Protein AF-A0A3L5TVB3-F1 (afdb_monomer)

Organism: Mytilus galloprovincialis (NCBI:txid29158)

Radius of gyration: 30.48 Å; Cα contacts (8 Å, |Δi|>4): 656; chains: 1; bounding box: 70×77×78 Å

Mean predicted aligned error: 19.61 Å

Secondary structure (DSSP, 8-state):
--EEE-S-SEEEEETT--EEEEEEEE-SSPPSEEEEEETTEEPPGGGEEEEE-TT-SEEEEEEEE-S--GGG-EEEEEEEEETTEEEEPPPEEEEEEPP-------------HHHHHHHHHHHHHHHHHHHHHHHHHTT------------------S----SSS--PPPHHHHHHHHHHT-HHHHHHHTT---B-HHHHHHGGG-HHHHHHHHHHHHHHHHHHHHHHHHS-S--SSSSSSS--SS--TT-----EE----TT--EEEEEPPPGGGHHHHHHHHHHTT--EEEE---TT-PPP--S-SSS-PEEETTEEEEEEEEEEEETTEEEEEEEEEESSSS---EEEEEEEEE-S--TT-SS--HHHHHHHHHHHHS-TTS-EEEEESSHHHHHHHHHHHHHHHHHHHHHH-S-B-HHHHHHHHHHH-TT----HHHHHHHHHHHHHHHHHTT--

Sequence (459 aa):
IPCVSLPHETKEVIKGSDTVLDCSYDSYPKPTKVYWKKDDDIIKQSNIFKRTHNGSSVEKSVLVLHDTNQSDAGNYVCVVENSIGTGYSNILQITIKDTPSSERKENAYEKPLIISLSVIGIILVFVGLIVCYKRRQRNNSHYESPDFKQGDVHRYSTARNADEYDLPITTDDVNTLRTSGSLDKINELKGNRAFTVNEFLQLFNDTDKFKRHIQLEFQNLTESYNTNQSGGEYYNETASFMTHKNPPEHRTYLNTALTMNENCTLFISSVPQSNSIGQFWKFVSKNGVEQIILLNKENQQVAEFYPVSDKAIEMKYLRLELDSSEKKNKNLFLFHLQLKHQVQDRKSSIPVKIYKTTNWKEKDKHLPLEVLSQLLDVTRSSKSKSALLMTKDDLDICMAGILKICADVFRAIDESTSFSVFQIAKEARNQHPTISLEITDYELCYLLIQHHLESNHLL

Nearest PDB structures (foldseek):
  4rhg-assembly1_A  TM=8.264E-01  e=1.631E-10  Homo sapiens
  4qun-assembly2_B  TM=7.999E-01  e=1.094E-10  Homo sapiens
  4ri4-assembly2_B  TM=6.884E-01  e=3.503E-11  Homo sapiens
  2bv5-assembly1_A  TM=6.777E-01  e=9.766E-11  Homo sapiens
  8f60-assembly1_C  TM=7.630E-01  e=1.605E-07  Homo sapiens

InterPro domains:
  IPR000242 Tyrosine-specific protein phosphatase, PTPase domain [PF00102] (246-449)
  IPR000242 Tyrosine-specific protein phosphatase, PTPase domain [PS50055] (192-452)
  IPR000242 Tyrosine-specific protein phosphatase, PTPase domain [SM00194] (199-454)
  IPR003598 Immunoglobulin subtype 2 [SM00408] (14-85)
  IPR003599 Immunoglobulin domain subtype [SM00409] (8-97)
  IPR007110 Immunoglobulin-like domain [PS50835] (2-95)
  IPR013783 Immunoglobulin-like fold [G3DSA:2.60.40.10] (1-98)
  IPR029021 Protein-tyrosine phosphatase-like [G3DSA:3.90.190.10] (183-458)
  IPR029021 Protein-tyrosine phosphatase-like [SSF52799] (196-454)
  IPR036179 Immunoglobulin-like domain superfamily [SSF48726] (2-101)
  IPR051427 Nectin and Nectin-like [PTHR23277] (9-262)

Foldseek 3Di:
DKAKEWPDQEDEAEAQDKDKTKMKIADPPDWPDKFKDFPNHTDDCPQWDKDDDVPDNIIMIMGMDGRDDQVNFGWMKIWTADPVGIYIYHIYGYDYDYDPPPPDDDDPPDDPPPVVVVVVVVVVVVVVVVVVVVVVVVVPPDDDDDDDDDDDDDDDDDDDDPPDDDDDDDPVNLVVVVVVPPPQVNCLQLLNDWDFLVRLLVCVVDPVSVLVSLVSLVVNLVVVLVVVVVDDPPDDDQPPDDDPPDDDPPDQDFQWLDPPDPPAQETETAQGDPVNLQVVVVVCVVQLAAEEEEEDAAPDDGPPSADPDQDWDDDPFKIKGWPDKDDPDQFWIKTWIWIDTPDDPPPDTRIHMYIYTYPHHPPHLDDPLVVLLVVLVRSVVCPDGHHYYYDHDLSSLLVSLLSQLLNVQVVCNVVDSIGRSSVSSSVSCVSPVSNDDDSVSSVSSSVSNSVVCVVVVVD

Solvent-accessible surface area (backbone atoms only — not comparable to full-atom values): 27116 Å² total; per-residue (Å²): 83,28,51,38,42,49,93,53,56,64,47,83,40,53,47,65,39,71,45,79,45,66,33,43,34,38,45,78,59,70,64,78,45,76,52,42,26,47,74,86,41,76,55,70,65,93,42,53,46,79,47,75,51,92,93,54,80,53,36,35,43,34,40,55,44,70,62,30,45,75,84,68,40,44,40,35,33,47,40,33,30,30,93,74,31,74,15,57,27,59,60,26,38,36,43,62,40,78,63,82,71,86,71,75,90,73,83,86,86,80,84,75,72,69,67,59,56,56,54,53,53,53,54,53,51,53,53,50,50,54,52,50,49,56,58,53,63,73,72,68,87,79,86,83,87,85,85,89,86,89,84,89,82,85,78,84,77,82,91,86,81,90,82,89,74,88,75,82,84,49,78,63,56,59,53,55,42,63,75,65,69,48,63,65,62,53,25,51,71,63,29,65,45,64,30,37,69,68,60,50,59,56,40,71,77,37,67,68,60,34,53,51,52,53,51,43,31,50,49,48,53,51,51,59,50,57,52,53,74,74,58,66,103,77,81,83,84,86,80,84,78,87,76,73,94,69,74,65,97,84,66,75,73,76,64,50,53,71,63,87,49,102,78,50,43,64,39,42,28,49,63,63,52,87,90,25,36,60,59,50,54,49,49,36,61,77,61,51,41,38,39,34,39,37,60,42,42,67,88,59,86,71,72,82,73,63,48,92,48,89,61,58,47,82,42,102,55,38,35,36,34,49,74,50,74,48,74,78,52,88,46,34,34,39,36,38,32,38,42,31,51,70,69,69,95,59,84,61,62,46,64,31,37,40,42,31,40,34,77,35,49,90,87,50,88,67,75,59,68,73,57,51,52,54,53,46,48,60,53,58,72,43,88,85,38,22,22,36,40,30,20,78,51,73,70,39,36,30,53,49,40,41,54,48,39,45,50,52,48,54,49,36,55,76,76,41,82,53,39,37,69,50,58,48,43,49,50,50,32,72,70,34,73,80,43,66,74,51,71,71,49,54,51,48,35,52,54,53,51,51,54,51,47,66,73,66,64,78,120

pLDDT: mean 71.69, std 20.66, range [23.36, 94.69]

Structure (mmCIF, N/CA/C/O backbone):
data_AF-A0A3L5TVB3-F1
#
_entry.id   AF-A0A3L5TVB3-F1
#
loop_
_atom_site.group_PDB
_atom_site.id
_atom_site.type_symbol
_atom_site.label_atom_id
_atom_site.label_alt_id
_atom_site.label_comp_id
_atom_site.label_asym_id
_atom_site.label_entity_id
_atom_site.label_seq_id
_atom_site.pdbx_PDB_ins_code
_atom_site.Cartn_x
_atom_site.Cartn_y
_atom_site.Cartn_z
_atom_site.occupancy
_atom_site.B_iso_or_equiv
_atom_site.auth_seq_id
_atom_site.auth_comp_id
_atom_site.auth_asym_id
_atom_site.auth_atom_id
_atom_site.pdbx_PDB_model_num
ATOM 1 N N . ILE A 1 1 ? -23.471 -13.189 -1.692 1.00 75.00 1 ILE A N 1
ATOM 2 C CA . ILE A 1 1 ? -24.134 -12.578 -2.865 1.00 75.00 1 ILE A CA 1
ATOM 3 C C . ILE A 1 1 ? -23.028 -12.183 -3.832 1.00 75.00 1 ILE A C 1
ATOM 5 O O . ILE A 1 1 ? -22.073 -11.575 -3.349 1.00 75.00 1 ILE A O 1
ATOM 9 N N . PRO A 1 2 ? -23.101 -12.580 -5.112 1.00 80.81 2 PRO A N 1
ATOM 10 C CA . PRO A 1 2 ? -22.088 -12.263 -6.118 1.00 80.81 2 PRO A CA 1
ATOM 11 C C . PRO A 1 2 ? -21.839 -10.755 -6.239 1.00 80.81 2 PRO A C 1
ATOM 13 O O . PRO A 1 2 ? -22.770 -9.957 -6.136 1.00 80.81 2 PRO A O 1
ATOM 16 N N . CYS A 1 3 ? -20.585 -10.364 -6.444 1.00 83.19 3 CYS A N 1
ATOM 17 C CA . CYS A 1 3 ? -20.191 -8.991 -6.743 1.00 83.19 3 CYS A CA 1
ATOM 18 C C . CYS A 1 3 ? -20.051 -8.867 -8.260 1.00 83.19 3 CYS A C 1
ATOM 20 O O . CYS A 1 3 ? -19.248 -9.592 -8.833 1.00 83.19 3 CYS A O 1
ATOM 22 N N . VAL A 1 4 ? -20.833 -8.003 -8.908 1.00 86.94 4 VAL A N 1
ATOM 23 C CA . VAL A 1 4 ? -20.932 -7.912 -10.375 1.00 86.94 4 VAL A CA 1
ATOM 24 C C . VAL A 1 4 ? -20.695 -6.463 -10.801 1.00 86.94 4 VAL A C 1
ATOM 26 O O . VAL A 1 4 ? -21.256 -5.558 -10.186 1.00 86.94 4 VAL A O 1
ATOM 29 N N . SER A 1 5 ? -19.880 -6.219 -11.827 1.00 81.75 5 SER A N 1
ATOM 30 C 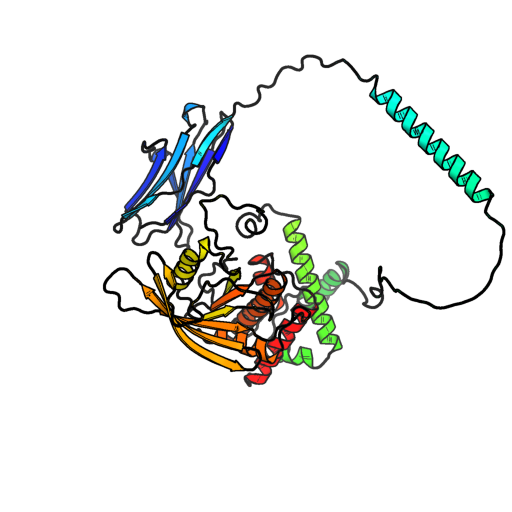CA . SER A 1 5 ? -19.557 -4.865 -12.298 1.00 81.75 5 SER A CA 1
ATOM 31 C C . SER A 1 5 ? -19.422 -4.769 -13.821 1.00 81.75 5 SER A C 1
ATOM 33 O O . SER A 1 5 ? -18.914 -5.678 -14.481 1.00 81.75 5 SER A O 1
ATOM 35 N N . LEU A 1 6 ? -19.869 -3.632 -14.370 1.00 82.00 6 LEU A N 1
ATOM 36 C CA . LEU A 1 6 ? -19.594 -3.193 -15.739 1.00 82.00 6 LEU A CA 1
ATOM 37 C C . LEU A 1 6 ? -18.657 -1.974 -15.707 1.00 82.00 6 LEU A C 1
ATOM 39 O O . LEU A 1 6 ? -18.829 -1.101 -14.855 1.00 82.00 6 LEU A O 1
ATOM 43 N N . PRO A 1 7 ? -17.692 -1.867 -16.636 1.00 74.81 7 PRO A N 1
ATOM 44 C CA . PRO A 1 7 ? -16.693 -0.794 -16.616 1.00 74.81 7 PRO A CA 1
ATOM 45 C C . PRO A 1 7 ? -17.264 0.603 -16.932 1.00 74.81 7 PRO A C 1
ATOM 47 O O . PRO A 1 7 ? -16.697 1.606 -16.508 1.00 74.81 7 PRO A O 1
ATOM 50 N N . HIS A 1 8 ? -18.403 0.689 -17.628 1.00 76.81 8 HIS A N 1
ATOM 51 C CA . HIS A 1 8 ? -18.988 1.947 -18.112 1.00 76.81 8 HIS A CA 1
ATOM 52 C C . HIS A 1 8 ? -20.455 2.107 -17.667 1.00 76.81 8 HIS A C 1
ATOM 54 O O . HIS A 1 8 ? -21.141 1.111 -17.440 1.00 76.81 8 HIS A O 1
ATOM 60 N N . GLU A 1 9 ? -20.935 3.354 -17.554 1.00 76.75 9 GLU A N 1
ATOM 61 C CA . GLU A 1 9 ? -22.365 3.686 -17.338 1.00 76.75 9 GLU A CA 1
ATOM 62 C C . GLU A 1 9 ? -23.083 4.013 -18.645 1.00 76.75 9 GLU A C 1
ATOM 64 O O . GLU A 1 9 ? -24.275 3.761 -18.778 1.00 76.75 9 GLU A O 1
ATOM 69 N N . THR A 1 10 ? -22.351 4.542 -19.625 1.00 85.56 10 THR A N 1
ATOM 70 C CA . THR A 1 10 ? -22.852 4.877 -20.956 1.00 85.56 10 THR A CA 1
ATOM 71 C C . THR A 1 10 ? -21.841 4.423 -22.008 1.00 85.56 10 THR A C 1
ATOM 73 O O . THR A 1 10 ? -20.629 4.467 -21.778 1.00 85.56 10 THR A O 1
ATOM 76 N N . LYS A 1 11 ? -22.317 3.951 -23.163 1.00 88.88 11 LYS A N 1
ATOM 77 C CA . LYS A 1 11 ? -21.464 3.614 -24.310 1.00 88.88 11 LYS A CA 1
ATOM 78 C C . LYS A 1 11 ? -22.186 3.935 -25.614 1.00 88.88 11 LYS A C 1
ATOM 80 O O . LYS A 1 11 ? -23.287 3.450 -25.866 1.00 88.88 11 LYS A O 1
ATOM 85 N N . GLU A 1 12 ? -21.537 4.752 -26.436 1.00 91.12 12 GLU A N 1
ATOM 86 C CA . GLU A 1 12 ? -22.001 5.074 -27.783 1.00 91.12 12 GLU A CA 1
ATOM 87 C C . GLU A 1 12 ? -21.493 4.015 -28.767 1.00 91.12 12 GLU A C 1
ATOM 89 O O . GLU A 1 12 ? -20.309 3.672 -28.769 1.00 91.12 12 GLU A O 1
ATOM 94 N N . VAL A 1 13 ? -22.387 3.496 -29.603 1.00 90.44 13 VAL A N 1
ATOM 95 C CA . VAL A 1 13 ? -22.101 2.443 -30.578 1.00 90.44 13 VAL A CA 1
ATOM 96 C C . VAL A 1 13 ? -22.473 2.927 -31.970 1.00 90.44 13 VAL A C 1
ATOM 98 O O . VAL A 1 13 ? -23.542 3.492 -32.185 1.00 90.44 13 VAL A O 1
ATOM 101 N N . ILE A 1 14 ? -21.585 2.705 -32.933 1.00 89.94 14 ILE A N 1
ATOM 102 C CA . ILE A 1 14 ? -21.832 3.058 -34.329 1.00 89.94 14 ILE A CA 1
ATOM 103 C C . ILE A 1 14 ? -22.740 1.990 -34.947 1.00 89.94 14 ILE A C 1
ATOM 105 O O . ILE A 1 14 ? -22.492 0.790 -34.800 1.00 89.94 14 ILE A O 1
ATOM 109 N N . LYS A 1 15 ? -23.783 2.421 -35.655 1.00 90.50 15 LYS A N 1
ATOM 110 C CA . LYS A 1 15 ? -24.691 1.529 -36.379 1.00 90.50 15 LYS A CA 1
ATOM 111 C C . LYS A 1 15 ? -23.922 0.654 -37.376 1.00 90.50 15 LYS A C 1
ATOM 113 O O . LYS A 1 15 ? -23.068 1.153 -38.104 1.00 90.50 15 LYS A O 1
ATOM 118 N N . GLY A 1 16 ? -24.235 -0.638 -37.406 1.00 85.56 16 GLY A N 1
ATOM 119 C CA . GLY A 1 16 ? -23.574 -1.646 -38.239 1.00 85.56 16 GLY A CA 1
ATOM 120 C C . GLY A 1 16 ? -22.235 -2.160 -37.704 1.00 85.56 16 GLY A C 1
ATOM 121 O O . GLY A 1 16 ? -21.563 -2.916 -38.399 1.00 85.56 16 GLY A O 1
ATOM 122 N N . SER A 1 17 ? -21.814 -1.758 -36.497 1.00 86.94 17 SER A N 1
ATOM 123 C CA . SER A 1 17 ? -20.604 -2.295 -35.863 1.00 86.94 17 SER A CA 1
ATOM 124 C C . SER A 1 17 ? -20.918 -3.415 -34.875 1.00 86.94 17 SER A C 1
ATOM 126 O O . SER A 1 17 ? -21.998 -3.455 -34.279 1.00 86.94 17 SER A O 1
ATOM 128 N N . ASP A 1 18 ? -19.945 -4.299 -34.668 1.00 86.75 18 ASP A N 1
ATOM 129 C CA . ASP A 1 18 ? -19.993 -5.312 -33.620 1.00 86.75 18 ASP A CA 1
ATOM 130 C C . ASP A 1 18 ? -19.509 -4.717 -32.295 1.00 86.75 18 ASP A C 1
ATOM 132 O O . ASP A 1 18 ? -18.425 -4.134 -32.206 1.00 86.75 18 ASP A O 1
ATOM 136 N N . THR A 1 19 ? -20.309 -4.875 -31.242 1.00 86.19 19 THR A N 1
ATOM 137 C CA . THR A 1 19 ? -20.032 -4.315 -29.919 1.00 86.19 19 THR A CA 1
ATOM 138 C C . THR A 1 19 ? -19.934 -5.395 -28.859 1.00 86.19 19 THR A C 1
ATOM 140 O O . THR A 1 19 ? -20.836 -6.203 -28.667 1.00 86.19 19 THR A O 1
ATOM 143 N N . VAL A 1 20 ? -18.846 -5.345 -28.094 1.00 88.94 20 VAL A N 1
ATOM 144 C CA . VAL A 1 20 ? -18.596 -6.242 -26.966 1.00 88.94 20 VAL A CA 1
ATOM 145 C C . VAL A 1 20 ? -18.880 -5.523 -25.647 1.00 88.94 20 VAL A C 1
ATOM 147 O O . VAL A 1 20 ? -18.391 -4.407 -25.423 1.00 88.94 20 VAL A O 1
ATOM 150 N N . LEU A 1 21 ? -19.663 -6.160 -24.774 1.00 89.38 21 LEU A N 1
ATOM 151 C CA . LEU A 1 21 ? -19.890 -5.756 -23.387 1.00 89.38 21 LEU A CA 1
ATOM 152 C C . LEU A 1 21 ? -19.216 -6.779 -22.464 1.00 89.38 21 LEU A C 1
ATOM 154 O O . LEU A 1 21 ? -19.516 -7.969 -22.536 1.00 89.38 21 LEU A O 1
ATOM 158 N N . ASP A 1 22 ? -18.304 -6.319 -21.609 1.00 88.69 22 ASP A N 1
ATOM 159 C CA . ASP A 1 22 ? -17.535 -7.168 -20.690 1.00 88.69 22 ASP A CA 1
ATOM 160 C C . ASP A 1 22 ? -18.000 -6.928 -19.245 1.00 88.69 22 ASP A C 1
ATOM 162 O O . ASP A 1 22 ? -17.854 -5.827 -18.712 1.00 88.69 22 ASP A O 1
ATOM 166 N N . CYS A 1 23 ? -18.603 -7.952 -18.640 1.00 86.38 23 CYS A N 1
ATOM 167 C CA . CYS A 1 23 ? -19.045 -7.978 -17.251 1.00 86.38 23 CYS A CA 1
ATOM 168 C C . CYS A 1 23 ? -18.085 -8.823 -16.423 1.00 86.38 23 CYS A C 1
ATOM 170 O O . CYS A 1 23 ? -17.887 -10.005 -16.707 1.00 86.38 23 CYS A O 1
ATOM 172 N N . SER A 1 24 ? -17.550 -8.243 -15.353 1.00 89.00 24 SER A N 1
ATOM 173 C CA . SER A 1 24 ? -16.721 -8.967 -14.390 1.00 89.00 24 SER A CA 1
ATOM 174 C C . SER A 1 24 ? -17.542 -9.316 -13.157 1.00 89.00 24 SER A C 1
ATOM 176 O O . SER A 1 24 ? -18.329 -8.497 -12.673 1.00 89.00 24 SER A O 1
ATOM 178 N N . TYR A 1 25 ? -17.377 -10.531 -12.640 1.00 82.31 25 TYR A N 1
ATOM 179 C CA . TYR A 1 25 ? -18.051 -10.945 -11.420 1.00 82.31 25 TYR A CA 1
ATOM 180 C C . TYR A 1 25 ? -17.207 -11.869 -10.538 1.00 82.31 25 TYR A C 1
ATOM 182 O O . TYR A 1 25 ? -16.465 -12.723 -11.012 1.00 82.31 25 TYR A O 1
ATOM 190 N N . ASP A 1 26 ? -17.365 -11.709 -9.228 1.00 84.69 26 ASP A N 1
ATOM 191 C CA . ASP A 1 26 ? -16.777 -12.554 -8.187 1.00 84.69 26 ASP A CA 1
ATOM 192 C C . ASP A 1 26 ? -17.914 -13.225 -7.406 1.00 84.69 26 ASP A C 1
ATOM 194 O O . ASP A 1 26 ? -18.825 -12.557 -6.900 1.00 84.69 26 ASP A O 1
ATOM 198 N N . SER A 1 27 ? -17.908 -14.557 -7.345 1.00 76.50 27 SER A N 1
ATOM 199 C CA . SER A 1 27 ? -19.000 -15.338 -6.765 1.00 76.50 27 SER A CA 1
ATOM 200 C C . SER A 1 27 ? -18.492 -16.509 -5.932 1.00 76.50 27 SER A C 1
ATOM 202 O O . SER A 1 27 ? -18.056 -17.530 -6.461 1.00 76.50 27 SER A O 1
ATOM 204 N N . TYR A 1 28 ? -18.700 -16.413 -4.616 1.00 70.19 28 TYR A N 1
ATOM 205 C CA . TYR A 1 28 ? -18.569 -17.528 -3.680 1.00 70.19 28 TYR A CA 1
ATOM 206 C C . TYR A 1 28 ? -19.875 -17.723 -2.887 1.00 70.19 28 TYR A C 1
ATOM 208 O O . TYR A 1 28 ? -20.360 -16.759 -2.277 1.00 70.19 28 TYR A O 1
ATOM 216 N N . PRO A 1 29 ? -20.477 -18.930 -2.860 1.00 83.31 29 PRO A N 1
ATOM 217 C CA . PRO A 1 29 ? -20.187 -20.136 -3.649 1.00 83.31 29 PRO A CA 1
ATOM 218 C C . PRO A 1 29 ? -20.309 -19.930 -5.167 1.00 83.31 29 PRO A C 1
ATOM 220 O O . PRO A 1 29 ? -20.785 -18.881 -5.615 1.00 83.31 29 PRO A O 1
ATOM 223 N N . LYS A 1 30 ? -19.887 -20.937 -5.949 1.00 79.69 30 LYS A N 1
ATOM 224 C CA . LYS A 1 30 ? -19.893 -20.895 -7.422 1.00 79.69 30 LYS A CA 1
ATOM 225 C C . LYS A 1 30 ? -21.251 -20.437 -7.981 1.00 79.69 30 LYS A C 1
ATOM 227 O O . LYS A 1 30 ? -22.289 -20.820 -7.430 1.00 79.69 30 LYS A O 1
ATOM 232 N N . PRO A 1 31 ? -21.256 -19.638 -9.061 1.00 85.06 31 PRO A N 1
ATOM 233 C CA . PRO A 1 31 ? -22.484 -19.103 -9.630 1.00 85.06 31 PRO A CA 1
ATOM 234 C C . PRO A 1 31 ? -23.353 -20.229 -10.203 1.00 85.06 31 PRO A C 1
ATOM 236 O O . PRO A 1 31 ? -22.885 -21.070 -10.971 1.00 85.06 31 PRO A O 1
ATOM 239 N N . THR A 1 32 ? -24.634 -20.234 -9.849 1.00 86.31 32 THR A N 1
ATOM 240 C CA . THR A 1 32 ? -25.643 -21.148 -10.398 1.00 86.31 32 THR A CA 1
ATOM 241 C C . THR A 1 32 ? -26.177 -20.645 -11.737 1.00 86.31 32 THR A C 1
ATOM 243 O O . THR A 1 32 ? -26.463 -21.456 -12.618 1.00 86.31 32 THR A O 1
ATOM 246 N N . LYS A 1 33 ? -26.275 -19.320 -11.928 1.00 86.88 33 LYS A N 1
ATOM 247 C CA . LYS A 1 33 ? -26.653 -18.688 -13.202 1.00 86.88 33 LYS A CA 1
ATOM 248 C C . LYS A 1 33 ? -25.883 -17.395 -13.440 1.00 86.88 33 LYS A C 1
ATOM 250 O O . LYS A 1 33 ? -25.548 -16.675 -12.508 1.00 86.88 33 LYS A O 1
ATOM 255 N N . VAL A 1 34 ? -25.637 -17.107 -14.715 1.00 89.94 34 VAL A N 1
ATOM 256 C CA . VAL A 1 34 ? -25.069 -15.846 -15.207 1.00 89.94 34 VAL A CA 1
ATOM 257 C C . VAL A 1 34 ? -25.833 -15.502 -16.476 1.00 89.94 34 VAL A C 1
ATOM 259 O O . VAL A 1 34 ? -25.886 -16.334 -17.387 1.00 89.94 34 VAL A O 1
ATOM 262 N N . TYR A 1 35 ? -26.459 -14.334 -16.520 1.00 90.62 35 TYR A N 1
ATOM 263 C CA . TYR A 1 35 ? -27.261 -13.892 -17.657 1.00 90.62 35 TYR A CA 1
ATOM 264 C C . TYR A 1 35 ? -27.270 -12.369 -17.762 1.00 90.62 35 TYR A C 1
ATOM 266 O O . TYR A 1 35 ? -26.925 -11.662 -16.818 1.00 90.62 35 TYR A O 1
ATOM 274 N N . TRP A 1 36 ? -27.671 -11.870 -18.925 1.00 93.81 36 TRP A N 1
ATOM 275 C CA . TRP A 1 36 ? -27.795 -10.443 -19.188 1.00 93.81 36 TRP A CA 1
ATOM 276 C C . TRP A 1 36 ? -29.257 -10.062 -19.357 1.00 93.81 36 TRP A C 1
ATOM 278 O O . TRP A 1 36 ? -30.062 -10.856 -19.849 1.00 93.81 36 TRP A O 1
ATOM 288 N N . LYS A 1 37 ? -29.579 -8.837 -18.959 1.00 91.06 37 LYS A N 1
ATOM 289 C CA . LYS A 1 37 ? -30.863 -8.194 -19.192 1.00 91.06 37 LYS A CA 1
ATOM 290 C C . LYS A 1 37 ? -30.680 -6.947 -20.043 1.00 91.06 37 LYS A C 1
ATOM 292 O O . LYS A 1 37 ? -29.706 -6.227 -19.834 1.00 91.06 37 LYS A O 1
ATOM 297 N N . LYS A 1 38 ? -31.626 -6.695 -20.943 1.00 93.06 38 LYS A N 1
ATOM 298 C CA . LYS A 1 38 ? -31.817 -5.425 -21.643 1.00 93.06 38 LYS A CA 1
ATOM 299 C C . LYS A 1 38 ? -33.201 -4.904 -21.276 1.00 93.06 38 LYS A C 1
ATOM 301 O O . LYS A 1 38 ? -34.169 -5.606 -21.529 1.00 93.06 38 LYS A O 1
ATOM 306 N N . ASP A 1 39 ? -33.287 -3.718 -20.682 1.00 87.94 39 ASP A N 1
ATOM 307 C CA . ASP A 1 39 ? -34.564 -3.087 -20.311 1.00 87.94 39 ASP A CA 1
ATOM 308 C C . ASP A 1 39 ? -35.485 -4.049 -19.523 1.00 87.94 39 ASP A C 1
ATOM 310 O O . ASP A 1 39 ? -36.669 -4.184 -19.802 1.00 87.94 39 ASP A O 1
ATOM 314 N N . ASP A 1 40 ? -34.890 -4.756 -18.553 1.00 82.56 40 ASP A N 1
ATOM 315 C CA . ASP A 1 40 ? -35.469 -5.828 -17.723 1.00 82.56 40 ASP A CA 1
ATOM 316 C C . ASP A 1 40 ? -35.764 -7.186 -18.385 1.00 82.56 40 ASP A C 1
ATOM 318 O O . ASP A 1 40 ? -35.919 -8.181 -17.660 1.00 82.56 40 ASP A O 1
ATOM 322 N N . ASP A 1 41 ? -35.690 -7.280 -19.712 1.00 87.69 41 ASP A N 1
ATOM 323 C CA . ASP A 1 41 ? -35.865 -8.523 -20.464 1.00 87.69 41 ASP A CA 1
ATOM 324 C C . ASP A 1 41 ? -34.571 -9.340 -20.555 1.00 87.69 41 ASP A C 1
ATOM 326 O O . ASP A 1 41 ? -33.487 -8.820 -20.816 1.00 87.69 41 ASP A O 1
ATOM 330 N N . ILE A 1 42 ? -34.666 -10.659 -20.358 1.00 88.62 42 ILE A N 1
ATOM 331 C CA . ILE A 1 42 ? -33.504 -11.559 -20.400 1.00 88.62 42 ILE A CA 1
ATOM 332 C C . ILE A 1 42 ? -33.035 -11.762 -21.847 1.00 88.62 42 ILE A C 1
ATOM 334 O O . ILE A 1 42 ? -33.791 -12.203 -22.713 1.00 88.62 42 ILE A O 1
ATOM 338 N N . ILE A 1 43 ? -31.748 -11.517 -22.087 1.00 86.56 43 ILE A N 1
ATOM 339 C CA . ILE A 1 43 ? -31.097 -11.704 -23.386 1.00 86.56 43 ILE A CA 1
ATOM 340 C C . ILE A 1 43 ? -30.778 -13.189 -23.604 1.00 86.56 43 ILE A C 1
ATOM 342 O O . ILE A 1 43 ? -30.373 -13.908 -22.686 1.00 86.56 43 ILE A O 1
ATOM 346 N N . LYS A 1 44 ? -30.937 -13.665 -24.844 1.00 79.06 44 LYS A N 1
ATOM 347 C CA . LYS A 1 44 ? -30.656 -15.058 -25.224 1.00 79.06 44 LYS A CA 1
ATOM 348 C C . LYS A 1 44 ? -29.181 -15.424 -25.002 1.00 79.06 44 LYS A C 1
ATOM 350 O O . LYS A 1 44 ? -28.276 -14.676 -25.359 1.00 79.06 44 LYS A O 1
ATOM 355 N N . GLN A 1 45 ? -28.945 -16.636 -24.493 1.00 70.69 45 GLN A N 1
ATOM 356 C CA . GLN A 1 45 ? -27.606 -17.153 -24.169 1.00 70.69 45 GLN A CA 1
ATOM 357 C C . GLN A 1 45 ? -26.667 -17.328 -25.371 1.00 70.69 45 GLN A C 1
ATOM 359 O O . GLN A 1 45 ? -25.461 -17.397 -25.166 1.00 70.69 45 GLN A O 1
ATOM 364 N N . SER A 1 46 ? -27.178 -17.367 -26.607 1.00 63.06 46 SER A N 1
ATOM 365 C CA . SER A 1 46 ? -26.367 -17.572 -27.820 1.00 63.06 46 SER A CA 1
ATOM 366 C C . SER A 1 46 ? -25.299 -16.499 -28.046 1.00 63.06 46 SER A C 1
ATOM 368 O O . SER A 1 46 ? -24.328 -16.758 -28.746 1.00 63.06 46 SER A O 1
ATOM 370 N N . ASN A 1 47 ? -25.465 -15.322 -27.439 1.00 66.62 47 ASN A N 1
ATOM 371 C CA . ASN A 1 47 ? -24.572 -14.176 -27.607 1.00 66.62 47 ASN A CA 1
ATOM 372 C C . ASN A 1 47 ? -23.662 -13.958 -26.383 1.00 66.62 47 ASN A C 1
ATOM 374 O O . ASN A 1 47 ? -22.942 -12.962 -26.318 1.00 66.62 47 ASN A O 1
ATOM 378 N N . ILE A 1 48 ? -23.731 -14.857 -25.390 1.00 74.06 48 ILE A N 1
ATOM 379 C CA . ILE A 1 48 ? -23.050 -14.728 -24.102 1.00 74.06 48 ILE A CA 1
ATOM 380 C C . ILE A 1 48 ? -21.932 -15.766 -24.007 1.00 74.06 48 ILE A C 1
ATOM 382 O O . ILE A 1 48 ? -22.175 -16.971 -23.993 1.00 74.06 48 ILE A O 1
ATOM 386 N N . PHE A 1 49 ? -20.701 -15.293 -23.841 1.00 75.62 49 PHE A N 1
ATOM 387 C CA . PHE A 1 49 ? -19.522 -16.127 -23.645 1.00 75.62 49 PHE A CA 1
ATOM 388 C C . PHE A 1 49 ? -19.022 -15.992 -22.210 1.00 75.62 49 PHE A C 1
ATOM 390 O O . PHE A 1 49 ? -18.864 -14.886 -21.695 1.00 75.62 49 PHE A O 1
ATOM 397 N N . LYS A 1 50 ? -18.747 -17.118 -21.551 1.00 70.69 50 LYS A N 1
ATOM 398 C CA . LYS A 1 50 ? -18.062 -17.123 -20.254 1.00 70.69 50 LYS A CA 1
ATOM 399 C C . LYS A 1 50 ? -16.571 -17.297 -20.476 1.00 70.69 50 LYS A C 1
ATOM 401 O O . LYS A 1 50 ? -16.161 -18.193 -21.212 1.00 70.69 50 LYS A O 1
ATOM 406 N N . ARG A 1 51 ? -15.767 -16.456 -19.834 1.00 65.81 51 ARG A N 1
ATOM 407 C CA . ARG A 1 51 ? -14.311 -16.593 -19.807 1.00 65.81 51 ARG A CA 1
ATOM 408 C C . ARG A 1 51 ? -13.865 -16.716 -18.358 1.00 65.81 51 ARG A C 1
ATOM 410 O O . ARG A 1 51 ? -14.158 -15.851 -17.536 1.00 65.81 51 ARG A O 1
ATOM 417 N N . THR A 1 52 ? -13.144 -17.787 -18.066 1.00 54.25 52 THR A N 1
ATOM 418 C CA . THR A 1 52 ? -12.450 -17.967 -16.792 1.00 54.25 52 THR A CA 1
ATOM 419 C C . THR A 1 52 ? -10.983 -17.670 -17.043 1.00 54.25 52 THR A C 1
ATOM 421 O O . THR A 1 52 ? -10.372 -18.273 -17.925 1.00 54.25 52 THR A O 1
ATOM 424 N N . HIS A 1 53 ? -10.420 -16.716 -16.310 1.00 50.12 53 HIS A N 1
ATOM 425 C CA . HIS A 1 53 ? -8.981 -16.500 -16.339 1.00 50.12 53 HIS A CA 1
ATOM 426 C C . HIS A 1 53 ? -8.327 -17.582 -15.473 1.00 50.12 53 HIS A C 1
ATOM 428 O O . HIS A 1 53 ? -8.645 -17.691 -14.288 1.00 50.12 53 HIS A O 1
ATOM 434 N N . ASN A 1 54 ? -7.451 -18.407 -16.056 1.00 35.91 54 ASN A N 1
ATOM 435 C CA . ASN A 1 54 ? -6.717 -19.428 -15.307 1.00 35.91 54 ASN A CA 1
ATOM 436 C C . ASN A 1 54 ? -5.964 -18.750 -14.148 1.00 35.91 54 ASN A C 1
ATOM 438 O O . ASN A 1 54 ? -5.073 -17.939 -14.387 1.00 35.91 54 ASN A O 1
ATOM 442 N N . GLY A 1 55 ? -6.361 -19.050 -1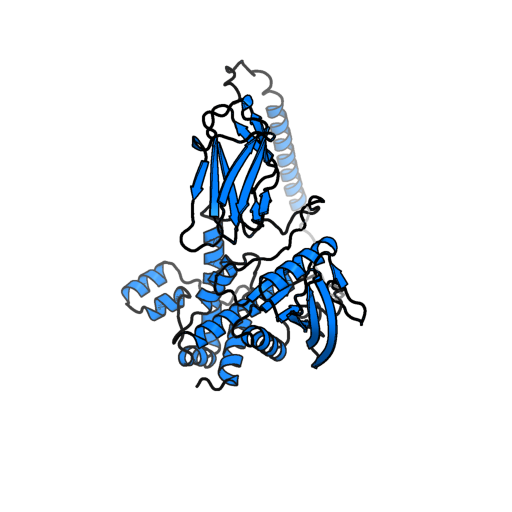2.908 1.00 41.06 55 GLY A N 1
ATOM 443 C CA . GLY A 1 55 ? -5.734 -18.508 -11.697 1.00 41.06 55 GLY A CA 1
ATOM 444 C C . GLY A 1 55 ? -6.300 -17.185 -11.157 1.00 41.06 55 GLY A C 1
ATOM 445 O O . GLY A 1 55 ? -5.623 -16.555 -10.364 1.00 41.06 55 GLY A O 1
ATOM 446 N N . SER A 1 56 ? -7.501 -16.734 -11.552 1.00 44.66 56 SER A N 1
ATOM 447 C CA . SER A 1 56 ? -8.200 -15.617 -10.877 1.00 44.66 56 SER A CA 1
ATOM 448 C C . SER A 1 56 ? -9.557 -16.060 -10.321 1.00 44.66 56 SER A C 1
ATOM 450 O O . SER A 1 56 ? -10.254 -16.852 -10.952 1.00 44.66 56 SER A O 1
ATOM 452 N N . SER A 1 57 ? -9.954 -15.532 -9.155 1.00 56.19 57 SER A N 1
ATOM 453 C CA . SER A 1 57 ? -11.299 -15.748 -8.579 1.00 56.19 57 SER A CA 1
ATOM 454 C C . SER A 1 57 ? -12.394 -14.911 -9.263 1.00 56.19 57 SER A C 1
ATOM 456 O O . SER A 1 57 ? -13.579 -15.144 -9.033 1.00 56.19 57 SER A O 1
ATOM 458 N N . VAL A 1 58 ? -12.010 -13.945 -10.108 1.00 65.25 58 VAL A N 1
ATOM 459 C CA . VAL A 1 58 ? -12.933 -13.104 -10.880 1.00 65.25 58 VAL A CA 1
ATOM 460 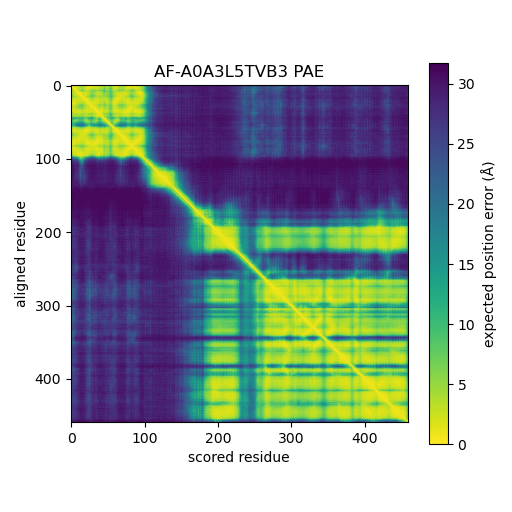C C . VAL A 1 58 ? -13.186 -13.754 -12.241 1.00 65.25 58 VAL A C 1
ATOM 462 O O . VAL A 1 58 ? -12.270 -13.945 -13.043 1.00 65.25 58 VAL A O 1
ATOM 465 N N . GLU A 1 59 ? -14.443 -14.089 -12.512 1.00 78.88 59 GLU A N 1
ATOM 466 C CA . GLU A 1 59 ? -14.898 -14.627 -13.792 1.00 78.88 59 GLU A CA 1
ATOM 467 C C . GLU A 1 59 ? -15.467 -13.504 -14.673 1.00 78.88 59 GLU A C 1
ATOM 469 O O . GLU A 1 59 ? -15.923 -12.468 -14.181 1.00 78.88 59 GLU A O 1
ATOM 474 N N . LYS A 1 60 ? -15.456 -13.707 -15.995 1.00 84.88 60 LYS A N 1
ATOM 475 C CA . LYS A 1 60 ? -16.003 -12.749 -16.962 1.00 84.88 60 LYS A CA 1
ATOM 476 C C . LYS A 1 60 ? -17.172 -13.331 -17.746 1.00 84.88 60 LYS A C 1
ATOM 478 O O . LYS A 1 60 ? -17.122 -14.465 -18.229 1.00 84.88 60 LYS A O 1
ATOM 483 N N . SER A 1 61 ? -18.209 -12.519 -17.927 1.00 87.56 61 SER A N 1
ATOM 484 C CA . SER A 1 61 ? -19.303 -12.749 -18.866 1.00 87.56 61 SER A CA 1
ATOM 485 C C . SER A 1 61 ? -19.245 -11.698 -19.963 1.00 87.56 61 SER A C 1
ATOM 487 O O . SER A 1 61 ? -19.282 -10.506 -19.687 1.00 87.56 61 SER A O 1
ATOM 489 N N . VAL A 1 62 ? -19.168 -12.143 -21.210 1.00 86.94 62 VAL A N 1
ATOM 490 C CA . VAL A 1 62 ? -19.038 -11.280 -22.380 1.00 86.94 62 VAL A CA 1
ATOM 491 C C . VAL A 1 62 ? -20.307 -11.388 -23.212 1.00 86.94 62 VAL A C 1
ATOM 493 O O . VAL A 1 62 ? -20.640 -12.486 -23.651 1.00 86.94 62 VAL A O 1
ATOM 496 N N . LEU A 1 63 ? -20.999 -10.272 -23.439 1.00 88.69 63 LEU A N 1
ATOM 497 C CA . LEU A 1 63 ? -22.119 -10.179 -24.376 1.00 88.69 63 LEU A CA 1
ATOM 498 C C . LEU A 1 63 ? -21.636 -9.535 -25.678 1.00 88.69 63 LEU A C 1
ATOM 500 O O . LEU A 1 63 ? -21.039 -8.459 -25.647 1.00 88.69 63 LEU A O 1
ATOM 504 N N . VAL A 1 64 ? -21.907 -10.177 -26.813 1.00 88.19 64 VAL A N 1
ATOM 505 C CA . VAL A 1 64 ? -21.588 -9.634 -28.141 1.00 88.19 64 VAL A CA 1
ATOM 506 C C . VAL A 1 64 ? -22.876 -9.238 -28.861 1.00 88.19 64 VAL A C 1
ATOM 508 O O . VAL A 1 64 ? -23.776 -10.058 -29.039 1.00 88.19 64 VAL A O 1
ATOM 511 N N . LEU A 1 65 ? -22.964 -7.971 -29.258 1.00 88.31 65 LEU A N 1
ATOM 512 C CA . LEU A 1 65 ? -24.005 -7.426 -30.125 1.00 88.31 65 LEU A CA 1
ATOM 513 C C . LEU A 1 65 ? -23.429 -7.357 -31.542 1.00 88.31 65 LEU A C 1
ATOM 515 O O . LEU A 1 65 ? -22.443 -6.653 -31.758 1.00 88.31 65 LEU A O 1
ATOM 519 N N . HIS A 1 66 ? -23.998 -8.113 -32.475 1.00 86.75 66 HIS A N 1
ATOM 520 C CA . HIS A 1 66 ? -23.562 -8.126 -33.873 1.00 86.75 66 HIS A CA 1
ATOM 521 C C . HIS A 1 66 ? -24.443 -7.208 -34.713 1.00 86.75 66 HIS A C 1
ATOM 523 O O . HIS A 1 66 ? -25.649 -7.170 -34.475 1.00 86.75 66 HIS A O 1
ATOM 529 N N . ASP A 1 67 ? -23.852 -6.528 -35.700 1.00 85.44 67 ASP A N 1
ATOM 530 C CA . ASP A 1 67 ? -24.572 -5.647 -36.638 1.00 85.44 67 ASP A CA 1
ATOM 531 C C . ASP A 1 67 ? -25.524 -4.668 -35.915 1.00 85.44 67 ASP A C 1
ATOM 533 O O . ASP A 1 67 ? -26.744 -4.644 -36.120 1.00 85.44 67 ASP A O 1
ATOM 537 N N . THR A 1 68 ? -24.954 -3.900 -34.977 1.00 90.06 68 THR A N 1
ATOM 538 C CA . THR A 1 68 ? -25.745 -3.126 -34.010 1.00 90.06 68 THR A CA 1
ATOM 539 C C . THR A 1 68 ? -26.655 -2.112 -34.709 1.00 90.06 68 THR A C 1
ATOM 541 O O . THR A 1 68 ? -26.208 -1.310 -35.531 1.00 90.06 68 THR A O 1
ATOM 544 N N . ASN A 1 69 ? -27.934 -2.081 -34.345 1.00 90.38 69 ASN A N 1
ATOM 545 C CA . ASN A 1 69 ? -28.937 -1.177 -34.904 1.00 90.38 69 ASN A CA 1
ATOM 546 C C . ASN A 1 69 ? -29.710 -0.436 -33.800 1.00 90.38 69 ASN A C 1
ATOM 548 O O . ASN A 1 69 ? -29.520 -0.682 -32.614 1.00 90.38 69 ASN A O 1
ATOM 552 N N . GLN A 1 70 ? -30.617 0.473 -34.175 1.00 89.12 70 GLN A N 1
ATOM 553 C CA . GLN A 1 70 ? -31.334 1.321 -33.214 1.00 89.12 70 GLN A CA 1
ATOM 554 C C . GLN A 1 70 ? -32.108 0.534 -32.139 1.00 89.12 70 GLN A C 1
ATOM 556 O O . GLN A 1 70 ? -32.296 1.043 -31.037 1.00 89.12 70 GLN A O 1
ATOM 561 N N . SER A 1 71 ? -32.543 -0.696 -32.433 1.00 89.25 71 SER A N 1
ATOM 562 C CA . SER A 1 71 ? -33.244 -1.551 -31.468 1.00 89.25 71 SER A CA 1
ATOM 563 C C . SER A 1 71 ? -32.334 -2.125 -30.378 1.00 89.25 71 SER A C 1
ATOM 565 O O . SER A 1 71 ? -32.842 -2.549 -29.342 1.00 89.25 71 SER A O 1
ATOM 567 N N . ASP A 1 72 ? -31.012 -2.078 -30.556 1.00 89.19 72 ASP A N 1
ATOM 568 C CA . ASP A 1 72 ? -30.034 -2.492 -29.547 1.00 89.19 72 ASP A CA 1
ATOM 569 C C . ASP A 1 72 ? -29.751 -1.386 -28.517 1.00 89.19 72 ASP A C 1
ATOM 571 O O . ASP A 1 72 ? -29.152 -1.661 -27.475 1.00 89.19 72 ASP A O 1
ATOM 575 N N . ALA A 1 73 ? -30.222 -0.154 -28.753 1.00 91.19 73 ALA A N 1
ATOM 576 C CA . ALA A 1 73 ? -30.209 0.905 -27.747 1.00 91.19 73 ALA A CA 1
ATOM 577 C C . ALA A 1 73 ? -31.052 0.499 -26.529 1.00 91.19 73 ALA A C 1
ATOM 579 O O . ALA A 1 73 ? -32.141 -0.065 -26.681 1.00 91.19 73 ALA A O 1
ATOM 580 N N . GLY A 1 74 ? -30.563 0.795 -25.327 1.00 90.69 74 GLY A N 1
ATOM 581 C CA . GLY A 1 74 ? -31.254 0.461 -24.081 1.00 90.69 74 GLY A CA 1
ATOM 582 C C . GLY A 1 74 ? -30.309 0.270 -22.902 1.00 90.69 74 GLY A C 1
ATOM 583 O O . GLY A 1 74 ? -29.107 0.523 -22.999 1.00 90.69 74 GLY A O 1
ATOM 584 N N . ASN A 1 75 ? -30.869 -0.172 -21.782 1.00 91.94 75 ASN A N 1
ATOM 585 C CA . ASN A 1 75 ? -30.173 -0.349 -20.516 1.00 91.94 75 ASN A CA 1
ATOM 586 C C . ASN A 1 75 ? -29.811 -1.815 -20.290 1.00 91.94 75 ASN A C 1
ATOM 588 O O . ASN A 1 75 ? -30.685 -2.669 -20.151 1.00 91.94 75 ASN A O 1
ATOM 592 N N . TYR A 1 76 ? -28.516 -2.100 -20.204 1.00 91.62 76 TYR A N 1
ATOM 593 C CA . TYR A 1 76 ? -27.989 -3.444 -20.024 1.00 91.62 76 TYR A CA 1
ATOM 594 C C . TYR A 1 76 ? -27.547 -3.675 -18.580 1.00 91.62 76 TYR A C 1
ATOM 596 O O . TYR A 1 76 ? -26.870 -2.835 -17.983 1.00 91.62 76 TYR A O 1
ATOM 604 N N . VAL A 1 77 ? -27.904 -4.837 -18.033 1.00 91.56 77 VAL A N 1
ATOM 605 C CA . VAL A 1 77 ? -27.502 -5.285 -16.692 1.00 91.56 77 VAL A CA 1
ATOM 606 C C . VAL A 1 77 ? -27.028 -6.731 -16.760 1.00 91.56 77 VAL A C 1
ATOM 608 O O . VAL A 1 77 ? -27.702 -7.600 -17.309 1.00 91.56 77 VAL A O 1
ATOM 611 N N . CYS A 1 78 ? -25.874 -7.001 -16.165 1.00 90.38 78 CYS A N 1
ATOM 612 C CA . CYS A 1 78 ? -25.354 -8.343 -15.959 1.00 90.38 78 CYS A CA 1
ATOM 613 C C . CYS A 1 78 ? -25.816 -8.858 -14.591 1.00 90.38 78 CYS A C 1
ATOM 615 O O . CYS A 1 78 ? -25.721 -8.149 -13.585 1.00 90.38 78 CYS A O 1
ATOM 617 N N . VAL A 1 79 ? -26.335 -10.084 -14.547 1.00 90.12 79 VAL A N 1
ATOM 618 C CA . VAL A 1 79 ? -26.912 -10.684 -13.342 1.00 90.12 79 VAL A CA 1
ATOM 619 C C . VAL A 1 79 ? -26.255 -12.025 -13.058 1.00 90.12 79 VAL A C 1
ATOM 621 O O . VAL A 1 79 ? -26.155 -12.886 -13.937 1.00 90.12 79 VAL A O 1
ATOM 624 N N . VAL A 1 80 ? -25.824 -12.209 -11.810 1.00 90.25 80 VAL A N 1
ATOM 625 C CA . VAL A 1 80 ? -25.174 -13.437 -11.341 1.00 90.25 80 VAL A CA 1
ATOM 626 C C . VAL A 1 80 ? -25.885 -13.957 -10.105 1.00 90.25 80 VAL A C 1
ATOM 628 O O . VAL A 1 80 ? -26.056 -13.241 -9.123 1.00 90.25 80 VAL A O 1
ATOM 631 N N . GLU A 1 81 ? -26.281 -15.222 -10.139 1.00 88.00 81 GLU A N 1
ATOM 632 C CA . GLU A 1 81 ? -26.964 -15.902 -9.042 1.00 88.00 81 GLU A CA 1
ATOM 633 C C . GLU A 1 81 ? -26.050 -16.955 -8.431 1.00 88.00 81 GLU A C 1
ATOM 635 O O . GLU A 1 81 ? -25.351 -17.671 -9.147 1.00 88.00 81 GLU A O 1
ATOM 640 N N . ASN A 1 82 ? -26.086 -17.086 -7.107 1.00 89.31 82 ASN A N 1
ATOM 641 C CA . ASN A 1 82 ? -25.535 -18.233 -6.395 1.00 89.31 82 ASN A CA 1
ATOM 642 C C . ASN A 1 82 ? -26.443 -18.635 -5.222 1.00 89.31 82 ASN A C 1
ATOM 644 O O . ASN A 1 82 ? -27.486 -18.026 -4.991 1.00 89.31 82 ASN A O 1
ATOM 648 N N . SER A 1 83 ? -26.043 -19.647 -4.449 1.00 82.25 83 SER A N 1
ATOM 649 C CA . SER A 1 83 ? -26.834 -20.147 -3.312 1.00 82.25 83 SER A CA 1
ATOM 650 C C . SER A 1 83 ? -27.026 -19.147 -2.162 1.00 82.25 83 SER A C 1
ATOM 652 O O . SER A 1 83 ? -27.868 -19.380 -1.301 1.00 82.25 83 SER A O 1
ATOM 654 N N . ILE A 1 84 ? -26.267 -18.044 -2.131 1.00 77.19 84 ILE A N 1
ATOM 655 C CA . ILE A 1 84 ? -26.407 -16.968 -1.137 1.00 77.19 84 ILE A CA 1
ATOM 656 C C . ILE A 1 84 ? -27.334 -15.853 -1.652 1.00 77.19 84 ILE A C 1
ATOM 658 O O . ILE A 1 84 ? -27.917 -15.131 -0.847 1.00 77.19 84 ILE A O 1
ATOM 662 N N . GLY A 1 85 ? -27.472 -15.678 -2.969 1.00 80.19 85 GLY A N 1
ATOM 663 C CA . GLY A 1 85 ? -28.400 -14.714 -3.563 1.00 80.19 85 GLY A CA 1
ATOM 664 C C . GLY A 1 85 ? -27.968 -14.197 -4.935 1.00 80.19 85 GLY A C 1
ATOM 665 O O . GLY A 1 85 ? -27.059 -14.741 -5.564 1.00 80.19 85 GLY A O 1
ATOM 666 N N . THR A 1 86 ? -28.607 -13.112 -5.373 1.00 84.44 86 THR A N 1
ATOM 667 C CA . THR A 1 86 ? -28.442 -12.523 -6.712 1.00 84.44 86 THR A CA 1
ATOM 668 C C . THR A 1 86 ? -27.675 -11.203 -6.655 1.00 84.44 86 THR A C 1
ATOM 670 O O . THR A 1 86 ? -28.055 -10.292 -5.920 1.00 84.44 86 THR A O 1
ATOM 673 N N . GLY A 1 87 ? -26.589 -11.106 -7.420 1.00 80.88 87 GLY A N 1
ATOM 674 C CA . GLY A 1 87 ? -25.814 -9.891 -7.648 1.00 80.88 87 GLY A CA 1
ATOM 675 C C . GLY A 1 87 ? -26.162 -9.256 -8.994 1.00 80.88 87 GLY A C 1
ATOM 676 O O . GLY A 1 87 ? -26.380 -9.965 -9.976 1.00 80.88 87 GLY A O 1
ATOM 677 N N . TYR A 1 88 ? -26.189 -7.927 -9.032 1.00 88.31 88 TYR A N 1
ATOM 678 C CA . TYR A 1 88 ? -26.502 -7.122 -10.214 1.00 88.31 88 TYR A CA 1
ATOM 679 C C . TYR A 1 88 ? -25.343 -6.169 -10.494 1.00 88.31 88 TYR A C 1
ATOM 681 O O . TYR A 1 88 ? -24.770 -5.618 -9.551 1.00 88.31 88 TYR A O 1
ATOM 689 N N . SER A 1 89 ? -25.011 -5.963 -11.767 1.00 87.12 89 SER A N 1
ATOM 690 C CA . SER A 1 89 ? -24.117 -4.875 -12.163 1.00 87.12 89 SER A CA 1
ATOM 691 C C . SER A 1 89 ? -24.796 -3.511 -12.020 1.00 87.12 89 SER A C 1
ATOM 693 O O . SER A 1 89 ? -26.013 -3.408 -11.859 1.00 87.12 89 SER A O 1
ATOM 695 N N . ASN A 1 90 ? -24.012 -2.442 -12.167 1.00 83.81 90 ASN A N 1
ATOM 696 C CA . ASN A 1 90 ? -24.554 -1.143 -12.560 1.00 83.81 90 ASN A CA 1
ATOM 697 C C . ASN A 1 90 ? -25.266 -1.235 -13.924 1.00 83.81 90 ASN A C 1
ATOM 699 O O . ASN A 1 90 ? -25.031 -2.168 -14.698 1.00 83.81 90 ASN A O 1
ATOM 703 N N . ILE A 1 91 ? -26.122 -0.254 -14.211 1.00 89.31 91 ILE A N 1
ATOM 704 C CA . ILE A 1 91 ? -26.787 -0.117 -15.510 1.00 89.31 91 ILE A CA 1
ATOM 705 C C . ILE A 1 91 ? -25.786 0.461 -16.517 1.00 89.31 91 ILE A C 1
ATOM 707 O O . ILE A 1 91 ? -25.104 1.441 -16.214 1.00 89.31 91 ILE A O 1
ATOM 711 N N . LEU A 1 92 ? -25.707 -0.150 -17.700 1.00 90.69 92 LEU A N 1
ATOM 712 C CA . LEU A 1 92 ? -24.987 0.372 -18.860 1.00 90.69 92 LEU A CA 1
ATOM 713 C C . LEU A 1 92 ? -25.988 0.816 -19.929 1.00 90.69 92 LEU A C 1
ATOM 715 O O . LEU A 1 92 ? -26.662 -0.017 -20.530 1.00 90.69 92 LEU A O 1
ATOM 719 N N . GLN A 1 93 ? -26.058 2.115 -20.191 1.00 92.06 93 GLN A N 1
ATOM 720 C CA . GLN A 1 93 ? -26.897 2.685 -21.237 1.00 92.06 93 GLN A CA 1
ATOM 721 C C . GLN A 1 93 ? -26.161 2.681 -22.585 1.00 92.06 93 GLN A C 1
ATOM 723 O O . GLN A 1 93 ? -25.117 3.317 -22.745 1.00 92.06 93 GLN A O 1
ATOM 728 N N . ILE A 1 94 ? -26.727 1.991 -23.573 1.00 92.75 94 ILE A N 1
ATOM 729 C CA . ILE A 1 94 ? -26.230 1.963 -24.952 1.00 92.75 94 ILE A CA 1
ATOM 730 C C . ILE A 1 94 ? -27.009 2.962 -25.806 1.00 92.75 94 ILE A C 1
ATOM 732 O O . ILE A 1 94 ? -28.240 2.916 -25.857 1.00 92.75 94 ILE A O 1
ATOM 736 N N . THR A 1 95 ? -26.287 3.831 -26.514 1.00 93.44 95 THR A N 1
ATOM 737 C CA . THR A 1 95 ? -26.843 4.735 -27.530 1.00 93.44 95 THR A CA 1
ATOM 738 C C . THR A 1 95 ? -26.253 4.419 -28.899 1.00 93.44 95 THR A C 1
ATOM 740 O O . THR A 1 95 ? -25.065 4.127 -29.018 1.00 93.44 95 THR A O 1
ATOM 743 N N . ILE A 1 96 ? -27.081 4.469 -29.943 1.00 93.00 96 ILE A N 1
ATOM 744 C CA . ILE A 1 96 ? -26.656 4.171 -31.315 1.00 93.00 96 ILE A CA 1
ATOM 745 C C . ILE A 1 96 ? -26.482 5.472 -32.086 1.00 93.00 96 ILE A C 1
ATOM 747 O O . ILE A 1 96 ? -27.389 6.305 -32.114 1.00 93.00 96 ILE A O 1
ATOM 751 N N . LYS A 1 97 ? -25.315 5.641 -32.706 1.00 90.25 97 LYS A N 1
ATOM 752 C CA . LYS A 1 97 ? -25.027 6.728 -33.642 1.00 90.25 97 LYS A CA 1
ATOM 753 C C . LYS A 1 97 ? -25.062 6.194 -35.062 1.00 90.25 97 LYS A C 1
ATOM 755 O O . LYS A 1 97 ? -24.426 5.183 -35.364 1.00 90.25 97 LYS A O 1
ATOM 760 N N . ASP A 1 98 ? -25.769 6.891 -35.944 1.00 84.50 98 ASP A N 1
ATOM 761 C CA . ASP A 1 98 ? -25.648 6.632 -37.373 1.00 84.50 98 ASP A CA 1
ATOM 762 C C . ASP A 1 98 ? -24.207 6.923 -37.816 1.00 84.50 98 ASP A C 1
ATOM 764 O O . ASP A 1 98 ? -23.584 7.901 -37.392 1.00 84.50 98 ASP A O 1
ATOM 768 N N . THR A 1 99 ? -23.660 6.065 -38.675 1.00 70.94 99 THR A N 1
ATOM 769 C CA . THR A 1 99 ? -22.451 6.402 -39.431 1.00 70.94 99 THR A CA 1
ATOM 770 C C . THR A 1 99 ? -22.700 7.706 -40.183 1.00 70.94 99 THR A C 1
ATOM 772 O O . THR A 1 99 ? -23.734 7.789 -40.855 1.00 70.94 99 THR A O 1
ATOM 775 N N . PRO A 1 100 ? -21.789 8.697 -40.137 1.00 56.81 100 PRO A N 1
ATOM 776 C CA . PRO A 1 100 ? -21.901 9.847 -41.017 1.00 56.81 100 PRO A CA 1
ATOM 777 C C . PRO A 1 100 ? -21.929 9.312 -42.447 1.00 56.81 100 PRO A C 1
ATOM 779 O O . PRO A 1 100 ? -20.959 8.717 -42.924 1.00 56.81 100 PRO A O 1
ATOM 782 N N . SER A 1 101 ? -23.080 9.448 -43.106 1.00 47.09 101 SER A N 1
ATOM 783 C CA . SER A 1 101 ? -23.199 9.150 -44.524 1.00 47.09 101 SER A CA 1
ATOM 784 C C . SER A 1 101 ? -22.124 9.955 -45.233 1.00 47.09 101 SER A C 1
ATOM 786 O O . SER A 1 101 ? -21.967 11.141 -44.948 1.00 47.09 101 SER A O 1
ATOM 788 N N . SER A 1 102 ? -21.368 9.315 -46.126 1.00 52.56 102 SER A N 1
ATOM 789 C CA . SER A 1 102 ? -20.471 10.014 -47.039 1.00 52.56 102 SER A CA 1
ATOM 790 C C . SER A 1 102 ? -21.316 10.986 -47.862 1.00 52.56 102 SER A C 1
ATOM 792 O O . SER A 1 102 ? -21.894 10.625 -48.886 1.00 52.56 102 SER A O 1
ATOM 794 N N . GLU A 1 103 ? -21.461 12.210 -47.362 1.00 40.22 103 GLU A N 1
ATOM 795 C CA . GLU A 1 103 ? -22.049 13.297 -48.111 1.00 40.22 103 GLU A CA 1
ATOM 796 C C . GLU A 1 103 ? -21.126 13.534 -49.302 1.00 40.22 103 GLU A C 1
ATOM 798 O O . GLU A 1 103 ? -19.920 13.778 -49.170 1.00 40.22 103 GLU A O 1
ATOM 803 N N . ARG A 1 104 ? -21.705 13.371 -50.494 1.00 43.75 104 ARG A N 1
ATOM 804 C CA . ARG A 1 104 ? -21.130 13.823 -51.756 1.00 43.75 104 ARG A CA 1
ATOM 805 C C . ARG A 1 104 ? -20.534 15.208 -51.532 1.00 43.75 104 ARG A C 1
ATOM 807 O O . ARG A 1 104 ? -21.213 16.088 -51.016 1.00 43.75 104 ARG A O 1
ATOM 814 N N . LYS A 1 105 ? -19.282 15.398 -51.950 1.00 40.56 105 LYS A N 1
ATOM 815 C CA . LYS A 1 105 ? -18.647 16.717 -51.992 1.00 40.56 105 LYS A CA 1
ATOM 816 C C . LYS A 1 105 ? -19.513 17.657 -52.833 1.00 40.56 105 LYS A C 1
ATOM 818 O O . LYS A 1 105 ? -19.427 17.621 -54.058 1.00 40.56 105 LYS A O 1
ATOM 823 N N . GLU A 1 106 ? -20.316 18.491 -52.187 1.00 45.25 106 GLU A N 1
ATOM 824 C CA . GLU A 1 106 ? -20.922 19.659 -52.813 1.00 45.25 106 GLU A CA 1
ATOM 825 C C . GLU A 1 106 ? -20.109 20.897 -52.420 1.00 45.25 106 GLU A C 1
ATOM 827 O O . GLU A 1 106 ? -20.031 21.309 -51.267 1.00 45.25 106 GLU A O 1
ATOM 832 N N . ASN A 1 107 ? -19.392 21.388 -53.428 1.00 44.44 107 ASN A N 1
ATOM 833 C CA . ASN A 1 107 ? -18.634 22.628 -53.562 1.00 44.44 107 ASN A CA 1
ATOM 834 C C . ASN A 1 107 ? -18.769 23.667 -52.429 1.00 44.44 107 ASN A C 1
ATOM 836 O O . ASN A 1 107 ? -19.681 24.489 -52.431 1.00 44.44 107 ASN A O 1
ATOM 840 N N . ALA A 1 108 ? -17.748 23.755 -51.573 1.00 40.81 108 ALA A N 1
ATOM 841 C CA . ALA A 1 108 ? -17.461 24.944 -50.771 1.00 40.81 108 ALA A CA 1
ATOM 842 C C . ALA A 1 108 ? -16.311 25.741 -51.413 1.00 40.81 108 ALA A C 1
ATOM 844 O O . ALA A 1 108 ? -15.201 25.810 -50.891 1.00 40.81 108 ALA A O 1
ATOM 845 N N . TYR A 1 109 ? -16.572 26.322 -52.586 1.00 49.06 109 TYR A N 1
ATOM 846 C CA . TYR A 1 109 ? -15.763 27.414 -53.127 1.00 49.06 109 TYR A CA 1
ATOM 847 C C . TYR A 1 109 ? -16.458 28.730 -52.781 1.00 49.06 109 TYR A C 1
ATOM 849 O O . TYR A 1 109 ? -17.130 29.308 -53.618 1.00 49.06 109 TYR A O 1
ATOM 857 N N . GLU A 1 110 ? -16.281 29.210 -51.550 1.00 53.09 110 GLU A N 1
ATOM 858 C CA . GLU A 1 110 ? -16.264 30.649 -51.280 1.00 53.09 110 GLU A CA 1
ATOM 859 C C . GLU A 1 110 ? -15.389 30.959 -50.053 1.00 53.09 110 GLU A C 1
ATOM 861 O O . GLU A 1 110 ? -15.611 30.442 -48.961 1.00 53.09 110 GLU A O 1
ATOM 866 N N . LYS A 1 111 ? -14.445 31.891 -50.270 1.00 44.44 111 LYS A N 1
ATOM 867 C CA . LYS A 1 111 ? -13.582 32.637 -49.322 1.00 44.44 111 LYS A CA 1
ATOM 868 C C . LYS A 1 111 ? -12.141 32.146 -49.054 1.00 44.44 111 LYS A C 1
ATOM 870 O O . LYS A 1 111 ? -11.803 31.833 -47.917 1.00 44.44 111 LYS A O 1
ATOM 875 N N . PRO A 1 112 ? -11.216 32.313 -50.027 1.00 48.59 112 PRO A N 1
ATOM 876 C CA . PRO A 1 112 ? -9.779 32.434 -49.760 1.00 48.59 112 PRO A CA 1
ATOM 877 C C . PRO A 1 112 ? -9.242 33.886 -49.766 1.00 48.59 112 PRO A C 1
ATOM 879 O O . PRO A 1 112 ? -8.037 34.083 -49.649 1.00 48.59 112 PRO A O 1
ATOM 882 N N . LEU A 1 113 ? -10.080 34.928 -49.876 1.00 53.84 113 LEU A N 1
ATOM 883 C CA . LEU A 1 113 ? -9.580 36.311 -50.027 1.00 53.84 113 LEU A CA 1
ATOM 884 C C . LEU A 1 113 ? -9.230 37.042 -48.716 1.00 53.84 113 LEU A C 1
ATOM 886 O O . LEU A 1 113 ? -8.491 38.019 -48.746 1.00 53.84 113 LEU A O 1
ATOM 890 N N . ILE A 1 114 ? -9.732 36.591 -47.562 1.00 55.84 114 ILE A N 1
ATOM 891 C CA . ILE A 1 114 ? -9.514 37.290 -46.277 1.00 55.84 114 ILE A CA 1
ATOM 892 C C . ILE A 1 114 ? -8.202 36.843 -45.608 1.00 55.84 114 ILE A C 1
ATOM 894 O O . ILE A 1 114 ? -7.540 37.634 -44.940 1.00 55.84 114 ILE A O 1
ATOM 898 N N . ILE A 1 115 ? -7.781 35.594 -45.838 1.00 57.66 115 ILE A N 1
ATOM 899 C CA . ILE A 1 115 ? -6.579 35.013 -45.218 1.00 57.66 115 ILE A CA 1
ATOM 900 C C . ILE A 1 115 ? -5.292 35.558 -45.867 1.00 57.66 115 ILE A C 1
ATOM 902 O O . ILE A 1 115 ? -4.258 35.639 -45.213 1.00 57.66 115 ILE A O 1
ATOM 906 N N . SER A 1 116 ? -5.336 36.016 -47.123 1.00 64.12 116 SER A N 1
ATOM 907 C CA . SER A 1 116 ? -4.156 36.576 -47.798 1.00 64.12 116 SER A CA 1
ATOM 908 C C . SER A 1 116 ? -3.789 37.991 -47.323 1.00 64.12 116 SER A C 1
ATOM 910 O O . SER A 1 116 ? -2.607 38.321 -47.248 1.00 64.12 116 SER A O 1
ATOM 912 N N . LEU A 1 117 ? -4.766 38.821 -46.940 1.00 62.59 117 LEU A N 1
ATOM 913 C CA . LEU A 1 117 ? -4.523 40.200 -46.487 1.00 62.59 117 LEU A CA 1
ATOM 914 C C . LEU A 1 117 ? -4.018 40.279 -45.037 1.00 62.59 117 LEU A C 1
ATOM 916 O O . LEU A 1 117 ? -3.208 41.151 -44.717 1.00 62.59 117 LEU A O 1
ATOM 920 N N . SER A 1 118 ? -4.435 39.355 -44.165 1.00 74.44 118 SER A N 1
ATOM 921 C CA . SER A 1 118 ? -3.972 39.317 -42.770 1.00 74.44 118 SER A CA 1
ATOM 922 C C . SER A 1 118 ? -2.498 38.912 -42.659 1.00 74.44 118 SER A C 1
ATOM 924 O O . SER A 1 118 ? -1.756 39.488 -41.863 1.00 74.44 118 SER A O 1
ATOM 926 N N . VAL A 1 119 ? -2.040 37.990 -43.511 1.00 79.38 119 VAL A N 1
ATOM 927 C CA . VAL A 1 119 ? -0.645 37.522 -43.530 1.00 79.38 119 VAL A CA 1
ATOM 928 C C . VAL A 1 119 ? 0.311 38.629 -43.987 1.00 79.38 119 VAL A C 1
ATOM 930 O O . VAL A 1 119 ? 1.367 38.818 -43.383 1.00 79.38 119 VAL A O 1
ATOM 933 N N . ILE A 1 120 ? -0.076 39.427 -44.988 1.00 80.06 120 ILE A N 1
ATOM 934 C CA . ILE A 1 120 ? 0.738 40.553 -45.477 1.00 80.06 120 ILE A CA 1
ATOM 935 C C . ILE A 1 120 ? 0.856 41.650 -44.406 1.00 80.06 120 ILE A C 1
ATOM 937 O O . ILE A 1 120 ? 1.943 42.191 -44.194 1.00 80.06 120 ILE A O 1
ATOM 941 N N . GLY A 1 121 ? -0.228 41.935 -43.677 1.00 80.19 121 GLY A N 1
ATOM 942 C CA . GLY A 1 121 ? -0.211 42.895 -42.569 1.00 80.19 121 GLY A CA 1
ATOM 943 C C . GLY A 1 121 ? 0.747 42.492 -41.443 1.00 80.19 121 GLY A C 1
ATOM 944 O O . GLY A 1 121 ? 1.521 43.321 -40.965 1.00 80.19 121 GLY A O 1
ATOM 945 N N . ILE A 1 122 ? 0.762 41.209 -41.067 1.00 83.69 122 ILE A N 1
ATOM 946 C CA . ILE A 1 122 ? 1.654 40.685 -40.021 1.00 83.69 122 ILE A CA 1
ATOM 947 C C . ILE A 1 122 ? 3.125 40.808 -40.445 1.00 83.69 122 ILE A C 1
ATOM 949 O O . ILE A 1 122 ? 3.956 41.264 -39.658 1.00 83.69 122 ILE A O 1
ATOM 953 N N . ILE A 1 123 ? 3.449 40.484 -41.700 1.00 85.44 123 ILE A N 1
ATOM 954 C CA . ILE A 1 123 ? 4.823 40.570 -42.219 1.00 85.44 123 ILE A CA 1
ATOM 955 C C . ILE A 1 123 ? 5.345 42.017 -42.182 1.00 85.44 123 ILE A C 1
ATOM 957 O O . ILE A 1 123 ? 6.478 42.251 -41.759 1.00 85.44 123 ILE A O 1
ATOM 961 N N . LEU A 1 124 ? 4.519 43.005 -42.546 1.00 85.75 124 LEU A N 1
ATOM 962 C CA . LEU A 1 124 ? 4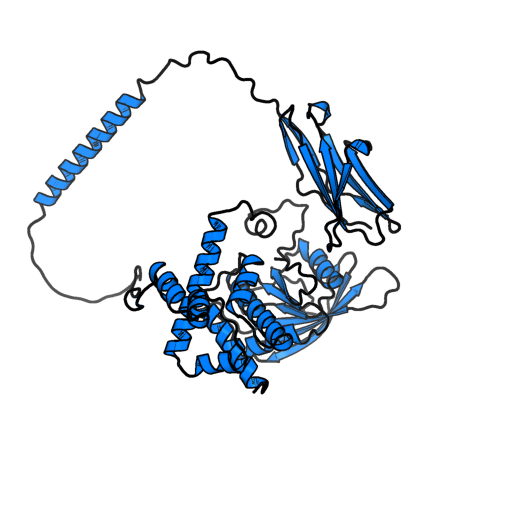.919 44.419 -42.525 1.00 85.75 124 LEU A CA 1
ATOM 963 C C . LEU A 1 124 ? 5.175 44.946 -41.102 1.00 85.75 124 LEU A C 1
ATOM 965 O O . LEU A 1 124 ? 6.115 45.718 -40.894 1.00 85.75 124 LEU A O 1
ATOM 969 N N . VAL A 1 125 ? 4.406 44.486 -40.108 1.00 88.00 125 VAL A N 1
ATOM 970 C CA . VAL A 1 125 ? 4.624 44.833 -38.692 1.00 88.00 125 VAL A CA 1
ATOM 971 C C . VAL A 1 125 ? 5.960 44.281 -38.189 1.00 88.00 125 VAL A C 1
ATOM 973 O O . VAL A 1 125 ? 6.728 45.014 -37.562 1.00 88.00 125 VAL A O 1
ATOM 976 N N . PHE A 1 126 ? 6.288 43.026 -38.508 1.00 86.25 126 PHE A N 1
ATOM 977 C CA . PHE A 1 126 ? 7.562 42.421 -38.104 1.00 86.25 126 PHE A CA 1
ATOM 978 C C . PHE A 1 126 ? 8.772 43.122 -38.731 1.00 86.25 126 PHE A C 1
ATOM 980 O O . PHE A 1 126 ? 9.758 43.381 -38.039 1.00 86.25 126 PHE A O 1
ATOM 987 N N . VAL A 1 127 ? 8.688 43.510 -40.007 1.00 88.31 127 VAL A N 1
ATOM 988 C CA . VAL A 1 127 ? 9.750 44.288 -40.665 1.00 88.31 127 VAL A CA 1
ATOM 989 C C . VAL A 1 127 ? 9.918 45.659 -39.996 1.00 88.31 127 VAL A C 1
ATOM 991 O O . VAL A 1 127 ? 11.047 46.067 -39.715 1.00 88.31 127 VAL A O 1
ATOM 994 N N . GLY A 1 128 ? 8.818 46.338 -39.653 1.00 86.75 128 GLY A N 1
ATOM 995 C CA . GLY A 1 128 ? 8.850 47.603 -38.912 1.00 86.75 128 GLY A CA 1
ATOM 996 C C . GLY A 1 128 ? 9.514 47.481 -37.535 1.00 86.75 128 GLY A C 1
ATOM 997 O O . GLY A 1 128 ? 10.356 48.307 -37.178 1.00 86.75 128 GLY A O 1
ATOM 998 N N . LEU A 1 129 ? 9.209 46.416 -36.786 1.00 85.31 129 LEU A N 1
ATOM 999 C CA . LEU A 1 129 ? 9.820 46.145 -35.480 1.00 85.31 129 LEU A CA 1
ATOM 1000 C C . LEU A 1 129 ? 11.327 45.882 -35.587 1.00 85.31 129 LEU A C 1
ATOM 1002 O O . LEU A 1 129 ? 12.091 46.410 -34.781 1.00 85.31 129 LEU A O 1
ATOM 1006 N N . ILE A 1 130 ? 11.771 45.142 -36.607 1.00 83.94 130 ILE A N 1
ATOM 1007 C CA . ILE A 1 130 ? 13.198 44.872 -36.848 1.00 83.94 130 ILE A CA 1
ATOM 1008 C C . ILE A 1 130 ? 13.952 46.163 -37.198 1.00 83.94 130 ILE A C 1
ATOM 1010 O O . ILE A 1 130 ? 15.062 46.389 -36.706 1.00 83.94 130 ILE A O 1
ATOM 1014 N N . VAL A 1 131 ? 13.351 47.045 -38.004 1.00 82.50 131 VAL A N 1
ATOM 1015 C CA . VAL A 1 131 ? 13.940 48.349 -38.347 1.00 82.50 131 VAL A CA 1
ATOM 1016 C C . VAL A 1 131 ? 14.019 49.254 -37.115 1.00 82.50 131 VAL A C 1
ATOM 1018 O O . VAL A 1 131 ? 15.072 49.842 -36.862 1.00 82.50 131 VAL A O 1
ATOM 1021 N N . CYS A 1 132 ? 12.962 49.325 -36.301 1.00 76.00 132 CYS A N 1
ATOM 1022 C CA . CYS A 1 132 ? 12.963 50.070 -35.039 1.00 76.00 132 CYS A CA 1
ATOM 1023 C C . CYS A 1 132 ? 13.995 49.526 -34.045 1.00 76.00 132 CYS A C 1
ATOM 1025 O O . CYS A 1 132 ? 14.710 50.305 -33.415 1.00 76.00 132 CYS A O 1
ATOM 1027 N N . TYR A 1 133 ? 14.122 48.202 -33.943 1.00 73.69 133 TYR A N 1
ATOM 1028 C CA . TYR A 1 133 ? 15.098 47.541 -33.081 1.00 73.69 133 TYR A CA 1
ATOM 1029 C C . TYR A 1 133 ? 16.536 47.886 -33.491 1.00 73.69 133 TYR A C 1
ATOM 1031 O O . TYR A 1 133 ? 17.313 48.363 -32.663 1.00 73.69 133 TYR A O 1
ATOM 1039 N N . LYS A 1 134 ? 16.874 47.770 -34.784 1.00 70.94 134 LYS A N 1
ATOM 1040 C CA . LYS A 1 134 ? 18.208 48.137 -35.292 1.00 70.94 134 LYS A CA 1
ATOM 1041 C C . LYS A 1 134 ? 18.498 49.636 -35.173 1.00 70.94 134 LYS A C 1
ATOM 1043 O O . LYS A 1 134 ? 19.633 50.024 -34.898 1.00 70.94 134 LYS A O 1
ATOM 1048 N N . ARG A 1 135 ? 17.483 50.492 -35.331 1.00 64.38 135 ARG A N 1
ATOM 1049 C CA . ARG A 1 135 ? 17.620 51.950 -35.179 1.00 64.38 135 ARG A CA 1
ATOM 1050 C C . ARG A 1 135 ? 17.831 52.359 -33.717 1.00 64.38 135 ARG A C 1
ATOM 1052 O O . ARG A 1 135 ? 18.592 53.284 -33.459 1.00 64.38 135 ARG A O 1
ATOM 1059 N N . ARG A 1 136 ? 17.224 51.634 -32.771 1.00 61.69 136 ARG A N 1
ATOM 1060 C CA . ARG A 1 136 ? 17.401 51.828 -31.322 1.00 61.69 136 ARG A CA 1
ATOM 1061 C C . ARG A 1 136 ? 18.766 51.336 -30.835 1.00 61.69 136 ARG A C 1
ATOM 1063 O O . ARG A 1 136 ? 19.379 51.997 -30.005 1.00 61.69 136 ARG A O 1
ATOM 1070 N N . GLN A 1 137 ? 19.278 50.243 -31.403 1.00 55.09 137 GLN A N 1
ATOM 1071 C CA . GLN A 1 137 ? 20.607 49.716 -31.070 1.00 55.09 137 GLN A CA 1
ATOM 1072 C C . GLN A 1 137 ? 21.743 50.667 -31.480 1.00 55.09 137 GLN A C 1
ATOM 1074 O O . GLN A 1 137 ? 22.743 50.773 -30.779 1.00 55.09 137 GLN A O 1
ATOM 1079 N N . ARG A 1 138 ? 21.561 51.425 -32.570 1.00 45.28 138 ARG A N 1
ATOM 1080 C CA . ARG A 1 138 ? 22.529 52.428 -33.043 1.00 45.28 138 ARG A CA 1
ATOM 1081 C C . ARG A 1 138 ? 22.592 53.694 -32.171 1.00 45.28 138 ARG A C 1
ATOM 1083 O O . ARG A 1 138 ? 23.521 54.474 -32.333 1.00 45.28 138 ARG A O 1
ATOM 1090 N N . ASN A 1 139 ? 21.636 53.897 -31.259 1.00 44.72 139 ASN A N 1
ATOM 1091 C CA . ASN A 1 139 ? 21.523 55.121 -30.457 1.00 44.72 139 ASN A CA 1
ATOM 1092 C C . ASN A 1 139 ? 22.032 54.989 -29.007 1.00 44.72 139 ASN A C 1
ATOM 1094 O O . ASN A 1 139 ? 21.996 55.978 -28.287 1.00 44.72 139 ASN A O 1
ATOM 1098 N N . ASN A 1 140 ? 22.493 53.807 -28.574 1.00 43.12 140 ASN A N 1
ATOM 1099 C CA . ASN A 1 140 ? 22.831 53.538 -27.164 1.00 43.12 140 ASN A CA 1
ATOM 1100 C C . ASN A 1 140 ? 24.322 53.262 -26.883 1.00 43.12 140 ASN A C 1
ATOM 1102 O O . ASN A 1 140 ? 24.663 52.743 -25.824 1.00 43.12 140 ASN A O 1
ATOM 1106 N N . SER A 1 141 ? 25.233 53.622 -27.788 1.00 39.59 141 SER A N 1
ATOM 1107 C CA . SER A 1 141 ? 26.679 53.537 -27.543 1.00 39.59 141 SER A CA 1
ATOM 1108 C C . SER A 1 141 ? 27.240 54.860 -27.007 1.00 39.59 141 SER A C 1
ATOM 1110 O O . SER A 1 141 ? 27.865 55.597 -27.765 1.00 39.59 141 SER A O 1
ATOM 1112 N N . HIS A 1 142 ? 27.006 55.166 -25.726 1.00 35.12 142 HIS A N 1
ATOM 1113 C CA . HIS A 1 142 ? 27.827 56.085 -24.914 1.00 35.12 142 HIS A CA 1
ATOM 1114 C C . HIS A 1 142 ? 27.370 56.059 -23.444 1.00 35.12 142 HIS A C 1
ATOM 1116 O O . HIS A 1 142 ? 26.305 56.599 -23.164 1.00 35.12 142 HIS A O 1
ATOM 1122 N N . TYR A 1 143 ? 28.143 55.423 -22.546 1.00 26.84 143 TYR A N 1
ATOM 1123 C CA . TYR A 1 143 ? 28.589 55.944 -21.230 1.00 26.84 143 TYR A CA 1
ATOM 1124 C C . TYR A 1 143 ? 29.331 54.852 -20.416 1.00 26.84 143 TYR A C 1
ATOM 1126 O O . TYR A 1 143 ? 28.838 53.730 -20.301 1.00 26.84 143 TYR A O 1
ATOM 1134 N N . GLU A 1 144 ? 30.504 55.185 -19.862 1.00 27.08 144 GLU A N 1
ATOM 1135 C CA . GLU A 1 144 ? 31.322 54.382 -18.924 1.00 27.08 144 GLU A CA 1
ATOM 1136 C C . GLU A 1 144 ? 30.964 54.661 -17.440 1.00 27.08 144 GLU A C 1
ATOM 1138 O O . GLU A 1 144 ? 30.646 55.801 -17.130 1.00 27.08 144 GLU A O 1
ATOM 1143 N N . SER A 1 145 ? 31.069 53.617 -16.580 1.00 30.53 145 SER A N 1
ATOM 1144 C CA . SER A 1 145 ? 31.295 53.476 -15.098 1.00 30.53 145 SER A CA 1
ATOM 1145 C C . SER A 1 145 ? 30.850 54.559 -14.073 1.00 30.53 145 SER A C 1
ATOM 1147 O O . SER A 1 145 ? 30.899 55.735 -14.413 1.00 30.53 145 SER A O 1
ATOM 1149 N N . PRO A 1 146 ? 30.517 54.250 -12.776 1.00 29.78 146 PRO A N 1
ATOM 1150 C CA . PRO A 1 146 ? 31.294 53.375 -11.864 1.00 29.78 146 PRO A CA 1
ATOM 1151 C C . PRO A 1 146 ? 30.539 52.592 -10.735 1.00 29.78 146 PRO A C 1
ATOM 1153 O O . PRO A 1 146 ? 29.341 52.727 -10.513 1.00 29.78 146 PRO A O 1
ATOM 1156 N N . ASP A 1 147 ? 31.334 51.767 -10.042 1.00 23.36 147 ASP A N 1
ATOM 1157 C CA . ASP A 1 147 ? 31.296 51.121 -8.708 1.00 23.36 147 ASP A CA 1
ATOM 1158 C C . ASP A 1 147 ? 30.094 51.149 -7.719 1.00 23.36 147 ASP A C 1
ATOM 1160 O O . ASP A 1 147 ? 29.568 52.184 -7.323 1.00 23.36 147 ASP A O 1
ATOM 1164 N N . PHE A 1 148 ? 29.850 49.937 -7.182 1.00 23.59 148 PHE A N 1
ATOM 1165 C CA . PHE A 1 148 ? 29.538 49.499 -5.798 1.00 23.59 148 PHE A CA 1
ATOM 1166 C C . PHE A 1 148 ? 28.452 50.215 -4.953 1.00 23.59 148 PHE A C 1
ATOM 1168 O O . PHE A 1 148 ? 28.660 51.317 -4.454 1.00 23.59 148 PHE A O 1
ATOM 1175 N N . LYS A 1 149 ? 27.384 49.481 -4.577 1.00 23.73 149 LYS A N 1
ATOM 1176 C CA . LYS A 1 149 ? 27.090 49.095 -3.173 1.00 23.73 149 LYS A CA 1
ATOM 1177 C C . LYS A 1 149 ? 25.952 48.072 -3.050 1.00 23.73 149 LYS A C 1
ATOM 1179 O O . LYS A 1 149 ? 25.000 48.036 -3.817 1.00 23.73 149 LYS A O 1
ATOM 1184 N N . GLN A 1 150 ? 26.143 47.236 -2.042 1.00 28.22 150 GLN A N 1
ATOM 1185 C CA . GLN A 1 150 ? 25.414 46.050 -1.616 1.00 28.22 150 GLN A CA 1
ATOM 1186 C C . GLN A 1 150 ? 24.068 46.384 -0.948 1.00 28.22 150 GLN A C 1
ATOM 1188 O O . GLN A 1 150 ? 23.998 47.348 -0.187 1.00 28.22 150 GLN A O 1
ATOM 1193 N N . GLY A 1 151 ? 23.031 45.570 -1.191 1.00 23.83 151 GLY A N 1
ATOM 1194 C CA . GLY A 1 151 ? 21.744 45.665 -0.490 1.00 23.83 151 GLY A CA 1
ATOM 1195 C C . GLY A 1 151 ? 20.605 44.841 -1.106 1.00 23.83 151 GLY A C 1
ATOM 1196 O O . GLY A 1 151 ? 19.844 45.358 -1.911 1.00 23.83 151 GLY A O 1
ATOM 1197 N N . ASP A 1 152 ? 20.516 43.588 -0.657 1.00 24.84 152 ASP A N 1
ATOM 1198 C CA . ASP A 1 152 ? 19.333 42.731 -0.480 1.00 24.84 152 ASP A CA 1
ATOM 1199 C C . ASP A 1 152 ? 18.494 42.146 -1.640 1.00 24.84 152 ASP A C 1
ATOM 1201 O O . ASP A 1 152 ? 18.066 42.789 -2.593 1.00 24.84 152 ASP A O 1
ATOM 1205 N N . VAL A 1 153 ? 18.141 40.876 -1.378 1.00 25.44 153 VAL A N 1
ATOM 1206 C CA . VAL A 1 153 ? 17.112 40.005 -1.975 1.00 25.44 153 VAL A CA 1
ATOM 1207 C C . VAL A 1 153 ? 17.566 39.134 -3.158 1.00 25.44 153 VAL A C 1
ATOM 1209 O O . VAL A 1 153 ? 17.183 39.330 -4.312 1.00 25.44 153 VAL A O 1
ATOM 1212 N N . HIS A 1 154 ? 18.308 38.062 -2.851 1.00 26.58 154 HIS A N 1
ATOM 1213 C CA . HIS A 1 154 ? 18.495 36.950 -3.786 1.00 26.58 154 HIS A CA 1
ATOM 1214 C C . HIS A 1 154 ? 17.201 36.133 -3.938 1.00 26.58 154 HIS A C 1
ATOM 1216 O O . HIS A 1 154 ? 16.888 35.248 -3.144 1.00 26.58 154 HIS A O 1
ATOM 1222 N N . ARG A 1 155 ? 16.480 36.400 -5.033 1.00 25.09 155 ARG A N 1
ATOM 1223 C CA . ARG A 1 155 ? 15.823 35.349 -5.820 1.00 25.09 155 ARG A CA 1
ATOM 1224 C C . ARG A 1 155 ? 16.903 34.378 -6.302 1.00 25.09 155 ARG A C 1
ATOM 1226 O O . ARG A 1 155 ? 17.883 34.828 -6.893 1.00 25.09 155 ARG A O 1
ATOM 1233 N N . TYR A 1 156 ? 16.689 33.077 -6.142 1.00 23.83 156 TYR A N 1
ATOM 1234 C CA . TYR A 1 156 ? 17.390 32.081 -6.947 1.00 23.83 156 TYR A CA 1
ATOM 1235 C C . TYR A 1 156 ? 16.428 31.517 -7.987 1.00 23.83 156 TYR A C 1
ATOM 1237 O O . TYR A 1 156 ? 15.579 30.681 -7.695 1.00 23.83 156 TYR A O 1
ATOM 1245 N N . SER A 1 157 ? 16.576 32.010 -9.215 1.00 24.20 157 SER A N 1
ATOM 1246 C CA . SER A 1 157 ? 16.415 31.186 -10.404 1.00 24.20 157 SER A CA 1
ATOM 1247 C C . SER A 1 157 ? 17.795 30.677 -10.829 1.00 24.20 157 SER A C 1
ATOM 1249 O O . SER A 1 157 ? 18.785 31.389 -10.679 1.00 24.20 157 SER A O 1
ATOM 1251 N N . THR A 1 158 ? 17.787 29.491 -11.439 1.00 27.36 158 THR A N 1
ATOM 1252 C CA . THR A 1 158 ? 18.791 28.887 -12.336 1.00 27.36 158 THR A CA 1
ATOM 1253 C C . THR A 1 158 ? 20.097 28.327 -11.751 1.00 27.36 158 THR A C 1
ATOM 1255 O O . THR A 1 158 ? 21.001 29.066 -11.382 1.00 27.36 158 THR A O 1
ATOM 1258 N N . ALA A 1 159 ? 20.166 26.990 -11.812 1.00 33.50 159 ALA A N 1
ATOM 1259 C CA . ALA A 1 159 ? 21.267 26.144 -12.293 1.00 33.50 159 ALA A CA 1
ATOM 1260 C C . ALA A 1 159 ? 22.698 26.385 -11.768 1.00 33.50 159 ALA A C 1
ATOM 1262 O O . ALA A 1 159 ? 23.350 27.369 -12.117 1.00 33.50 159 ALA A O 1
ATOM 1263 N N . ARG A 1 160 ? 23.191 25.390 -11.013 1.00 25.11 160 ARG A N 1
ATOM 1264 C CA . ARG A 1 160 ? 24.585 24.905 -10.875 1.00 25.11 160 ARG A CA 1
ATOM 1265 C C . ARG A 1 160 ? 24.537 23.769 -9.829 1.00 25.11 160 ARG A C 1
ATOM 1267 O O . ARG A 1 160 ? 24.045 24.015 -8.738 1.00 25.11 160 ARG A O 1
ATOM 1274 N N . ASN A 1 161 ? 24.863 22.502 -10.083 1.00 26.09 161 ASN A N 1
ATOM 1275 C CA . ASN A 1 161 ? 25.845 21.911 -10.988 1.00 26.09 161 ASN A CA 1
ATOM 1276 C C . ASN A 1 161 ? 25.258 20.674 -11.694 1.00 26.09 161 ASN A C 1
ATOM 1278 O O . ASN A 1 161 ? 24.826 19.735 -11.031 1.00 26.09 161 ASN A O 1
ATOM 1282 N N . ALA A 1 162 ? 25.266 20.685 -13.027 1.00 31.06 162 ALA A N 1
ATOM 1283 C CA . ALA A 1 162 ? 25.169 19.491 -13.872 1.00 31.06 162 ALA A CA 1
ATOM 1284 C C . ALA A 1 162 ? 26.501 19.216 -14.603 1.00 31.06 162 ALA A C 1
ATOM 1286 O O . ALA A 1 162 ? 26.560 18.357 -15.471 1.00 31.06 162 ALA A O 1
ATOM 1287 N N . ASP A 1 163 ? 27.568 19.918 -14.216 1.00 30.95 163 ASP A N 1
ATOM 1288 C CA . ASP A 1 163 ? 28.920 19.720 -14.721 1.00 30.95 163 ASP A CA 1
ATOM 1289 C C . ASP A 1 163 ? 29.768 19.209 -13.551 1.00 30.95 163 ASP A C 1
ATOM 1291 O O . ASP A 1 163 ? 30.222 20.008 -12.737 1.00 30.95 163 ASP A O 1
ATOM 1295 N N . GLU A 1 164 ? 29.817 17.880 -13.412 1.00 33.47 164 GLU A N 1
ATOM 1296 C CA . GLU A 1 164 ? 30.854 17.029 -12.780 1.00 33.47 164 GLU A CA 1
ATOM 1297 C C . GLU A 1 164 ? 30.225 15.677 -12.381 1.00 33.47 164 GLU A C 1
ATOM 1299 O O . GLU A 1 164 ? 30.185 15.298 -11.218 1.00 33.47 164 GLU A O 1
ATOM 1304 N N . TYR A 1 165 ? 29.668 14.958 -13.360 1.00 34.59 165 TYR A N 1
ATOM 1305 C CA . TYR A 1 165 ? 29.451 13.510 -13.289 1.00 34.59 165 TYR A CA 1
ATOM 1306 C C . TYR A 1 165 ? 29.661 12.967 -14.702 1.00 34.59 165 TYR A C 1
ATOM 1308 O O . TYR A 1 165 ? 28.829 13.157 -15.588 1.00 34.59 165 TYR A O 1
ATOM 1316 N N . ASP A 1 166 ? 30.830 12.374 -14.924 1.00 33.59 166 ASP A N 1
ATOM 1317 C CA . ASP A 1 166 ? 31.249 11.854 -16.219 1.00 33.59 166 ASP A CA 1
ATOM 1318 C C . ASP A 1 166 ? 30.361 10.694 -16.710 1.00 33.59 166 ASP A C 1
ATOM 1320 O O . ASP A 1 166 ? 30.169 9.693 -16.021 1.00 33.59 166 ASP A O 1
ATOM 1324 N N . LEU A 1 167 ? 29.945 10.855 -17.973 1.00 35.78 167 LEU A N 1
ATOM 1325 C CA . LEU A 1 167 ? 29.577 9.874 -19.005 1.00 35.78 167 LEU A CA 1
ATOM 1326 C C . LEU A 1 167 ? 28.311 9.003 -18.813 1.00 35.78 167 LEU A C 1
ATOM 1328 O O . LEU A 1 167 ? 28.318 8.058 -18.022 1.00 35.78 167 LEU A O 1
ATOM 1332 N N . PRO A 1 168 ? 27.268 9.177 -19.660 1.00 41.38 168 PRO A N 1
ATOM 1333 C CA . PRO A 1 168 ? 26.323 8.097 -19.914 1.00 41.38 168 PRO A CA 1
ATOM 1334 C C . PRO A 1 168 ? 27.037 6.991 -20.703 1.00 41.38 168 PRO A C 1
ATOM 1336 O O . PRO A 1 168 ? 27.671 7.256 -21.726 1.00 41.38 168 PRO A O 1
ATOM 1339 N N . ILE A 1 169 ? 26.931 5.746 -20.235 1.00 49.19 169 ILE A N 1
ATOM 1340 C CA . ILE A 1 169 ? 27.380 4.567 -20.986 1.00 49.19 169 ILE A CA 1
ATOM 1341 C C . ILE A 1 169 ? 26.626 4.540 -22.315 1.00 49.19 169 ILE A C 1
ATOM 1343 O O . ILE A 1 169 ? 25.395 4.544 -22.354 1.00 49.19 169 ILE A O 1
ATOM 1347 N N . THR A 1 170 ? 27.370 4.532 -23.413 1.00 49.34 170 THR A N 1
ATOM 1348 C CA . THR A 1 170 ? 26.801 4.512 -24.760 1.00 49.34 170 THR A CA 1
ATOM 1349 C C . THR A 1 170 ? 26.356 3.093 -25.124 1.00 49.34 170 THR A C 1
ATOM 1351 O O . THR A 1 170 ? 26.831 2.101 -24.565 1.00 49.34 170 THR A O 1
ATOM 1354 N N . THR A 1 171 ? 25.466 2.947 -26.108 1.00 50.09 171 THR A N 1
ATOM 1355 C CA . THR A 1 171 ? 25.120 1.630 -26.679 1.00 50.09 171 THR A CA 1
ATOM 1356 C C . THR A 1 171 ? 26.349 0.848 -27.162 1.00 50.09 171 THR A C 1
ATOM 1358 O O . THR A 1 171 ? 26.319 -0.384 -27.197 1.00 50.09 171 THR A O 1
ATOM 1361 N N . ASP A 1 172 ? 27.443 1.543 -27.472 1.00 51.12 172 ASP A N 1
ATOM 1362 C CA . ASP A 1 172 ? 28.698 0.952 -27.926 1.00 51.12 172 ASP A CA 1
ATOM 1363 C C . ASP A 1 172 ? 29.499 0.311 -26.781 1.00 51.12 172 ASP A C 1
ATOM 1365 O O . ASP A 1 172 ? 30.088 -0.754 -26.972 1.00 51.12 172 ASP A O 1
ATOM 1369 N N . ASP A 1 173 ? 29.437 0.848 -25.561 1.00 53.97 173 ASP A N 1
ATOM 1370 C CA . ASP A 1 173 ? 30.089 0.264 -24.379 1.00 53.97 173 ASP A CA 1
ATOM 1371 C C . ASP A 1 173 ? 29.464 -1.089 -23.991 1.00 53.97 173 ASP A C 1
ATOM 1373 O O . ASP A 1 173 ? 30.163 -2.063 -23.689 1.00 53.97 173 ASP A O 1
ATOM 1377 N N . VAL A 1 174 ? 28.133 -1.194 -24.084 1.00 54.44 174 VAL A N 1
ATOM 1378 C CA . VAL A 1 174 ? 27.389 -2.444 -23.840 1.00 54.44 174 VAL A CA 1
ATOM 1379 C C . VAL A 1 174 ? 27.725 -3.498 -24.899 1.00 54.44 174 VAL A C 1
ATOM 1381 O O . VAL A 1 174 ? 27.889 -4.678 -24.574 1.00 54.44 174 VAL A O 1
ATOM 1384 N N . ASN A 1 175 ? 27.867 -3.086 -26.161 1.00 53.28 175 ASN A N 1
ATOM 1385 C CA . ASN A 1 175 ? 28.260 -3.978 -27.253 1.00 53.28 175 ASN A CA 1
ATOM 1386 C C . ASN A 1 175 ? 29.715 -4.456 -27.108 1.00 53.28 175 ASN A C 1
ATOM 1388 O O . ASN A 1 175 ? 29.988 -5.639 -27.317 1.00 53.28 175 ASN A O 1
ATOM 1392 N N . THR A 1 176 ? 30.616 -3.584 -26.649 1.00 54.81 176 THR A N 1
ATOM 1393 C CA . THR A 1 176 ? 32.034 -3.898 -26.396 1.00 54.81 176 THR A CA 1
ATOM 1394 C C . THR A 1 176 ? 32.212 -4.878 -25.224 1.00 54.81 176 THR A C 1
ATOM 1396 O O . THR A 1 176 ? 33.081 -5.756 -25.243 1.00 54.81 176 THR A O 1
ATOM 1399 N N . LEU A 1 177 ? 31.347 -4.811 -24.209 1.00 49.25 177 LEU A N 1
ATOM 1400 C CA . LEU A 1 177 ? 31.347 -5.768 -23.095 1.00 49.25 177 LEU A CA 1
ATOM 1401 C C . LEU A 1 177 ? 30.705 -7.111 -23.450 1.00 49.25 177 LEU A C 1
ATOM 1403 O O . LEU A 1 177 ? 31.103 -8.149 -22.920 1.00 49.25 177 LEU A O 1
ATOM 1407 N N . ARG A 1 178 ? 29.781 -7.123 -24.416 1.00 52.06 178 ARG A N 1
ATOM 1408 C CA . ARG A 1 178 ? 29.234 -8.357 -24.996 1.00 52.06 178 ARG A CA 1
ATOM 1409 C C . ARG A 1 178 ? 30.320 -9.183 -25.687 1.00 52.06 178 ARG A C 1
ATOM 1411 O O . ARG A 1 178 ? 30.286 -10.407 -25.615 1.00 52.06 178 ARG A O 1
ATOM 1418 N N . THR A 1 179 ? 31.306 -8.516 -26.287 1.00 52.16 179 THR A N 1
ATOM 1419 C CA . THR A 1 179 ? 32.490 -9.155 -26.881 1.00 52.16 179 THR A CA 1
ATOM 1420 C C . THR A 1 179 ? 33.557 -9.579 -25.865 1.00 52.16 179 THR A C 1
ATOM 1422 O O . THR A 1 179 ? 34.367 -10.440 -26.195 1.00 52.16 179 THR A O 1
ATOM 1425 N N . SER A 1 180 ? 33.556 -9.047 -24.632 1.00 53.66 180 SER A N 1
ATOM 1426 C CA . SER A 1 180 ? 34.519 -9.424 -23.575 1.00 53.66 180 SER A CA 1
ATOM 1427 C C . SER A 1 180 ? 34.008 -10.487 -22.590 1.00 53.66 180 SER A C 1
ATOM 1429 O O . SER A 1 180 ? 34.754 -10.921 -21.715 1.00 53.66 180 SER A O 1
ATOM 1431 N N . GLY A 1 181 ? 32.756 -10.938 -22.732 1.00 44.97 181 GLY A N 1
ATOM 1432 C CA . GLY A 1 181 ? 32.207 -12.102 -22.024 1.00 44.97 181 GLY A CA 1
ATOM 1433 C C . GLY A 1 181 ? 31.909 -11.917 -20.529 1.00 44.97 181 GLY A C 1
ATOM 1434 O O . GLY A 1 181 ? 31.496 -12.875 -19.878 1.00 44.97 181 GLY A O 1
ATOM 1435 N N . SER A 1 182 ? 32.075 -10.720 -19.957 1.00 61.34 182 SER A N 1
ATOM 1436 C CA . SER A 1 182 ? 31.817 -10.476 -18.529 1.00 61.34 182 SER A CA 1
ATOM 1437 C C . SER A 1 182 ? 30.334 -10.174 -18.281 1.00 61.34 182 SER A C 1
ATOM 1439 O O . SER A 1 182 ? 29.899 -9.022 -18.322 1.00 61.34 182 SER A O 1
ATOM 1441 N N . LEU A 1 183 ? 29.549 -11.230 -18.037 1.00 57.03 183 LEU A N 1
ATOM 1442 C CA . LEU A 1 183 ? 28.112 -11.146 -17.740 1.00 57.03 183 LEU A CA 1
ATOM 1443 C C . LEU A 1 183 ? 27.819 -10.234 -16.535 1.00 57.03 183 LEU A C 1
ATOM 1445 O O . LEU A 1 183 ? 26.843 -9.490 -16.560 1.00 57.03 183 LEU A O 1
ATOM 1449 N N . ASP A 1 184 ? 28.704 -10.219 -15.537 1.00 59.38 184 ASP A N 1
ATOM 1450 C CA . ASP A 1 184 ? 28.567 -9.387 -14.337 1.00 59.38 184 ASP A CA 1
ATOM 1451 C C . ASP A 1 184 ? 28.622 -7.892 -14.656 1.00 59.38 184 ASP A C 1
ATOM 1453 O O . ASP A 1 184 ? 27.769 -7.141 -14.191 1.00 59.38 184 ASP A O 1
ATOM 1457 N N . LYS A 1 185 ? 29.546 -7.467 -15.529 1.00 60.94 185 LYS A N 1
ATOM 1458 C CA . LYS A 1 185 ? 29.631 -6.069 -15.985 1.00 60.94 185 LYS A CA 1
ATOM 1459 C C . LYS A 1 185 ? 28.414 -5.666 -16.812 1.00 60.94 185 LYS A C 1
ATOM 1461 O O . LYS A 1 185 ? 27.949 -4.538 -16.715 1.00 60.94 185 LYS A O 1
ATOM 1466 N N . ILE A 1 186 ? 27.869 -6.579 -17.617 1.00 60.69 186 ILE A N 1
ATOM 1467 C CA . ILE A 1 186 ? 26.657 -6.318 -18.411 1.00 60.69 186 ILE A CA 1
ATOM 1468 C C . ILE A 1 186 ? 25.431 -6.192 -17.499 1.00 60.69 186 ILE A C 1
ATOM 1470 O O . ILE A 1 186 ? 24.592 -5.319 -17.719 1.00 60.69 186 ILE A O 1
ATOM 1474 N N . ASN A 1 187 ? 25.321 -7.044 -16.480 1.00 61.84 187 ASN A N 1
ATOM 1475 C CA . ASN A 1 187 ? 24.232 -6.989 -15.509 1.00 61.84 187 ASN A CA 1
ATOM 1476 C C . ASN A 1 187 ? 24.325 -5.746 -14.616 1.00 61.84 187 ASN A C 1
ATOM 1478 O O . ASN A 1 187 ? 23.297 -5.132 -14.349 1.00 61.84 187 ASN A O 1
ATOM 1482 N N . GLU A 1 188 ? 25.535 -5.344 -14.221 1.00 59.38 188 GLU A N 1
ATOM 1483 C CA . GLU A 1 188 ? 25.818 -4.098 -13.497 1.00 59.38 188 GLU A CA 1
ATOM 1484 C C . GLU A 1 188 ? 25.402 -2.869 -14.318 1.00 59.38 188 GLU A C 1
ATOM 1486 O O . GLU A 1 188 ? 24.678 -2.010 -13.825 1.00 59.38 188 GLU A O 1
ATOM 1491 N N . LEU A 1 189 ? 25.737 -2.833 -15.611 1.00 56.31 189 LEU A N 1
ATOM 1492 C CA . LEU A 1 189 ? 25.338 -1.738 -16.503 1.00 56.31 189 LEU A CA 1
ATOM 1493 C C . LEU A 1 189 ? 23.838 -1.687 -16.796 1.00 56.31 189 LEU A C 1
ATOM 1495 O O . LEU A 1 189 ? 23.311 -0.613 -17.061 1.00 56.31 189 LEU A O 1
ATOM 1499 N N . LYS A 1 190 ? 23.146 -2.830 -16.764 1.00 57.91 190 LYS A N 1
ATOM 1500 C CA . LYS A 1 190 ? 21.695 -2.920 -17.003 1.00 57.91 190 LYS A CA 1
ATOM 1501 C C . LYS A 1 190 ? 20.851 -2.836 -15.729 1.00 57.91 190 LYS A C 1
ATOM 1503 O O . LYS A 1 190 ? 19.638 -2.999 -15.815 1.00 57.91 190 LYS A O 1
ATOM 1508 N N . GLY A 1 191 ? 21.474 -2.667 -14.560 1.00 60.31 191 GLY A N 1
ATOM 1509 C CA . GLY A 1 191 ? 20.793 -2.704 -13.264 1.00 60.31 191 GLY A CA 1
ATOM 1510 C C . GLY A 1 191 ? 20.184 -4.066 -12.907 1.00 60.31 191 GLY A C 1
ATOM 1511 O O . GLY A 1 191 ? 19.475 -4.191 -11.924 1.00 60.31 191 GLY A O 1
ATOM 1512 N N . ASN A 1 192 ? 20.461 -5.132 -13.660 1.00 64.19 192 ASN A N 1
ATOM 1513 C CA . ASN A 1 192 ? 19.868 -6.458 -13.443 1.00 64.19 192 ASN A CA 1
ATOM 1514 C C . ASN A 1 192 ? 20.679 -7.329 -12.473 1.00 64.19 192 ASN A C 1
ATOM 1516 O O . ASN A 1 192 ? 20.519 -8.551 -12.456 1.00 64.19 192 ASN A O 1
ATOM 1520 N N . ARG A 1 193 ? 21.587 -6.732 -11.699 1.00 75.19 193 ARG A N 1
ATOM 1521 C CA . ARG A 1 193 ? 22.433 -7.484 -10.777 1.00 75.19 193 ARG A CA 1
ATOM 1522 C C . ARG A 1 193 ? 21.596 -8.000 -9.604 1.00 75.19 193 ARG A C 1
ATOM 1524 O O . ARG A 1 193 ? 20.851 -7.250 -8.972 1.00 75.19 193 ARG A O 1
ATOM 1531 N N . ALA A 1 194 ? 21.717 -9.297 -9.343 1.00 84.00 194 ALA A N 1
ATOM 1532 C CA . ALA A 1 194 ? 21.280 -9.903 -8.097 1.00 84.00 194 ALA A CA 1
ATOM 1533 C C . ALA A 1 194 ? 22.480 -9.986 -7.148 1.00 84.00 194 ALA A C 1
ATOM 1535 O O . ALA A 1 194 ? 23.607 -10.213 -7.590 1.00 84.00 194 ALA A O 1
ATOM 1536 N N . PHE A 1 195 ? 22.228 -9.789 -5.862 1.00 84.69 195 PHE A N 1
ATOM 1537 C CA . PHE A 1 195 ? 23.222 -9.820 -4.803 1.00 84.69 195 PHE A CA 1
ATOM 1538 C C . PHE A 1 195 ? 22.914 -10.955 -3.842 1.00 84.69 195 PHE A C 1
ATOM 1540 O O . PHE A 1 195 ? 21.772 -11.105 -3.408 1.00 84.69 195 PHE A O 1
ATOM 1547 N N . THR A 1 196 ? 23.934 -11.710 -3.451 1.00 89.44 196 THR A N 1
ATOM 1548 C CA . THR A 1 196 ? 23.926 -12.369 -2.141 1.00 89.44 196 THR A CA 1
ATOM 1549 C C . THR A 1 196 ? 24.029 -11.314 -1.031 1.00 89.44 196 THR A C 1
ATOM 1551 O O . THR A 1 196 ? 24.496 -10.198 -1.266 1.00 89.44 196 THR A O 1
ATOM 1554 N N . VAL A 1 197 ? 23.638 -11.659 0.200 1.00 88.56 197 VAL A N 1
ATOM 1555 C CA . VAL A 1 197 ? 23.744 -10.750 1.362 1.00 88.56 197 VAL A CA 1
ATOM 1556 C C . VAL A 1 197 ? 25.170 -10.202 1.520 1.00 88.56 197 VAL A C 1
ATOM 1558 O O . VAL A 1 197 ? 25.360 -8.996 1.671 1.00 88.56 197 VAL A O 1
ATOM 1561 N N . ASN A 1 198 ? 26.180 -11.065 1.390 1.00 89.00 198 ASN A N 1
ATOM 1562 C CA . ASN A 1 198 ? 27.583 -10.671 1.513 1.00 89.00 198 ASN A CA 1
ATOM 1563 C C . ASN A 1 198 ? 28.038 -9.729 0.391 1.00 89.00 198 ASN A C 1
ATOM 1565 O O . ASN A 1 198 ? 28.725 -8.746 0.659 1.00 89.00 198 ASN A O 1
ATOM 1569 N N . GLU A 1 199 ? 27.650 -9.991 -0.859 1.00 89.25 199 GLU A N 1
ATOM 1570 C CA . GLU A 1 199 ? 27.976 -9.099 -1.981 1.00 89.25 199 GLU A CA 1
ATOM 1571 C C . GLU A 1 199 ? 27.299 -7.735 -1.847 1.00 89.25 199 GLU A C 1
ATOM 1573 O O . GLU A 1 199 ? 27.906 -6.721 -2.187 1.00 89.25 199 GLU A O 1
ATOM 1578 N N . PHE A 1 200 ? 26.063 -7.705 -1.339 1.00 90.19 200 PHE A N 1
ATOM 1579 C CA . PHE A 1 200 ? 25.345 -6.462 -1.083 1.00 90.19 200 PHE A CA 1
ATOM 1580 C C . PHE A 1 200 ? 26.064 -5.615 -0.030 1.00 90.19 200 PHE A C 1
ATOM 1582 O O . PHE A 1 200 ? 26.323 -4.439 -0.265 1.00 90.19 200 PHE A O 1
ATOM 1589 N N . LEU A 1 201 ? 26.451 -6.211 1.103 1.00 89.44 201 LEU A N 1
ATOM 1590 C CA . LEU A 1 201 ? 27.175 -5.500 2.164 1.00 89.44 201 LEU A CA 1
ATOM 1591 C C . LEU A 1 201 ? 28.542 -4.986 1.688 1.00 89.44 201 LEU A C 1
ATOM 1593 O O . LEU A 1 201 ? 28.953 -3.888 2.055 1.00 89.44 201 LEU A O 1
ATOM 1597 N N . GLN A 1 202 ? 29.218 -5.720 0.799 1.00 88.81 202 GLN A N 1
ATOM 1598 C CA . GLN A 1 202 ? 30.478 -5.271 0.201 1.00 88.81 202 GLN A CA 1
ATOM 1599 C C . GLN A 1 202 ? 30.345 -4.012 -0.669 1.00 88.81 202 GLN A C 1
ATOM 1601 O O . GLN A 1 202 ? 31.359 -3.350 -0.898 1.00 88.81 202 GLN A O 1
ATOM 1606 N N . LEU A 1 203 ? 29.144 -3.653 -1.145 1.00 86.25 203 LEU A N 1
ATOM 1607 C CA . LEU A 1 203 ? 28.937 -2.394 -1.871 1.00 86.25 203 LEU A CA 1
ATOM 1608 C C . LEU A 1 203 ? 29.274 -1.179 -1.004 1.00 86.25 203 LEU A C 1
ATOM 1610 O O . LEU A 1 203 ? 29.819 -0.210 -1.517 1.00 86.25 203 LEU A O 1
ATOM 1614 N N . PHE A 1 204 ? 29.002 -1.249 0.300 1.00 89.50 204 PHE A N 1
ATOM 1615 C CA . PHE A 1 204 ? 29.163 -0.130 1.230 1.00 89.50 204 PHE A CA 1
ATOM 1616 C C . PHE A 1 204 ? 30.603 0.051 1.728 1.00 89.50 204 PHE A C 1
ATOM 1618 O O . PHE A 1 204 ? 30.904 1.046 2.382 1.00 89.50 204 PHE A O 1
ATOM 1625 N N . ASN A 1 205 ? 31.513 -0.871 1.390 1.00 89.25 205 ASN A N 1
ATOM 1626 C CA . ASN A 1 205 ? 32.935 -0.754 1.729 1.00 89.25 205 ASN A CA 1
ATOM 1627 C C . ASN A 1 205 ? 33.653 0.337 0.917 1.00 89.25 205 ASN A C 1
ATOM 1629 O O . ASN A 1 205 ? 34.724 0.791 1.317 1.00 89.25 205 ASN A O 1
ATOM 1633 N N . ASP A 1 206 ? 33.090 0.728 -0.228 1.00 87.31 206 ASP A N 1
ATOM 1634 C CA . ASP A 1 206 ? 33.640 1.736 -1.129 1.00 87.31 206 ASP A CA 1
ATOM 1635 C C . ASP A 1 206 ? 32.534 2.724 -1.521 1.00 87.31 206 ASP A C 1
ATOM 1637 O O . ASP A 1 206 ? 31.640 2.415 -2.312 1.00 87.31 206 ASP A O 1
ATOM 1641 N N . THR A 1 207 ? 32.603 3.929 -0.952 1.00 83.81 207 THR A N 1
ATOM 1642 C CA . THR A 1 207 ? 31.611 4.992 -1.149 1.00 83.81 207 THR A CA 1
ATOM 1643 C C . THR A 1 207 ? 31.460 5.396 -2.616 1.00 83.81 207 THR A C 1
ATOM 1645 O O . THR A 1 207 ? 30.344 5.677 -3.057 1.00 83.81 207 THR A O 1
ATOM 1648 N N . ASP A 1 208 ? 32.551 5.429 -3.382 1.00 79.25 208 ASP A N 1
ATOM 1649 C CA . ASP A 1 208 ? 32.518 5.867 -4.779 1.00 79.25 208 ASP A CA 1
ATOM 1650 C C . ASP A 1 208 ? 31.888 4.786 -5.657 1.00 79.25 208 ASP A C 1
ATOM 1652 O O . ASP A 1 208 ? 31.045 5.072 -6.515 1.00 79.25 208 ASP A O 1
ATOM 1656 N N . LYS A 1 209 ? 32.220 3.520 -5.382 1.00 80.12 209 LYS A N 1
ATOM 1657 C CA . LYS A 1 209 ? 31.584 2.369 -6.027 1.00 80.12 209 LYS A CA 1
ATOM 1658 C C . LYS A 1 209 ? 30.092 2.290 -5.708 1.00 80.12 209 LYS A C 1
ATOM 1660 O O . LYS A 1 209 ? 29.296 2.066 -6.620 1.00 80.12 209 LYS A O 1
ATOM 1665 N N . PHE A 1 210 ? 29.707 2.509 -4.451 1.00 83.62 210 PHE A N 1
ATOM 1666 C CA . PHE A 1 210 ? 28.308 2.546 -4.028 1.00 83.62 210 PHE A CA 1
ATOM 1667 C C . PHE A 1 210 ? 27.522 3.633 -4.769 1.00 83.62 210 PHE A C 1
ATOM 1669 O O . PHE A 1 210 ? 26.514 3.335 -5.409 1.00 83.62 210 PHE A O 1
ATOM 1676 N N . LYS A 1 211 ? 28.010 4.880 -4.761 1.00 81.81 211 LYS A N 1
ATOM 1677 C CA . LYS A 1 211 ? 27.349 5.998 -5.453 1.00 81.81 211 LYS A CA 1
ATOM 1678 C C . LYS A 1 211 ? 27.187 5.735 -6.945 1.00 81.81 211 LYS A C 1
ATOM 1680 O O . LYS A 1 211 ? 26.106 5.951 -7.492 1.00 81.81 211 LYS A O 1
ATOM 1685 N N . ARG A 1 212 ? 28.234 5.216 -7.593 1.00 80.19 212 ARG A N 1
ATOM 1686 C CA . ARG A 1 212 ? 28.191 4.855 -9.014 1.00 80.19 212 ARG A CA 1
ATOM 1687 C C . ARG A 1 212 ? 27.146 3.776 -9.293 1.00 80.19 212 ARG A C 1
ATOM 1689 O O . ARG A 1 212 ? 26.386 3.909 -10.247 1.00 80.19 212 ARG A O 1
ATOM 1696 N N . HIS A 1 213 ? 27.086 2.738 -8.460 1.00 84.31 213 HIS A N 1
ATOM 1697 C CA . HIS A 1 213 ? 26.090 1.668 -8.570 1.00 84.31 213 HIS A CA 1
ATOM 1698 C C . HIS A 1 213 ? 24.657 2.213 -8.478 1.00 84.31 213 HIS A C 1
ATOM 1700 O O . HIS A 1 213 ? 23.844 1.972 -9.371 1.00 84.31 213 HIS A O 1
ATOM 1706 N N . ILE A 1 214 ? 24.373 3.019 -7.448 1.00 85.06 214 ILE A N 1
ATOM 1707 C CA . ILE A 1 214 ? 23.067 3.668 -7.242 1.00 85.06 214 ILE A CA 1
ATOM 1708 C C . ILE A 1 214 ? 22.672 4.520 -8.447 1.00 85.06 214 ILE A C 1
ATOM 1710 O O . ILE A 1 214 ? 21.535 4.443 -8.915 1.00 85.06 214 ILE A O 1
ATOM 1714 N N . GLN A 1 215 ? 23.605 5.314 -8.970 1.00 82.81 215 GLN A N 1
ATOM 1715 C CA . GLN A 1 215 ? 23.345 6.209 -10.092 1.00 82.81 215 GLN A CA 1
ATOM 1716 C C . GLN A 1 215 ? 22.989 5.444 -11.372 1.00 82.81 215 GLN A C 1
ATOM 1718 O O . GLN A 1 215 ? 22.025 5.805 -12.049 1.00 82.81 215 GLN A O 1
ATOM 1723 N N . LEU A 1 216 ? 23.705 4.355 -11.664 1.00 80.62 216 LEU A N 1
ATOM 1724 C CA . LEU A 1 216 ? 23.436 3.504 -12.825 1.00 80.62 216 LEU A CA 1
ATOM 1725 C C . LEU A 1 216 ? 22.085 2.792 -12.724 1.00 80.62 216 LEU A C 1
ATOM 1727 O O . LEU A 1 216 ? 21.302 2.804 -13.676 1.00 80.62 216 LEU A O 1
ATOM 1731 N N . GLU A 1 217 ? 21.774 2.192 -11.575 1.00 84.06 217 GLU A N 1
ATOM 1732 C CA . GLU A 1 217 ? 20.477 1.542 -11.377 1.00 84.06 217 GLU A CA 1
ATOM 1733 C C . GLU A 1 217 ? 19.317 2.535 -11.453 1.00 84.06 217 GLU A C 1
ATOM 1735 O O . GLU A 1 217 ? 18.306 2.253 -12.099 1.00 84.06 217 GLU A O 1
ATOM 1740 N N . PHE A 1 218 ? 19.460 3.712 -10.839 1.00 83.56 218 PHE A N 1
ATOM 1741 C CA . PHE A 1 218 ? 18.415 4.729 -10.848 1.00 83.56 218 PHE A CA 1
ATOM 1742 C C . PHE A 1 218 ? 18.175 5.307 -12.252 1.00 83.56 218 PHE A C 1
ATOM 1744 O O . PHE A 1 218 ? 17.022 5.524 -12.647 1.00 83.56 218 PHE A O 1
ATOM 1751 N N . GLN A 1 219 ? 19.238 5.508 -13.039 1.00 80.00 219 GLN A N 1
ATOM 1752 C CA . GLN A 1 219 ? 19.123 5.916 -14.439 1.00 80.00 219 GLN A CA 1
ATOM 1753 C C . GLN A 1 219 ? 18.353 4.865 -15.252 1.00 80.00 219 GLN A C 1
ATOM 1755 O O . GLN A 1 219 ? 17.348 5.197 -15.883 1.00 80.00 219 GLN A O 1
ATOM 1760 N N . ASN A 1 220 ? 18.739 3.590 -15.152 1.00 79.38 220 ASN A N 1
ATOM 1761 C CA . ASN A 1 220 ? 18.043 2.483 -15.815 1.00 79.38 220 ASN A CA 1
ATOM 1762 C C . ASN A 1 220 ? 16.569 2.374 -15.390 1.00 79.38 220 ASN A C 1
ATOM 1764 O O . ASN A 1 220 ? 15.693 2.078 -16.206 1.00 79.38 220 ASN A O 1
ATOM 1768 N N . LEU A 1 221 ? 16.275 2.627 -14.111 1.00 76.69 221 LEU A N 1
ATOM 1769 C CA . LEU A 1 221 ? 14.917 2.576 -13.568 1.00 76.69 221 LEU A CA 1
ATOM 1770 C C . LEU A 1 221 ? 14.053 3.682 -14.187 1.00 76.69 221 LEU A C 1
ATOM 1772 O O . LEU A 1 221 ? 12.885 3.460 -14.508 1.00 76.69 221 LEU A O 1
ATOM 1776 N N . THR A 1 222 ? 14.645 4.858 -14.393 1.00 74.00 222 THR A N 1
ATOM 1777 C CA . THR A 1 222 ? 14.001 6.022 -15.013 1.00 74.00 222 THR A CA 1
ATOM 1778 C C . THR A 1 222 ? 13.793 5.817 -16.519 1.00 74.00 222 THR A C 1
ATOM 1780 O O . THR A 1 222 ? 12.710 6.080 -17.040 1.00 74.00 222 THR A O 1
ATOM 1783 N N . GLU A 1 223 ? 14.784 5.275 -17.227 1.00 68.88 223 GLU A N 1
ATOM 1784 C CA . GLU A 1 223 ? 14.691 4.964 -18.662 1.00 68.88 223 GLU A CA 1
ATOM 1785 C C . GLU A 1 223 ? 13.669 3.853 -18.956 1.00 68.88 223 GLU A C 1
ATOM 1787 O O . GLU A 1 223 ? 12.874 3.960 -19.897 1.00 68.88 223 GLU A O 1
ATOM 1792 N N . SER A 1 224 ? 13.616 2.815 -18.113 1.00 65.31 224 SER A N 1
ATOM 1793 C CA . SER A 1 224 ? 12.608 1.751 -18.212 1.00 65.31 224 SER A CA 1
ATOM 1794 C C . SER A 1 224 ? 11.178 2.273 -18.045 1.00 65.31 224 SER A C 1
ATOM 1796 O O . SER A 1 224 ? 10.249 1.662 -18.565 1.00 65.31 224 SER A O 1
ATOM 1798 N N . TYR A 1 225 ? 10.986 3.361 -17.303 1.00 59.47 225 TYR A N 1
ATOM 1799 C CA . TYR A 1 225 ? 9.677 3.981 -17.125 1.00 59.47 225 TYR A CA 1
ATOM 1800 C C . TYR A 1 225 ? 9.277 4.803 -18.360 1.00 59.47 225 TYR A C 1
ATOM 1802 O O . TYR A 1 225 ? 8.168 4.667 -18.875 1.00 59.47 225 TYR A O 1
ATOM 1810 N N . ASN A 1 226 ? 10.207 5.594 -18.901 1.00 53.91 226 ASN A N 1
ATOM 1811 C CA . ASN A 1 226 ? 9.963 6.447 -20.071 1.00 53.91 226 ASN A CA 1
ATOM 1812 C C . ASN A 1 226 ? 9.721 5.645 -21.366 1.00 53.91 226 ASN A C 1
ATOM 1814 O O . ASN A 1 226 ? 8.941 6.056 -22.229 1.00 53.91 226 ASN A O 1
ATOM 1818 N N . THR A 1 227 ? 10.356 4.479 -21.504 1.00 49.75 227 THR A N 1
ATOM 1819 C CA . THR A 1 227 ? 10.150 3.563 -22.644 1.00 49.75 227 THR A CA 1
ATOM 1820 C C . THR A 1 227 ? 8.767 2.905 -22.629 1.00 49.75 227 THR A C 1
ATOM 1822 O O . THR A 1 227 ? 8.132 2.798 -23.675 1.00 49.75 227 THR A O 1
ATOM 1825 N N . ASN A 1 228 ? 8.237 2.570 -21.449 1.00 48.03 228 ASN A N 1
ATOM 1826 C CA . ASN A 1 228 ? 6.872 2.052 -21.302 1.00 48.03 228 ASN A CA 1
ATOM 1827 C C . ASN A 1 228 ? 5.788 3.112 -21.576 1.00 48.03 228 ASN A C 1
ATOM 1829 O O . ASN A 1 228 ? 4.674 2.759 -21.947 1.00 48.03 228 ASN A O 1
ATOM 1833 N N . GLN A 1 229 ? 6.098 4.407 -21.442 1.00 44.09 229 GLN A N 1
ATOM 1834 C CA . GLN A 1 229 ? 5.169 5.486 -21.808 1.00 44.09 229 GLN A CA 1
ATOM 1835 C C . GLN A 1 229 ? 5.151 5.806 -23.312 1.00 44.09 229 GLN A C 1
ATOM 1837 O O . GLN A 1 229 ? 4.202 6.419 -23.794 1.00 44.09 229 GLN A O 1
ATOM 1842 N N . SER A 1 230 ? 6.184 5.408 -24.061 1.00 31.14 230 SER A N 1
ATOM 1843 C CA . SER A 1 230 ? 6.336 5.730 -25.490 1.00 31.14 230 SER A CA 1
ATOM 1844 C C . SER A 1 230 ? 5.940 4.590 -26.438 1.00 31.14 230 SER A C 1
ATOM 1846 O O . SER A 1 230 ? 5.831 4.812 -27.643 1.00 31.14 230 SER A O 1
ATOM 1848 N N . GLY A 1 231 ? 5.641 3.396 -25.919 1.00 29.06 231 GLY A N 1
ATOM 1849 C CA . GLY A 1 231 ? 5.149 2.269 -26.707 1.00 29.06 231 GLY A CA 1
ATOM 1850 C C . GLY A 1 231 ? 4.188 1.390 -25.915 1.00 29.06 231 GLY A C 1
ATOM 1851 O O . GLY A 1 231 ? 4.623 0.558 -25.129 1.00 29.06 231 GLY A O 1
ATOM 1852 N N . GLY A 1 232 ? 2.888 1.531 -26.177 1.00 27.31 232 GLY A N 1
ATOM 1853 C CA . GLY A 1 232 ? 1.879 0.559 -25.757 1.00 27.31 232 GLY A CA 1
ATOM 1854 C C . GLY A 1 232 ? 0.695 1.174 -25.023 1.00 27.31 232 GLY A C 1
ATOM 1855 O O . GLY A 1 232 ? 0.827 1.726 -23.935 1.00 27.31 232 GLY A O 1
ATOM 1856 N N . GLU A 1 233 ? -0.486 1.002 -25.612 1.00 28.89 233 GLU A N 1
ATOM 1857 C CA . GLU A 1 233 ? -1.808 1.141 -24.998 1.00 28.89 233 GLU A CA 1
ATOM 1858 C C . GLU A 1 233 ? -1.988 0.135 -23.837 1.00 28.89 233 GLU A C 1
ATOM 1860 O O . GLU A 1 233 ? -2.777 -0.802 -23.914 1.00 28.89 233 GLU A O 1
ATOM 1865 N N . TYR A 1 234 ? -1.218 0.296 -22.759 1.00 25.34 234 TYR A N 1
ATOM 1866 C CA . TYR A 1 234 ? -1.243 -0.550 -21.560 1.00 25.34 234 TYR A CA 1
ATOM 1867 C C . TYR A 1 234 ? -1.244 0.296 -20.280 1.00 25.34 234 TYR A C 1
ATOM 1869 O O . TYR A 1 234 ? -0.610 -0.023 -19.283 1.00 25.34 234 TYR A O 1
ATOM 1877 N N . TYR A 1 235 ? -1.990 1.395 -20.292 1.00 28.17 235 TYR A N 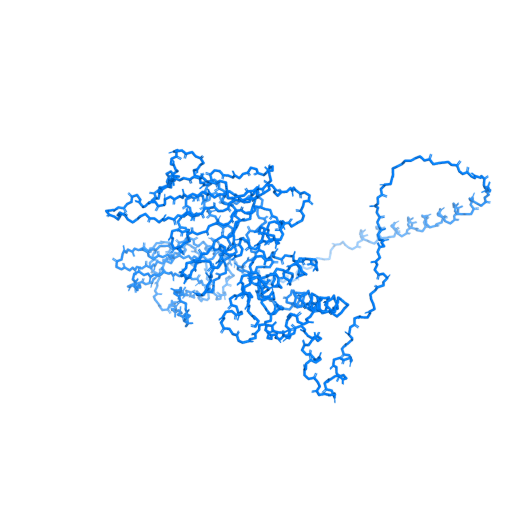1
ATOM 1878 C CA . TYR A 1 235 ? -2.276 2.176 -19.095 1.00 28.17 235 TYR A CA 1
ATOM 1879 C C . TYR A 1 235 ? -3.742 2.563 -19.121 1.00 28.17 235 TYR A C 1
ATOM 1881 O O . TYR A 1 235 ? -4.078 3.563 -19.741 1.00 28.17 235 TYR A O 1
ATOM 1889 N N . ASN A 1 236 ? -4.618 1.766 -18.497 1.00 25.81 236 ASN A N 1
ATOM 1890 C CA . ASN A 1 236 ? -5.998 2.208 -18.267 1.00 25.81 236 ASN A CA 1
ATOM 1891 C C . ASN A 1 236 ? -6.783 1.553 -17.117 1.00 25.81 236 ASN A C 1
ATOM 1893 O O . ASN A 1 236 ? -7.978 1.807 -17.027 1.00 25.81 236 ASN A O 1
ATOM 1897 N N . GLU A 1 237 ? -6.178 0.805 -16.184 1.00 27.56 237 GLU A N 1
ATOM 1898 C CA . GLU A 1 237 ? -6.948 0.336 -15.005 1.00 27.56 237 GLU A CA 1
ATOM 1899 C C . GLU A 1 237 ? -6.339 0.661 -13.631 1.00 27.56 237 GLU A C 1
ATOM 1901 O O . GLU A 1 237 ? -7.060 0.637 -12.639 1.00 27.56 237 GLU A O 1
ATOM 1906 N N . THR A 1 238 ? -5.077 1.093 -13.544 1.00 30.28 238 THR A N 1
ATOM 1907 C CA . THR A 1 238 ? -4.435 1.453 -12.258 1.00 30.28 238 THR A CA 1
ATOM 1908 C C . THR A 1 238 ? -4.159 2.948 -12.063 1.00 30.28 238 THR A C 1
ATOM 1910 O O . THR A 1 238 ? -3.830 3.356 -10.954 1.00 30.28 238 THR A O 1
ATOM 1913 N N . ALA A 1 239 ? -4.332 3.788 -13.092 1.00 27.36 239 ALA A N 1
ATOM 1914 C CA . ALA A 1 239 ? -3.956 5.211 -13.054 1.00 27.36 239 ALA A CA 1
ATOM 1915 C C . ALA A 1 239 ? -5.103 6.204 -13.345 1.00 27.36 239 ALA A C 1
ATOM 1917 O O . ALA A 1 239 ? -4.848 7.389 -13.544 1.00 27.36 239 ALA A O 1
ATOM 1918 N N . SER A 1 240 ? -6.366 5.766 -13.330 1.00 27.38 240 SER A N 1
ATOM 1919 C CA . SER A 1 240 ? -7.525 6.641 -13.574 1.00 27.38 240 SER A CA 1
ATOM 1920 C C . SER A 1 240 ? -8.354 6.891 -12.309 1.00 27.38 240 SER A C 1
ATOM 1922 O O . SER A 1 240 ? -9.549 6.647 -12.309 1.00 27.38 240 SER A O 1
ATOM 1924 N N . PHE A 1 241 ? -7.747 7.358 -11.206 1.00 32.81 241 PHE A N 1
ATOM 1925 C CA . PHE A 1 241 ? -8.527 7.777 -10.019 1.00 32.81 241 PHE A CA 1
ATOM 1926 C C . PHE A 1 241 ? -8.009 8.992 -9.233 1.00 32.81 241 PHE A C 1
ATOM 1928 O O . PHE A 1 241 ? -8.587 9.344 -8.208 1.00 32.81 241 PHE A O 1
ATOM 1935 N N . MET A 1 242 ? -6.990 9.702 -9.727 1.00 29.83 242 MET A N 1
ATOM 1936 C CA . MET A 1 242 ? -6.351 10.801 -8.978 1.00 29.83 242 MET A CA 1
ATOM 1937 C C . MET A 1 242 ? -6.680 12.228 -9.473 1.00 29.83 242 MET A C 1
ATOM 1939 O O . MET A 1 242 ? -6.203 13.183 -8.871 1.00 29.83 242 MET A O 1
ATOM 1943 N N . THR A 1 243 ? -7.494 12.438 -10.522 1.00 26.95 243 THR A N 1
ATOM 1944 C CA . THR A 1 243 ? -7.638 13.788 -11.135 1.00 26.95 243 THR A CA 1
ATOM 1945 C C . THR A 1 243 ? -9.056 14.335 -11.337 1.00 26.95 243 THR A C 1
ATOM 1947 O O . THR A 1 243 ? -9.196 15.460 -11.825 1.00 26.95 243 THR A O 1
ATOM 1950 N N . HIS A 1 244 ? -10.128 13.657 -10.915 1.00 27.61 244 HIS A N 1
ATOM 1951 C CA . HIS A 1 244 ? -11.460 14.270 -11.008 1.00 27.61 244 HIS A CA 1
ATOM 1952 C C . HIS A 1 244 ? -11.723 15.240 -9.849 1.00 27.61 244 HIS A C 1
ATOM 1954 O O . HIS A 1 244 ? -12.048 14.840 -8.735 1.00 27.61 244 HIS A O 1
ATOM 1960 N N . LYS A 1 245 ? -11.664 16.543 -10.157 1.00 26.59 245 LYS A N 1
ATOM 1961 C CA . LYS A 1 245 ? -12.037 17.671 -9.278 1.00 26.59 245 LYS A CA 1
ATOM 1962 C C . LYS A 1 245 ? -13.496 17.669 -8.782 1.00 26.59 245 LYS A C 1
ATOM 1964 O O . LYS A 1 245 ? -13.851 18.587 -8.061 1.00 26.59 245 LYS A O 1
ATOM 1969 N N . ASN A 1 246 ? -14.316 16.681 -9.148 1.00 30.91 246 ASN A N 1
ATOM 1970 C CA . ASN A 1 246 ? -15.656 16.421 -8.610 1.00 30.91 246 ASN A CA 1
ATOM 1971 C C . ASN A 1 246 ? -16.037 14.956 -8.911 1.00 30.91 246 ASN A C 1
ATOM 1973 O O . ASN A 1 246 ? -16.295 14.644 -10.077 1.00 30.91 246 ASN A O 1
ATOM 1977 N N . PRO A 1 247 ? -16.048 14.038 -7.928 1.00 29.89 247 PRO A N 1
ATOM 1978 C CA . PRO A 1 247 ? -16.517 12.675 -8.151 1.00 29.89 247 PRO A CA 1
ATOM 1979 C C . PRO A 1 247 ? -18.058 12.637 -8.240 1.00 29.89 247 PRO A C 1
ATOM 1981 O O . PRO A 1 247 ? -18.723 13.372 -7.508 1.00 29.89 247 PRO A O 1
ATOM 1984 N N . PRO A 1 248 ? -18.649 11.792 -9.108 1.00 29.34 248 PRO A N 1
ATOM 1985 C CA . PRO A 1 248 ? -20.100 11.636 -9.199 1.00 29.34 248 PRO A CA 1
ATOM 1986 C C . PRO A 1 248 ? -20.678 11.076 -7.888 1.00 29.34 248 PRO A C 1
ATOM 1988 O O . PRO A 1 248 ? -20.151 10.114 -7.326 1.00 29.34 248 PRO A O 1
ATOM 1991 N N . GLU A 1 249 ? -21.782 11.670 -7.421 1.00 32.97 249 GLU A N 1
ATOM 1992 C CA . GLU A 1 249 ? -22.347 11.576 -6.058 1.00 32.97 249 GLU A CA 1
ATOM 1993 C C . GLU A 1 249 ? -22.752 10.166 -5.565 1.00 32.97 249 GLU A C 1
ATOM 1995 O O . GLU A 1 249 ? -23.149 10.003 -4.411 1.00 32.97 249 GLU A O 1
ATOM 2000 N N . HIS A 1 250 ? -22.602 9.114 -6.375 1.00 31.88 250 HIS A N 1
ATOM 2001 C CA . HIS A 1 250 ? -23.024 7.750 -6.025 1.00 31.88 250 HIS A CA 1
ATOM 2002 C C . HIS A 1 250 ? -21.937 6.669 -6.118 1.00 31.88 250 HIS A C 1
ATOM 2004 O O . HIS A 1 250 ? -22.222 5.499 -5.859 1.00 31.88 250 HIS A O 1
ATOM 2010 N N . ARG A 1 251 ? -20.678 7.030 -6.405 1.00 33.97 251 ARG A N 1
ATOM 2011 C CA . ARG A 1 251 ? -19.552 6.081 -6.422 1.00 33.97 251 ARG A CA 1
ATOM 2012 C C . ARG A 1 251 ? -18.534 6.426 -5.345 1.00 33.97 251 ARG A C 1
ATOM 2014 O O . ARG A 1 251 ? -17.771 7.379 -5.459 1.00 33.97 251 ARG A O 1
ATOM 2021 N N . THR A 1 252 ? -18.518 5.640 -4.278 1.00 31.98 252 THR A N 1
ATOM 2022 C CA . THR A 1 252 ? -17.554 5.808 -3.192 1.00 31.98 252 THR A CA 1
ATOM 2023 C C . THR A 1 252 ? -16.281 5.028 -3.510 1.00 31.98 252 THR A C 1
ATOM 2025 O O . THR A 1 252 ? -16.147 3.857 -3.162 1.00 31.98 252 THR A O 1
ATOM 2028 N N . TYR A 1 253 ? -15.372 5.670 -4.238 1.00 39.03 253 TYR A N 1
ATOM 2029 C CA . TYR A 1 253 ? -14.066 5.121 -4.590 1.00 39.03 253 TYR A CA 1
ATOM 2030 C C . TYR A 1 253 ? -13.152 5.075 -3.357 1.00 39.03 253 TYR A C 1
ATOM 2032 O O . TYR A 1 253 ? -12.969 6.091 -2.687 1.00 39.03 253 TYR A O 1
ATOM 2040 N N . LEU A 1 254 ? -12.559 3.914 -3.057 1.00 43.59 254 LEU A N 1
ATOM 2041 C CA . LEU A 1 254 ? -11.295 3.899 -2.321 1.00 43.59 254 LEU A CA 1
ATOM 2042 C C . LEU A 1 254 ? -10.198 4.165 -3.349 1.00 43.59 254 LEU A C 1
ATOM 2044 O O . LEU A 1 254 ? -10.049 3.393 -4.294 1.00 43.59 254 LEU A O 1
ATOM 2048 N N . ASN A 1 255 ? -9.431 5.236 -3.166 1.00 51.34 255 ASN A N 1
ATOM 2049 C CA . ASN A 1 255 ? -8.218 5.486 -3.939 1.00 51.34 255 ASN A CA 1
ATOM 2050 C C . ASN A 1 255 ? -7.083 4.599 -3.386 1.00 51.34 255 ASN A C 1
ATOM 2052 O O . ASN A 1 255 ? -6.125 5.058 -2.764 1.00 51.34 255 ASN A O 1
ATOM 2056 N N . THR A 1 256 ? -7.277 3.287 -3.520 1.00 47.19 256 THR A N 1
ATOM 2057 C CA . THR A 1 256 ? -6.300 2.243 -3.211 1.00 47.19 256 THR A CA 1
ATOM 2058 C C . THR A 1 256 ? -5.581 1.882 -4.493 1.00 47.19 256 THR A C 1
ATOM 2060 O O . THR A 1 256 ? -6.203 1.334 -5.405 1.00 47.19 256 THR A O 1
ATOM 2063 N N . ALA A 1 257 ? -4.276 2.121 -4.551 1.00 48.53 257 ALA A N 1
ATOM 2064 C CA . ALA A 1 257 ? -3.445 1.456 -5.536 1.00 48.53 257 ALA A CA 1
ATOM 2065 C C . ALA A 1 257 ? -3.307 -0.001 -5.063 1.00 48.53 257 ALA A C 1
ATOM 2067 O O . ALA A 1 257 ? -2.597 -0.321 -4.108 1.00 48.53 257 ALA A O 1
ATOM 2068 N N . LEU A 1 258 ? -4.136 -0.883 -5.619 1.00 43.50 258 LEU A N 1
ATOM 2069 C CA . LEU A 1 258 ? -4.206 -2.273 -5.190 1.00 43.50 258 LEU A CA 1
ATOM 2070 C C . LEU A 1 258 ? -3.067 -3.052 -5.835 1.00 43.50 258 LEU A C 1
ATOM 2072 O O . LEU A 1 258 ? -3.103 -3.358 -7.023 1.00 43.50 258 LEU A O 1
ATOM 2076 N N . THR A 1 259 ? -2.091 -3.449 -5.028 1.00 39.97 259 THR A N 1
ATOM 2077 C CA . THR A 1 259 ? -1.220 -4.561 -5.391 1.00 39.97 259 THR A CA 1
ATOM 2078 C C . THR A 1 259 ? -2.074 -5.836 -5.334 1.00 39.97 259 THR A C 1
ATOM 2080 O O . THR A 1 259 ? -2.399 -6.315 -4.249 1.00 39.97 259 THR A O 1
ATOM 2083 N N . MET A 1 260 ? -2.530 -6.340 -6.484 1.00 36.66 260 MET A N 1
ATOM 2084 C CA . MET A 1 260 ? -3.310 -7.583 -6.593 1.00 36.66 260 MET A CA 1
ATOM 2085 C C . MET A 1 260 ? -2.401 -8.751 -6.979 1.00 36.66 260 MET A C 1
ATOM 2087 O O . MET A 1 260 ? -2.504 -9.304 -8.069 1.00 36.66 260 MET A O 1
ATOM 2091 N N . ASN A 1 261 ? -1.484 -9.111 -6.087 1.00 39.62 261 ASN A N 1
ATOM 2092 C CA . ASN A 1 261 ? -0.791 -10.394 -6.148 1.00 39.62 261 ASN A CA 1
ATOM 2093 C C . ASN A 1 261 ? -1.334 -11.270 -5.008 1.00 39.62 261 ASN A C 1
ATOM 2095 O O . ASN A 1 261 ? -1.587 -10.766 -3.914 1.00 39.62 261 ASN A O 1
ATOM 2099 N N . GLU A 1 262 ? -1.523 -12.570 -5.236 1.00 38.56 262 GLU A N 1
ATOM 2100 C CA . GLU A 1 262 ? -2.084 -13.503 -4.237 1.00 38.56 262 GLU A CA 1
ATOM 2101 C C . GLU A 1 262 ? -1.215 -13.600 -2.962 1.00 38.56 262 GLU A C 1
ATOM 2103 O O . GLU A 1 262 ? -1.689 -14.028 -1.914 1.00 38.56 262 GLU A O 1
ATOM 2108 N N . ASN A 1 263 ? 0.019 -13.081 -3.028 1.00 50.91 263 ASN A N 1
ATOM 2109 C CA . ASN A 1 263 ? 0.969 -12.940 -1.922 1.00 50.91 263 ASN A CA 1
ATOM 2110 C C . ASN A 1 263 ? 1.183 -11.480 -1.465 1.00 50.91 263 ASN A C 1
ATOM 2112 O O . ASN A 1 263 ? 2.249 -11.145 -0.943 1.00 50.91 263 ASN A O 1
ATOM 2116 N N . CYS A 1 264 ? 0.232 -10.570 -1.698 1.00 54.84 264 CYS A N 1
ATOM 2117 C CA . CYS A 1 264 ? 0.378 -9.169 -1.302 1.00 54.84 264 CYS A CA 1
ATOM 2118 C C . CYS A 1 264 ? 0.293 -8.978 0.215 1.00 54.84 264 CYS A C 1
ATOM 2120 O O . CYS A 1 264 ? -0.776 -8.887 0.818 1.00 54.84 264 CYS A O 1
ATOM 2122 N N . THR A 1 265 ? 1.469 -8.851 0.822 1.00 63.72 265 THR A N 1
ATOM 2123 C CA . THR A 1 265 ? 1.654 -8.575 2.247 1.00 63.72 265 THR A CA 1
ATOM 2124 C C . THR A 1 265 ? 1.492 -7.097 2.599 1.00 63.72 265 THR A C 1
ATOM 2126 O O . THR A 1 265 ? 1.246 -6.794 3.761 1.00 63.72 265 THR A O 1
ATOM 2129 N N . LEU A 1 266 ? 1.584 -6.173 1.629 1.00 77.56 266 LEU A N 1
ATOM 2130 C CA . LEU A 1 266 ? 1.491 -4.728 1.870 1.00 77.56 266 LEU A CA 1
ATOM 2131 C C . LEU A 1 266 ? 0.646 -4.003 0.809 1.00 77.56 266 LEU A C 1
ATOM 2133 O O . LEU A 1 266 ? 0.988 -3.983 -0.378 1.00 77.56 266 LEU A O 1
ATOM 2137 N N . PHE A 1 267 ? -0.439 -3.378 1.261 1.00 77.94 267 PHE A N 1
ATOM 2138 C CA . PHE A 1 267 ? -1.317 -2.513 0.472 1.00 77.94 267 PHE A CA 1
ATOM 2139 C C . PHE A 1 267 ? -0.922 -1.039 0.617 1.00 77.94 267 PHE A C 1
ATOM 2141 O O . PHE A 1 267 ? -0.458 -0.642 1.682 1.00 77.94 267 PHE A O 1
ATOM 2148 N N . ILE A 1 268 ? -1.163 -0.221 -0.413 1.00 77.81 268 ILE A N 1
ATOM 2149 C CA . ILE A 1 268 ? -0.994 1.240 -0.363 1.00 77.81 268 ILE A CA 1
ATOM 2150 C C . ILE A 1 268 ? -2.337 1.900 -0.693 1.00 77.81 268 ILE A C 1
ATOM 2152 O O . ILE A 1 268 ? -2.999 1.549 -1.669 1.00 77.81 268 ILE A O 1
ATOM 2156 N N . SER A 1 269 ? -2.768 2.849 0.133 1.00 78.00 269 SER A N 1
ATOM 2157 C CA . SER A 1 269 ? -4.039 3.554 -0.036 1.00 78.00 269 SER A CA 1
ATOM 2158 C C . SER A 1 269 ? -3.935 4.999 0.391 1.00 78.00 269 SER A C 1
ATOM 2160 O O . SER A 1 269 ? -3.245 5.306 1.359 1.00 78.00 269 SER A O 1
ATOM 2162 N N . SER A 1 270 ? -4.732 5.870 -0.222 1.00 78.12 270 SER A N 1
ATOM 2163 C CA . SER A 1 270 ? -4.996 7.162 0.395 1.00 78.12 270 SER A CA 1
ATOM 2164 C C . SER A 1 270 ? -5.823 7.003 1.680 1.00 78.12 270 SER A C 1
ATOM 2166 O O . SER A 1 270 ? -6.570 6.029 1.848 1.00 78.12 270 SER A O 1
ATOM 2168 N N . VAL A 1 271 ? -5.757 7.995 2.569 1.00 80.88 271 VAL A N 1
ATOM 2169 C CA . VAL A 1 271 ? -6.700 8.146 3.687 1.00 80.88 271 VAL A CA 1
ATOM 2170 C C . VAL A 1 271 ? -8.141 8.222 3.148 1.00 80.88 271 VAL A C 1
ATOM 2172 O O . VAL A 1 271 ? -8.379 8.936 2.167 1.00 80.88 271 VAL A O 1
ATOM 2175 N N . PRO A 1 272 ? -9.119 7.510 3.748 1.00 79.75 272 PRO A N 1
ATOM 2176 C CA . PRO A 1 272 ? -10.500 7.539 3.288 1.00 79.75 272 PRO A CA 1
ATOM 2177 C C . PRO A 1 272 ? -11.153 8.898 3.554 1.00 79.75 272 PRO A C 1
ATOM 2179 O O . PRO A 1 272 ? -10.992 9.504 4.615 1.00 79.75 272 PRO A O 1
ATOM 2182 N N . GLN A 1 273 ? -11.962 9.344 2.598 1.00 74.31 273 GLN A N 1
ATOM 2183 C CA . GLN A 1 273 ? -12.875 10.472 2.771 1.00 74.31 273 GLN A CA 1
ATOM 2184 C C . GLN A 1 273 ? -14.083 10.068 3.628 1.00 74.31 273 GLN A C 1
ATOM 2186 O O . GLN A 1 273 ? -14.413 8.883 3.719 1.00 74.31 273 GLN A O 1
ATOM 2191 N N . SER A 1 274 ? -14.779 11.046 4.216 1.00 77.56 274 SER A N 1
ATOM 2192 C CA . SER A 1 274 ? -15.901 10.831 5.148 1.00 77.56 274 SER A CA 1
ATOM 2193 C C . SER A 1 274 ? -17.004 9.918 4.598 1.00 77.56 274 SER A C 1
ATOM 2195 O O . SER A 1 274 ? -17.488 9.036 5.304 1.00 77.56 274 SER A O 1
ATOM 2197 N N . ASN A 1 275 ? -17.357 10.064 3.320 1.00 73.69 275 ASN A N 1
ATOM 2198 C CA . ASN A 1 275 ? -18.340 9.218 2.637 1.00 73.69 275 ASN A CA 1
ATOM 2199 C C . ASN A 1 275 ? -17.858 7.766 2.425 1.00 73.69 275 ASN A C 1
ATOM 2201 O O . ASN A 1 275 ? -18.684 6.866 2.297 1.00 73.69 275 ASN A O 1
ATOM 2205 N N . SER A 1 276 ? -16.542 7.524 2.423 1.00 75.62 276 SER A N 1
ATOM 2206 C CA . SER A 1 276 ? -15.888 6.247 2.089 1.00 75.62 276 SER A CA 1
ATOM 2207 C C . SER A 1 276 ? -15.444 5.405 3.291 1.00 75.62 276 SER A C 1
ATOM 2209 O O . SER A 1 276 ? -15.044 4.255 3.108 1.00 75.62 276 SER A O 1
ATOM 2211 N N . ILE A 1 277 ? -15.570 5.922 4.521 1.00 81.75 277 ILE A N 1
ATOM 2212 C CA . ILE A 1 277 ? -15.126 5.251 5.761 1.00 81.75 277 ILE A CA 1
ATOM 2213 C C . ILE A 1 277 ? -15.716 3.835 5.885 1.00 81.75 277 ILE A C 1
ATOM 2215 O O . ILE A 1 277 ? -15.002 2.881 6.192 1.00 81.75 277 ILE A O 1
ATOM 2219 N N . GLY A 1 278 ? -17.007 3.664 5.584 1.00 81.06 278 GLY A N 1
ATOM 2220 C CA . GLY A 1 278 ? -17.663 2.354 5.649 1.00 81.06 278 GLY A CA 1
ATOM 2221 C C . GLY A 1 278 ? -17.098 1.330 4.658 1.00 81.06 278 GLY A C 1
ATOM 2222 O O . GLY A 1 278 ? -16.946 0.156 4.998 1.00 81.06 278 GLY A O 1
ATOM 2223 N N . GLN A 1 279 ? -16.759 1.765 3.440 1.00 78.81 279 GLN A N 1
ATOM 2224 C CA . GLN A 1 279 ? -16.146 0.894 2.431 1.00 78.81 279 GLN A CA 1
ATOM 2225 C C . GLN A 1 279 ? -14.701 0.555 2.798 1.00 78.81 279 GLN A C 1
ATOM 2227 O O . GLN A 1 279 ? -14.276 -0.584 2.619 1.00 78.81 279 GLN A O 1
ATOM 2232 N N . PHE A 1 280 ? -13.979 1.512 3.380 1.00 85.12 280 PHE A N 1
ATOM 2233 C CA . PHE A 1 280 ? -12.618 1.314 3.862 1.00 85.12 280 PHE A CA 1
ATOM 2234 C C . PHE A 1 280 ? -12.549 0.211 4.921 1.00 85.12 280 PHE A C 1
ATOM 2236 O O . PHE A 1 280 ? -11.811 -0.760 4.765 1.00 85.12 280 PHE A O 1
ATOM 2243 N N . TRP A 1 281 ? -13.383 0.281 5.958 1.00 86.69 281 TRP A N 1
ATOM 2244 C CA . TRP A 1 281 ? -13.380 -0.747 7.003 1.00 86.69 281 TRP A CA 1
ATOM 2245 C C . TRP A 1 281 ? -13.921 -2.093 6.526 1.00 86.69 281 TRP A C 1
ATOM 2247 O O . TRP A 1 281 ? -13.494 -3.141 7.013 1.00 86.69 281 TRP A O 1
ATOM 2257 N N . LYS A 1 282 ? -14.799 -2.093 5.517 1.00 82.69 282 LYS A N 1
ATOM 2258 C CA . LYS A 1 282 ? -15.197 -3.320 4.821 1.00 82.69 282 LYS A CA 1
ATOM 2259 C C . LYS A 1 282 ? -14.020 -3.953 4.074 1.00 82.69 282 LYS A C 1
ATOM 2261 O O . LYS A 1 282 ? -13.881 -5.173 4.116 1.00 82.69 282 LYS A O 1
ATOM 2266 N N . PHE A 1 283 ? -13.174 -3.153 3.424 1.00 82.56 283 PHE A N 1
ATOM 2267 C CA . PHE A 1 283 ? -11.944 -3.625 2.784 1.00 82.56 283 PHE A CA 1
ATOM 2268 C C . PHE A 1 283 ? -10.965 -4.206 3.812 1.00 82.56 283 PHE A C 1
ATOM 2270 O O . PHE A 1 283 ? -10.504 -5.331 3.626 1.00 82.56 283 PHE A O 1
ATOM 2277 N N . VAL A 1 284 ? -10.708 -3.485 4.909 1.00 83.44 284 VAL A N 1
ATOM 2278 C CA . VAL A 1 284 ? -9.835 -3.937 6.009 1.00 83.44 284 VAL A CA 1
ATOM 2279 C C . VAL A 1 284 ? -10.306 -5.287 6.556 1.00 83.44 284 VAL A C 1
ATOM 2281 O O . VAL A 1 284 ? -9.521 -6.227 6.640 1.00 83.44 284 VAL A O 1
ATOM 2284 N N . SER A 1 285 ? -11.608 -5.416 6.833 1.00 82.31 285 SER A N 1
ATOM 2285 C CA . SER A 1 285 ? -12.225 -6.666 7.292 1.00 82.31 285 SER A CA 1
ATOM 2286 C C . SER A 1 285 ? -12.101 -7.800 6.266 1.00 82.31 285 SER A C 1
ATOM 2288 O O . SER A 1 285 ? -11.666 -8.894 6.620 1.00 82.31 285 SER A O 1
ATOM 2290 N N . LYS A 1 286 ? -12.449 -7.556 4.990 1.00 78.44 286 LYS A N 1
ATOM 2291 C CA . LYS A 1 286 ? -12.440 -8.585 3.930 1.00 78.44 286 LYS A CA 1
ATOM 2292 C C . LYS A 1 286 ? -11.035 -9.134 3.669 1.00 78.44 286 LYS A C 1
ATOM 2294 O O . LYS A 1 286 ? -10.901 -10.327 3.421 1.00 78.44 286 LYS A O 1
ATOM 2299 N N . ASN A 1 287 ? -10.020 -8.273 3.714 1.00 76.38 287 ASN A N 1
ATOM 2300 C CA . ASN A 1 287 ? -8.634 -8.638 3.411 1.00 76.38 287 ASN A CA 1
ATOM 2301 C C . ASN A 1 287 ? -7.825 -9.018 4.660 1.00 76.38 287 ASN A C 1
ATOM 2303 O O . ASN A 1 287 ? -6.616 -9.204 4.563 1.00 76.38 287 ASN A O 1
ATOM 2307 N N . GLY A 1 288 ? -8.467 -9.117 5.831 1.00 79.06 288 GLY A N 1
ATOM 2308 C CA . GLY A 1 288 ? -7.796 -9.504 7.072 1.00 79.06 288 GLY A CA 1
ATOM 2309 C C . GLY A 1 288 ? -6.654 -8.564 7.461 1.00 79.06 288 GLY A C 1
ATOM 2310 O O . GLY A 1 288 ? -5.648 -9.023 7.996 1.00 79.06 288 GLY A O 1
ATOM 2311 N N . VAL A 1 289 ? -6.783 -7.268 7.164 1.00 83.88 289 VAL A N 1
ATOM 2312 C CA . VAL A 1 289 ? -5.758 -6.275 7.498 1.00 83.88 289 VAL A CA 1
ATOM 2313 C C . VAL A 1 289 ? -5.789 -6.017 9.000 1.00 83.88 289 VAL A C 1
ATOM 2315 O O . VAL A 1 289 ? -6.746 -5.451 9.524 1.00 83.88 289 VAL A O 1
ATOM 2318 N N . GLU A 1 290 ? -4.725 -6.409 9.695 1.00 86.88 290 GLU A N 1
ATOM 2319 C CA . GLU A 1 290 ? -4.594 -6.208 11.147 1.00 86.88 290 GLU A CA 1
ATOM 2320 C C . GLU A 1 290 ? -3.684 -5.042 11.508 1.00 86.88 290 GLU A C 1
ATOM 2322 O O . GLU A 1 290 ? -3.716 -4.566 12.640 1.00 86.88 290 GLU A O 1
ATOM 2327 N N . GLN A 1 291 ? -2.857 -4.587 10.569 1.00 90.19 291 GLN A N 1
ATOM 2328 C CA . GLN A 1 291 ? -1.876 -3.537 10.809 1.00 90.19 291 GLN A CA 1
ATOM 2329 C C . GLN A 1 291 ? -2.027 -2.448 9.758 1.00 90.19 291 GLN A C 1
ATOM 2331 O O . GLN A 1 291 ? -1.948 -2.703 8.558 1.00 90.19 291 GLN A O 1
ATOM 2336 N N . ILE A 1 292 ? -2.248 -1.228 10.226 1.00 91.12 292 ILE A N 1
ATOM 2337 C CA . ILE A 1 292 ? -2.375 -0.031 9.408 1.00 91.12 292 ILE A CA 1
ATOM 2338 C C . ILE A 1 292 ? -1.248 0.916 9.808 1.00 91.12 292 ILE A C 1
ATOM 2340 O O . ILE A 1 292 ? -1.108 1.254 10.980 1.00 91.12 292 ILE A O 1
ATOM 2344 N N . ILE A 1 293 ? -0.457 1.360 8.841 1.00 91.44 293 ILE A N 1
ATOM 2345 C CA . ILE A 1 293 ? 0.573 2.379 9.017 1.00 91.44 293 ILE A CA 1
ATOM 2346 C C . ILE A 1 293 ? 0.029 3.672 8.423 1.00 91.44 293 ILE A C 1
ATOM 2348 O O . ILE A 1 293 ? -0.132 3.784 7.213 1.00 91.44 293 ILE A O 1
ATOM 2352 N N . LEU A 1 294 ? -0.270 4.644 9.277 1.00 90.81 294 LEU A N 1
ATOM 2353 C CA . LEU A 1 294 ? -0.733 5.966 8.885 1.00 90.81 294 LEU A CA 1
ATOM 2354 C C . LEU A 1 294 ? 0.453 6.929 8.864 1.00 90.81 294 LEU A C 1
ATOM 2356 O O . LEU A 1 294 ? 0.900 7.402 9.916 1.00 90.81 294 LEU A O 1
ATOM 2360 N N . LEU A 1 295 ? 0.936 7.220 7.657 1.00 88.12 295 LEU A N 1
ATOM 2361 C CA . LEU A 1 295 ? 1.926 8.260 7.421 1.00 88.12 295 LEU A CA 1
ATOM 2362 C C . LEU A 1 295 ? 1.229 9.618 7.551 1.00 88.12 295 LEU A C 1
ATOM 2364 O O . LEU A 1 295 ? 0.326 9.946 6.787 1.00 88.12 295 LEU A O 1
ATOM 2368 N N . ASN A 1 296 ? 1.596 10.366 8.587 1.00 85.62 296 ASN A N 1
ATOM 2369 C CA . ASN A 1 296 ? 0.989 11.643 8.932 1.00 85.62 296 ASN A CA 1
ATOM 2370 C C . ASN A 1 296 ? 2.034 12.654 9.406 1.00 85.62 296 ASN A C 1
ATOM 2372 O O . ASN A 1 296 ? 2.831 12.359 10.307 1.00 85.62 296 ASN A O 1
ATOM 2376 N N . LYS A 1 297 ? 1.965 13.870 8.861 1.00 82.75 297 LYS A N 1
ATOM 2377 C CA . LYS A 1 297 ? 2.766 15.016 9.309 1.00 82.75 297 LYS A CA 1
ATOM 2378 C C . LYS A 1 297 ? 2.119 15.720 10.509 1.00 82.75 297 LYS A C 1
ATOM 2380 O O . LYS A 1 297 ? 0.906 15.649 10.699 1.00 82.75 297 LYS A O 1
ATOM 2385 N N . GLU A 1 298 ? 2.914 16.402 11.340 1.00 75.81 298 GLU A N 1
ATOM 2386 C CA . GLU A 1 298 ? 2.454 16.983 12.625 1.00 75.81 298 GLU A CA 1
ATOM 2387 C C . GLU A 1 298 ? 1.234 17.913 12.502 1.00 75.81 298 GLU A C 1
ATOM 2389 O O . GLU A 1 298 ? 0.333 17.849 13.336 1.00 75.81 298 GLU A O 1
ATOM 2394 N N . ASN A 1 299 ? 1.172 18.736 11.454 1.00 67.81 299 ASN A N 1
ATOM 2395 C CA . ASN A 1 299 ? 0.112 19.738 11.267 1.00 67.81 299 ASN A CA 1
ATOM 2396 C C . ASN A 1 299 ? -1.041 19.251 10.383 1.00 67.81 299 ASN A C 1
ATOM 2398 O O . ASN A 1 299 ? -1.965 20.000 10.061 1.00 67.81 299 ASN A O 1
ATOM 2402 N N . GLN A 1 300 ? -0.996 17.989 9.974 1.00 69.88 300 GLN A N 1
ATOM 2403 C CA . GLN A 1 300 ? -1.935 17.438 9.023 1.00 69.88 300 GLN A CA 1
ATOM 2404 C C . GLN A 1 300 ? -3.105 16.823 9.797 1.00 69.88 300 GLN A C 1
ATOM 2406 O O . GLN A 1 300 ? -2.983 15.793 10.466 1.00 69.88 300 GLN A O 1
ATOM 2411 N N . GLN A 1 301 ? -4.266 17.483 9.737 1.00 66.69 301 GLN A N 1
ATOM 2412 C CA . GLN A 1 301 ? -5.502 16.886 10.238 1.00 66.69 301 GLN A CA 1
ATOM 2413 C C . GLN A 1 301 ? -5.856 15.678 9.376 1.00 66.69 301 GLN A C 1
ATOM 2415 O O . GLN A 1 301 ? -5.918 15.767 8.147 1.00 66.69 301 GLN A O 1
ATOM 2420 N N . VAL A 1 302 ? -6.099 14.548 10.025 1.00 67.19 302 VAL A N 1
ATOM 2421 C CA . VAL A 1 302 ? -6.574 13.327 9.379 1.00 67.19 302 VAL A CA 1
ATOM 2422 C C . VAL A 1 302 ? -8.062 13.210 9.672 1.00 67.19 302 VAL A C 1
ATOM 2424 O O . VAL A 1 302 ? -8.484 13.507 10.788 1.00 67.19 302 VAL A O 1
ATOM 2427 N N . ALA A 1 303 ? -8.852 12.809 8.674 1.00 62.56 303 ALA A N 1
ATOM 2428 C CA . ALA A 1 303 ? -10.271 12.535 8.870 1.00 62.56 303 ALA A CA 1
ATOM 2429 C C . ALA A 1 303 ? -10.468 11.546 10.034 1.00 62.56 303 ALA A C 1
ATOM 2431 O O . ALA A 1 303 ? -9.668 10.624 10.198 1.00 62.56 303 ALA A O 1
ATOM 2432 N N . GLU A 1 304 ? -11.534 11.710 10.819 1.00 74.69 304 GLU A N 1
ATOM 2433 C CA . GLU A 1 304 ? -11.905 10.802 11.917 1.00 74.69 304 GLU A CA 1
ATOM 2434 C C . GLU A 1 304 ? -12.455 9.471 11.373 1.00 74.69 304 GLU A C 1
ATOM 2436 O O . GLU A 1 304 ? -13.604 9.098 11.592 1.00 74.69 304 GLU A O 1
ATOM 2441 N N . PHE A 1 305 ? -11.643 8.746 10.603 1.00 86.38 305 PHE A N 1
ATOM 2442 C CA . PHE A 1 305 ? -12.006 7.429 10.088 1.00 86.38 305 PHE A CA 1
ATOM 2443 C C . PHE A 1 305 ? -11.801 6.319 11.125 1.00 86.38 305 PHE A C 1
ATOM 2445 O O . PHE A 1 305 ? -12.189 5.183 10.875 1.00 86.38 305 PHE A O 1
ATOM 2452 N N . TYR A 1 306 ? -11.211 6.631 12.279 1.00 90.25 306 TYR A N 1
ATOM 2453 C CA . TYR A 1 306 ? -11.026 5.730 13.414 1.00 90.25 306 TYR A CA 1
ATOM 2454 C C . TYR A 1 306 ? -11.324 6.469 14.732 1.00 90.25 306 TYR A C 1
ATOM 2456 O O . TYR A 1 306 ? -11.124 7.685 14.803 1.00 90.25 306 TYR A O 1
ATOM 2464 N N . PRO A 1 307 ? -11.818 5.775 15.775 1.00 87.19 307 PRO A N 1
ATOM 2465 C CA . PRO A 1 307 ? -12.129 6.399 17.053 1.00 87.19 307 PRO A CA 1
ATOM 2466 C C . PRO A 1 307 ? -10.843 6.807 17.782 1.00 87.19 307 PRO A C 1
ATOM 2468 O O . PRO A 1 307 ? -9.937 5.999 17.977 1.00 87.19 307 PRO A O 1
ATOM 2471 N N . VAL A 1 308 ? -10.779 8.072 18.201 1.00 81.00 308 VAL A N 1
ATOM 2472 C CA . VAL A 1 308 ? -9.697 8.631 19.041 1.00 81.00 308 VAL A CA 1
ATOM 2473 C C . VAL A 1 308 ? -10.101 8.782 20.514 1.00 81.00 308 VAL A C 1
ATOM 2475 O O . VAL A 1 308 ? -9.309 9.232 21.333 1.00 81.00 308 VAL A O 1
ATOM 2478 N N . SER A 1 309 ? -11.338 8.413 20.845 1.00 83.19 309 SER A N 1
ATOM 2479 C CA . SER A 1 309 ? -11.913 8.397 22.194 1.00 83.19 309 SER A CA 1
ATOM 2480 C C . SER A 1 309 ? -12.800 7.159 22.353 1.00 83.19 309 SER A C 1
ATOM 2482 O O . SER A 1 309 ? -12.993 6.415 21.391 1.00 83.19 309 SER A O 1
ATOM 2484 N N . ASP A 1 310 ? -13.409 6.980 23.526 1.00 80.25 310 ASP A N 1
ATOM 2485 C CA . ASP A 1 310 ? -14.316 5.857 23.824 1.00 80.25 310 ASP A CA 1
ATOM 2486 C C . ASP A 1 310 ? -15.589 5.834 22.953 1.00 80.25 310 ASP A C 1
ATOM 2488 O O . ASP A 1 310 ? -16.375 4.884 22.984 1.00 80.25 310 ASP A O 1
ATOM 2492 N N . LYS A 1 311 ? -15.821 6.879 22.150 1.00 87.00 311 LYS A N 1
ATOM 2493 C CA . LYS A 1 311 ? -16.941 6.937 21.216 1.00 87.00 311 LYS A CA 1
ATOM 2494 C C . LYS A 1 311 ? -16.670 6.057 19.992 1.00 87.00 311 LYS A C 1
ATOM 2496 O O . LYS A 1 311 ? -15.890 6.415 19.113 1.00 87.00 311 LYS A O 1
ATOM 2501 N N . ALA A 1 312 ? -17.376 4.931 19.921 1.00 88.19 312 ALA A N 1
ATOM 2502 C CA . ALA A 1 312 ? -17.334 4.015 18.785 1.00 88.19 312 ALA A CA 1
ATOM 2503 C C . ALA A 1 312 ? -17.812 4.672 17.476 1.00 88.19 312 ALA A C 1
ATOM 2505 O O . ALA A 1 312 ? -18.726 5.501 17.477 1.00 88.19 312 ALA A O 1
ATOM 2506 N N . IL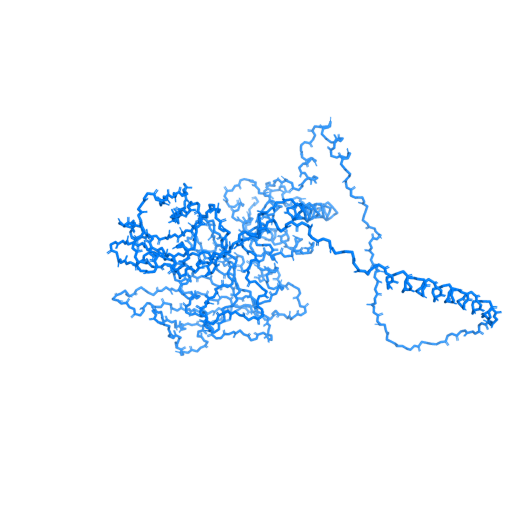E A 1 313 ? -17.236 4.240 16.351 1.00 89.00 313 ILE A N 1
ATOM 2507 C CA . ILE A 1 313 ? -17.718 4.584 15.007 1.00 89.00 313 ILE A CA 1
ATOM 2508 C C . ILE A 1 313 ? -18.626 3.455 14.521 1.00 89.00 313 ILE A C 1
ATOM 2510 O O . ILE A 1 313 ? -18.186 2.312 14.356 1.00 89.00 313 ILE A O 1
ATOM 2514 N N . GLU A 1 314 ? -19.895 3.778 14.277 1.00 88.19 314 GLU A N 1
ATOM 2515 C CA . GLU A 1 314 ? -20.881 2.835 13.750 1.00 88.19 314 GLU A CA 1
ATOM 2516 C C . GLU A 1 314 ? -21.037 2.978 12.235 1.00 88.19 314 GLU A C 1
ATOM 2518 O O . GLU A 1 314 ? -21.194 4.071 11.692 1.00 88.19 314 GLU A O 1
ATOM 2523 N N . MET A 1 315 ? -21.003 1.843 11.546 1.00 86.12 315 MET A N 1
ATOM 2524 C CA . MET A 1 315 ? -21.189 1.710 10.105 1.00 86.12 315 MET A CA 1
ATOM 2525 C C . MET A 1 315 ? -22.244 0.634 9.854 1.00 86.12 315 MET A C 1
ATOM 2527 O O . MET A 1 315 ? -22.437 -0.241 10.683 1.00 86.12 315 MET A O 1
ATOM 2531 N N . LYS A 1 316 ? -22.871 0.619 8.672 1.00 79.00 316 LYS A N 1
ATOM 2532 C CA . LYS A 1 316 ? -24.028 -0.248 8.349 1.00 79.00 316 LYS A CA 1
ATOM 2533 C C . LYS A 1 316 ? -23.918 -1.730 8.772 1.00 79.00 316 LYS A C 1
ATOM 2535 O O . LYS A 1 316 ? -24.938 -2.351 9.043 1.00 79.00 316 LYS A O 1
ATOM 2540 N N . TYR A 1 317 ? -22.714 -2.308 8.766 1.00 80.38 317 TYR A N 1
ATOM 2541 C CA . TYR A 1 317 ? -22.476 -3.717 9.117 1.00 80.38 317 TYR A CA 1
ATOM 2542 C C . TYR A 1 317 ? -21.308 -3.926 10.089 1.00 80.38 317 TYR A C 1
ATOM 2544 O O . TYR A 1 317 ? -20.996 -5.067 10.439 1.00 80.38 317 TYR A O 1
ATOM 2552 N N . LEU A 1 318 ? -20.628 -2.848 10.479 1.00 87.31 318 LEU A N 1
ATOM 2553 C CA . LEU A 1 318 ? -19.370 -2.880 11.215 1.00 87.31 318 LEU A CA 1
ATOM 2554 C C . LEU A 1 318 ? -19.401 -1.824 12.313 1.00 87.31 318 LEU A C 1
ATOM 2556 O O . LEU A 1 318 ? -19.927 -0.732 12.126 1.00 87.31 318 LEU A O 1
ATOM 2560 N N . ARG A 1 319 ? -18.786 -2.135 13.444 1.00 90.69 319 ARG A N 1
ATOM 2561 C CA . ARG A 1 319 ? -18.598 -1.215 14.557 1.00 90.69 319 ARG A CA 1
ATOM 2562 C C . ARG A 1 319 ? -17.135 -1.224 14.945 1.00 90.69 319 ARG A C 1
ATOM 2564 O O . ARG A 1 319 ? -16.559 -2.294 15.130 1.00 90.69 319 ARG A O 1
ATOM 2571 N N . LEU A 1 320 ? -16.548 -0.040 15.029 1.00 92.38 320 LEU A N 1
ATOM 2572 C CA . LEU A 1 320 ? -15.145 0.136 15.362 1.00 92.38 320 LEU A CA 1
ATOM 2573 C C . LEU A 1 320 ? -15.025 0.792 16.732 1.00 92.38 320 LEU A C 1
ATOM 2575 O O . LEU A 1 320 ? -15.585 1.864 16.963 1.00 92.38 320 LEU A O 1
ATOM 2579 N N . GLU A 1 321 ? -14.290 0.142 17.623 1.00 92.69 321 GLU A N 1
ATOM 2580 C CA . GLU A 1 321 ? -14.094 0.580 19.003 1.00 92.69 321 GLU A CA 1
ATOM 2581 C C . GLU A 1 321 ? -12.606 0.762 19.292 1.00 92.69 321 GLU A C 1
ATOM 2583 O O . GLU A 1 321 ? -11.783 -0.021 18.815 1.00 92.69 321 GLU A O 1
ATOM 2588 N N . LEU A 1 322 ? -12.276 1.797 20.067 1.00 93.81 322 LEU A N 1
ATOM 2589 C CA . LEU A 1 322 ? -10.942 1.987 20.623 1.00 93.81 322 LEU A CA 1
ATOM 2590 C C . LEU A 1 322 ? -10.813 1.138 21.888 1.00 93.81 322 LEU A C 1
ATOM 2592 O O . LEU A 1 322 ? -11.626 1.261 22.796 1.00 93.81 322 LEU A O 1
ATOM 2596 N N . ASP A 1 323 ? -9.809 0.269 21.920 1.00 93.12 323 ASP A N 1
ATOM 2597 C CA . ASP A 1 323 ? -9.490 -0.581 23.071 1.00 93.12 323 ASP A CA 1
ATOM 2598 C C . ASP A 1 323 ? -8.447 0.100 23.964 1.00 93.12 323 ASP A C 1
ATOM 2600 O O . ASP A 1 323 ? -8.630 0.276 25.164 1.00 93.12 323 ASP A O 1
ATOM 2604 N N . SER A 1 324 ? -7.347 0.550 23.361 1.00 94.06 324 SER A N 1
ATOM 2605 C CA . SER A 1 324 ? -6.306 1.309 24.052 1.00 94.06 324 SER A CA 1
ATOM 2606 C C . SER A 1 324 ? -5.476 2.123 23.068 1.00 94.06 324 SER A C 1
ATOM 2608 O O . SER A 1 324 ? -5.531 1.930 21.851 1.00 94.06 324 SER A O 1
ATOM 2610 N N . SER A 1 325 ? -4.691 3.061 23.590 1.00 93.12 325 SER A N 1
ATOM 2611 C CA . SER A 1 325 ? -3.734 3.808 22.785 1.00 93.12 325 SER A CA 1
ATOM 2612 C C . SER A 1 325 ? -2.467 4.089 23.584 1.00 93.12 325 SER A C 1
ATOM 2614 O O . SER A 1 325 ? -2.542 4.354 24.784 1.00 93.12 325 SER A O 1
ATOM 2616 N N . GLU A 1 326 ? -1.307 4.011 22.937 1.00 94.12 326 GLU A N 1
ATOM 2617 C CA . GLU A 1 326 ? -0.013 4.177 23.591 1.00 94.12 326 GLU A CA 1
ATOM 2618 C C . GLU A 1 326 ? 0.995 4.926 22.711 1.00 94.12 326 GLU A C 1
ATOM 2620 O O . GLU A 1 326 ? 1.066 4.752 21.492 1.00 94.12 326 GLU A O 1
ATOM 2625 N N . LYS A 1 327 ? 1.835 5.751 23.342 1.00 92.31 327 LYS A N 1
ATOM 2626 C CA . LYS A 1 327 ? 2.966 6.396 22.672 1.00 92.31 327 LYS A CA 1
ATOM 2627 C C . LYS A 1 327 ? 4.158 5.438 22.675 1.00 92.31 327 LYS A C 1
ATOM 2629 O O . LYS A 1 327 ? 4.792 5.266 23.711 1.00 92.31 327 LYS A O 1
ATOM 2634 N N . LYS A 1 328 ? 4.481 4.840 21.522 1.00 89.12 328 LYS A N 1
ATOM 2635 C CA . LYS A 1 328 ? 5.614 3.903 21.386 1.00 89.12 328 LYS A CA 1
ATOM 2636 C C . LYS A 1 328 ? 6.956 4.599 21.551 1.00 89.12 328 LYS A C 1
ATOM 2638 O O . LYS A 1 328 ? 7.842 4.092 22.227 1.00 89.12 328 LYS A O 1
ATOM 2643 N N . ASN A 1 329 ? 7.105 5.763 20.927 1.00 87.62 329 ASN A N 1
ATOM 2644 C CA . ASN A 1 329 ? 8.274 6.622 21.073 1.00 87.62 329 ASN A CA 1
ATOM 2645 C C . ASN A 1 329 ? 7.914 8.063 20.672 1.00 87.62 329 ASN A C 1
ATOM 2647 O O . ASN A 1 329 ? 6.745 8.414 20.522 1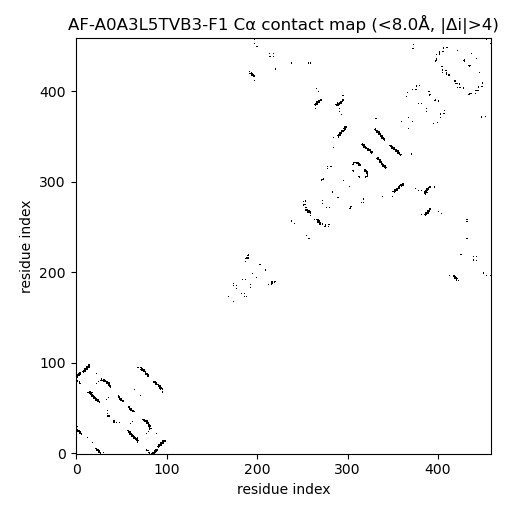.00 87.62 329 ASN A O 1
ATOM 2651 N N . LYS A 1 330 ? 8.912 8.940 20.521 1.00 87.19 330 LYS A N 1
ATOM 2652 C CA . LYS A 1 330 ? 8.683 10.335 20.109 1.00 87.19 330 LYS A CA 1
ATOM 2653 C C . LYS A 1 330 ? 8.033 10.471 18.719 1.00 87.19 330 LYS A C 1
ATOM 2655 O O . LYS A 1 330 ? 7.326 11.447 18.507 1.00 87.19 330 LYS A O 1
ATOM 2660 N N . ASN A 1 331 ? 8.224 9.504 17.824 1.00 87.94 331 ASN A N 1
ATOM 2661 C CA . ASN A 1 331 ? 7.835 9.562 16.413 1.00 87.94 331 ASN A CA 1
ATOM 2662 C C . ASN A 1 331 ? 6.719 8.569 16.023 1.00 87.94 331 ASN A C 1
ATOM 2664 O O . ASN A 1 331 ? 6.320 8.536 14.860 1.00 87.94 331 ASN A O 1
ATOM 2668 N N . LEU A 1 332 ? 6.233 7.740 16.953 1.00 90.25 332 LEU A N 1
ATOM 2669 C CA . LEU A 1 332 ? 5.202 6.734 16.693 1.00 90.25 332 LEU A CA 1
ATOM 2670 C C . LEU A 1 332 ? 4.195 6.646 17.836 1.00 90.25 332 LEU A C 1
ATOM 2672 O O . LEU A 1 332 ? 4.550 6.517 19.013 1.00 90.25 332 LEU A O 1
ATOM 2676 N N . PHE A 1 333 ? 2.925 6.628 17.451 1.00 91.69 333 PHE A N 1
ATOM 2677 C CA . PHE A 1 333 ? 1.785 6.416 18.326 1.00 91.69 333 PHE A CA 1
ATOM 2678 C C . PHE A 1 333 ? 0.984 5.208 17.837 1.00 91.69 333 PHE A C 1
ATOM 2680 O O . PHE A 1 333 ? 0.768 5.055 16.635 1.00 91.69 333 PHE A O 1
ATOM 2687 N N . LEU A 1 334 ? 0.559 4.343 18.753 1.00 93.62 334 LEU A N 1
ATOM 2688 C CA . LEU A 1 334 ? -0.145 3.104 18.447 1.00 93.62 334 LEU A CA 1
ATOM 2689 C C . LEU A 1 334 ? -1.567 3.150 19.003 1.00 93.62 334 LEU A C 1
ATOM 2691 O O . LEU A 1 334 ? -1.769 3.414 20.185 1.00 93.62 334 LEU A O 1
ATOM 2695 N N . PHE A 1 335 ? -2.542 2.848 18.153 1.00 93.69 335 PHE A N 1
ATOM 2696 C CA . PHE A 1 335 ? -3.935 2.641 18.540 1.00 93.69 335 PHE A CA 1
ATOM 2697 C C . PHE A 1 335 ? -4.295 1.165 18.404 1.00 93.69 335 PHE A C 1
ATOM 2699 O O . PHE A 1 335 ? -4.036 0.556 17.366 1.00 93.69 335 PHE A O 1
ATOM 2706 N N . HIS A 1 336 ? -4.923 0.614 19.436 1.00 94.69 336 HIS A N 1
ATOM 2707 C CA . HIS A 1 336 ? -5.500 -0.723 19.445 1.00 94.69 336 HIS A CA 1
ATOM 2708 C C . HIS A 1 336 ? -7.005 -0.601 19.244 1.00 94.69 336 HIS A C 1
ATOM 2710 O O . HIS A 1 336 ? -7.696 0.021 20.048 1.00 94.69 336 HIS A O 1
ATOM 2716 N N . LEU A 1 337 ? -7.509 -1.182 18.162 1.00 93.81 337 LEU A N 1
ATOM 2717 C CA . LEU A 1 337 ? -8.906 -1.115 17.762 1.00 93.81 337 LEU A CA 1
ATOM 2718 C C . LEU A 1 337 ? -9.522 -2.510 17.701 1.00 93.81 337 LEU A C 1
ATOM 2720 O O . LEU A 1 337 ? -8.849 -3.502 17.413 1.00 93.81 337 LEU A O 1
ATOM 2724 N N . GLN A 1 338 ? -10.833 -2.565 17.906 1.00 92.19 338 GLN A N 1
ATOM 2725 C CA . GLN A 1 338 ? -11.645 -3.764 17.748 1.00 92.19 338 GLN A CA 1
ATOM 2726 C C . GLN A 1 338 ? -12.703 -3.518 16.677 1.00 92.19 338 GLN A C 1
ATOM 2728 O O . GLN A 1 338 ? -13.590 -2.677 16.844 1.00 92.19 338 GLN A O 1
ATOM 2733 N N . LEU A 1 339 ? -12.607 -4.254 15.568 1.00 91.25 339 LEU A N 1
ATOM 2734 C CA . LEU A 1 339 ? -13.578 -4.212 14.481 1.00 9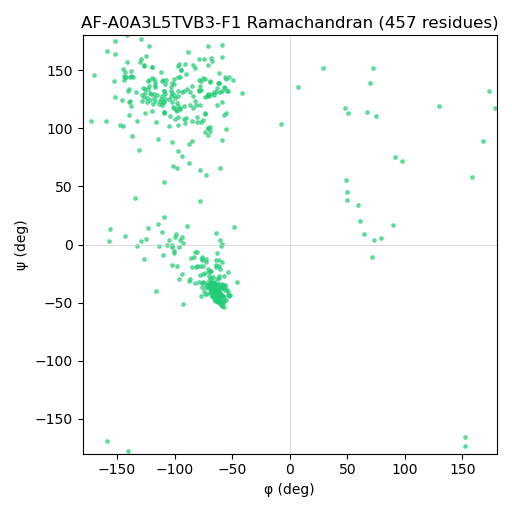1.25 339 LEU A CA 1
ATOM 2735 C C . LEU A 1 339 ? -14.582 -5.359 14.643 1.00 91.25 339 LEU A C 1
ATOM 2737 O O . LEU A 1 339 ? -14.252 -6.532 14.460 1.00 91.25 339 LEU A O 1
ATOM 2741 N N . LYS A 1 340 ? -15.823 -5.013 14.988 1.00 89.31 340 LYS A N 1
ATOM 2742 C CA . LYS A 1 340 ? -16.914 -5.949 15.290 1.00 89.31 340 LYS A CA 1
ATOM 2743 C C . LYS A 1 340 ? -17.955 -5.954 14.172 1.00 89.31 340 LYS A C 1
ATOM 2745 O O . LYS A 1 340 ? -18.353 -4.898 13.685 1.00 89.31 340 LYS A O 1
ATOM 2750 N N . HIS A 1 341 ? -18.445 -7.132 13.792 1.00 85.69 341 HIS A N 1
ATOM 2751 C CA . HIS A 1 341 ? -19.587 -7.249 12.881 1.00 85.69 341 HIS A CA 1
ATOM 2752 C C . HIS A 1 341 ? -20.898 -7.003 13.636 1.00 85.69 341 HIS A C 1
ATOM 2754 O O . HIS A 1 341 ? -21.116 -7.572 14.700 1.00 85.69 341 HIS A O 1
ATOM 2760 N N . GLN A 1 342 ? -21.779 -6.167 13.082 1.00 72.88 342 GLN A N 1
ATOM 2761 C CA . GLN A 1 342 ? -23.068 -5.838 13.711 1.00 72.88 342 GLN A CA 1
ATOM 2762 C C . GLN A 1 342 ? -24.189 -6.843 13.390 1.00 72.88 342 GLN A C 1
ATOM 2764 O O . GLN A 1 342 ? -25.248 -6.796 14.009 1.00 72.88 342 GLN A O 1
ATOM 2769 N N . VAL A 1 343 ? -23.988 -7.746 12.423 1.00 66.00 343 VAL A N 1
ATOM 2770 C CA . VAL A 1 343 ? -25.019 -8.685 11.952 1.00 66.00 343 VAL A CA 1
ATOM 2771 C C . VAL A 1 343 ? -24.580 -10.132 12.204 1.00 66.00 343 VAL A C 1
ATOM 2773 O O . VAL A 1 343 ? -23.501 -10.529 11.768 1.00 66.00 343 VAL A O 1
ATOM 2776 N N . GLN A 1 344 ? -25.481 -10.901 12.836 1.00 47.81 344 GLN A N 1
ATOM 2777 C CA . GLN A 1 344 ? -25.374 -12.300 13.294 1.00 47.81 344 GLN A CA 1
ATOM 2778 C C . GLN A 1 344 ? -24.470 -12.536 14.513 1.00 47.81 344 GLN A C 1
ATOM 2780 O O . GLN A 1 344 ? -23.493 -11.830 14.715 1.00 47.81 344 GLN A O 1
ATOM 2785 N N . ASP A 1 345 ? -24.794 -13.592 15.271 1.00 47.94 345 ASP A N 1
ATOM 2786 C CA . ASP A 1 345 ? -24.122 -14.214 16.438 1.00 47.94 345 ASP A CA 1
ATOM 2787 C C . ASP A 1 345 ? -22.604 -14.502 16.299 1.00 47.94 345 ASP A C 1
ATOM 2789 O O . ASP A 1 345 ? -21.999 -15.242 17.079 1.00 47.94 345 ASP A O 1
ATOM 2793 N N . ARG A 1 346 ? -21.936 -13.922 15.299 1.00 52.16 346 ARG A N 1
ATOM 2794 C CA . ARG A 1 346 ? -20.487 -13.914 15.161 1.00 52.16 346 ARG A CA 1
ATOM 2795 C C . ARG A 1 346 ? -19.879 -13.007 16.227 1.00 52.16 346 ARG A C 1
ATOM 2797 O O . ARG A 1 346 ? -19.648 -11.824 16.010 1.00 52.16 346 ARG A O 1
ATOM 2804 N N . LYS A 1 347 ? -19.497 -13.607 17.354 1.00 54.66 347 LYS A N 1
ATOM 2805 C CA . LYS A 1 347 ? -18.613 -13.003 18.372 1.00 54.66 347 LYS A CA 1
ATOM 2806 C C . LYS A 1 347 ? -17.181 -12.718 17.875 1.00 54.66 347 LYS A C 1
ATOM 2808 O O . LYS A 1 347 ? -16.305 -12.428 18.684 1.00 54.66 347 LYS A O 1
ATOM 2813 N N . SER A 1 348 ? -16.897 -12.835 16.576 1.00 69.38 348 SER A N 1
ATOM 2814 C CA . SER A 1 348 ? -15.557 -12.607 16.034 1.00 69.38 348 SER A CA 1
ATOM 2815 C C . SER A 1 348 ? -15.275 -11.106 15.940 1.00 69.38 348 SER A C 1
ATOM 2817 O O . SER A 1 348 ? -15.802 -10.428 15.056 1.00 69.38 348 SER A O 1
ATOM 2819 N N . SER A 1 349 ? -14.448 -10.604 16.856 1.00 81.19 349 SER A N 1
ATOM 2820 C CA . SER A 1 349 ? -13.820 -9.285 16.768 1.00 81.19 349 SER A CA 1
ATOM 2821 C C . SER A 1 349 ? -12.490 -9.417 16.033 1.00 81.19 349 SER A C 1
ATOM 2823 O O . SER A 1 349 ? -11.724 -10.336 16.325 1.00 81.19 349 SER A O 1
ATOM 2825 N N . ILE A 1 350 ? -12.223 -8.522 15.084 1.00 86.75 350 ILE A N 1
ATOM 2826 C CA . ILE A 1 350 ? -10.937 -8.456 14.387 1.00 86.75 350 ILE A CA 1
ATOM 2827 C C . ILE A 1 350 ? -10.103 -7.367 15.075 1.00 86.75 350 ILE A C 1
ATOM 2829 O O . ILE A 1 350 ? -10.503 -6.198 15.034 1.00 86.75 350 ILE A O 1
ATOM 2833 N N . PRO A 1 351 ? -8.977 -7.713 15.723 1.00 90.69 351 PRO A N 1
ATOM 2834 C CA . PRO A 1 351 ? -8.085 -6.714 16.289 1.00 90.69 351 PRO A CA 1
ATOM 2835 C C . PRO A 1 351 ? -7.361 -5.981 15.157 1.00 90.69 351 PRO A C 1
ATOM 2837 O O . PRO A 1 351 ? -6.763 -6.607 14.284 1.00 90.69 351 PRO A O 1
ATOM 2840 N N . VAL A 1 352 ? -7.390 -4.651 15.186 1.00 92.12 352 VAL A N 1
ATOM 2841 C CA . VAL A 1 352 ? -6.678 -3.809 14.218 1.00 92.12 352 VAL A CA 1
ATOM 2842 C C . VAL A 1 352 ? -5.779 -2.835 14.966 1.00 92.12 352 VAL A C 1
ATOM 2844 O O . VAL A 1 352 ? -6.192 -2.202 15.933 1.00 92.12 352 VAL A O 1
ATOM 2847 N N . LYS A 1 353 ? -4.535 -2.707 14.521 1.00 93.25 353 LYS A N 1
ATOM 2848 C CA . LYS A 1 353 ? -3.539 -1.784 15.061 1.00 93.25 353 LYS A CA 1
ATOM 2849 C C . LYS A 1 353 ? -3.296 -0.656 14.072 1.00 93.25 353 LYS A C 1
ATOM 2851 O O . LYS A 1 353 ? -3.004 -0.931 12.911 1.00 93.25 353 LYS A O 1
ATOM 2856 N N . ILE A 1 354 ? -3.366 0.594 14.526 1.00 93.12 354 ILE A N 1
ATOM 2857 C CA . ILE A 1 354 ? -2.960 1.758 13.724 1.00 93.12 354 ILE A CA 1
ATOM 2858 C C . ILE A 1 354 ? -1.668 2.338 14.294 1.00 93.12 354 ILE A C 1
ATOM 2860 O O . ILE A 1 354 ? -1.663 2.883 15.396 1.00 93.12 354 ILE A O 1
ATOM 2864 N N . TYR A 1 355 ? -0.591 2.254 13.519 1.00 92.88 355 TYR A N 1
ATOM 2865 C CA . TYR A 1 355 ? 0.685 2.912 13.766 1.00 92.88 355 TYR A CA 1
ATOM 2866 C C . TYR A 1 355 ? 0.670 4.270 13.074 1.00 92.88 355 TYR A C 1
ATOM 2868 O O . TYR A 1 355 ? 0.772 4.354 11.853 1.00 92.88 355 TYR A O 1
ATOM 2876 N N . LYS A 1 356 ? 0.515 5.340 13.849 1.00 91.25 356 LYS A N 1
ATOM 2877 C CA . LYS A 1 356 ? 0.508 6.713 13.349 1.00 91.25 356 LYS A CA 1
ATOM 2878 C C . LYS A 1 356 ? 1.869 7.354 13.574 1.00 91.25 356 LYS A C 1
ATOM 2880 O O . LYS A 1 356 ? 2.347 7.400 14.710 1.00 91.25 356 LYS A O 1
ATOM 2885 N N . THR A 1 357 ? 2.467 7.892 12.515 1.00 90.62 357 THR A N 1
ATOM 2886 C CA . THR A 1 357 ? 3.691 8.685 12.655 1.00 90.62 357 THR A CA 1
ATOM 2887 C C . THR A 1 357 ? 3.393 10.012 13.345 1.00 90.62 357 THR A C 1
ATOM 2889 O O . THR A 1 357 ? 2.376 10.665 13.097 1.00 90.62 357 THR A O 1
ATOM 2892 N N . THR A 1 358 ? 4.295 10.412 14.231 1.00 86.38 358 THR A N 1
ATOM 2893 C CA . THR A 1 358 ? 4.307 11.710 14.906 1.00 86.38 358 THR A CA 1
ATOM 2894 C C . THR A 1 358 ? 5.651 12.377 14.657 1.00 86.38 358 THR A C 1
ATOM 2896 O O . THR A 1 358 ? 6.615 11.718 14.272 1.00 86.38 358 THR A O 1
ATOM 2899 N N . ASN A 1 359 ? 5.736 13.687 14.868 1.00 82.62 359 ASN A N 1
ATOM 2900 C CA . ASN A 1 359 ? 6.989 14.430 14.734 1.00 82.62 359 ASN A CA 1
ATOM 2901 C C . ASN A 1 359 ? 7.637 14.402 13.343 1.00 82.62 359 ASN A C 1
ATOM 2903 O O . ASN A 1 359 ? 8.823 14.704 13.207 1.00 82.62 359 ASN A O 1
ATOM 2907 N N . TRP A 1 360 ? 6.859 14.091 12.304 1.00 86.06 360 TRP A N 1
ATOM 2908 C CA . TRP A 1 360 ? 7.282 14.255 10.922 1.00 86.06 360 TRP A CA 1
ATOM 2909 C C . TRP A 1 360 ? 6.903 15.655 10.438 1.00 86.06 360 TRP A C 1
ATOM 2911 O O . TRP A 1 360 ? 5.718 15.976 10.295 1.00 86.06 360 TRP A O 1
ATOM 2921 N N . LYS A 1 361 ? 7.904 16.519 10.253 1.00 83.56 361 LYS A N 1
ATOM 2922 C CA . LYS A 1 361 ? 7.677 17.919 9.881 1.00 83.56 361 LYS A CA 1
ATOM 2923 C C . LYS A 1 361 ? 7.457 18.038 8.383 1.00 83.56 361 LYS A C 1
ATOM 2925 O O . LYS A 1 361 ? 8.020 17.285 7.600 1.00 83.56 361 LYS A O 1
ATOM 2930 N N . GLU A 1 362 ? 6.710 19.055 7.964 1.00 76.69 362 GLU A N 1
ATOM 2931 C CA . GLU A 1 362 ? 6.423 19.279 6.541 1.00 76.69 362 GLU A CA 1
ATOM 2932 C C . GLU A 1 362 ? 7.668 19.448 5.673 1.00 76.69 362 GLU A C 1
ATOM 2934 O O . GLU A 1 362 ? 7.673 18.971 4.540 1.00 76.69 362 GLU A O 1
ATOM 2939 N N . LYS A 1 363 ? 8.705 20.081 6.233 1.00 78.19 363 LYS A N 1
ATOM 2940 C CA . LYS A 1 363 ? 10.003 20.314 5.591 1.00 78.19 363 LYS A CA 1
ATOM 2941 C C . LYS A 1 363 ? 10.895 19.072 5.510 1.00 78.19 363 LYS A C 1
ATOM 2943 O O . LYS A 1 363 ? 11.867 19.085 4.763 1.00 78.19 363 LYS A O 1
ATOM 2948 N N . ASP A 1 364 ? 10.618 18.053 6.320 1.00 80.19 364 ASP A N 1
ATOM 2949 C CA . ASP A 1 364 ? 11.456 16.863 6.389 1.00 80.19 364 ASP A CA 1
ATOM 2950 C C . ASP A 1 364 ? 11.032 15.922 5.259 1.00 80.19 364 ASP A C 1
ATOM 2952 O O . ASP A 1 364 ? 9.895 15.445 5.224 1.00 80.19 364 ASP A O 1
ATOM 2956 N N . LYS A 1 365 ? 11.952 15.655 4.328 1.00 78.81 365 LYS A N 1
ATOM 2957 C CA . LYS A 1 365 ? 11.683 14.775 3.185 1.00 78.81 365 LYS A CA 1
ATOM 2958 C C . LYS A 1 365 ? 11.402 13.335 3.628 1.00 78.81 365 LYS A C 1
ATOM 2960 O O . LYS A 1 365 ? 10.481 12.706 3.118 1.00 78.81 365 LYS A O 1
ATOM 2965 N N . HIS A 1 366 ? 12.162 12.842 4.607 1.00 83.69 366 HIS A N 1
ATOM 2966 C CA . HIS A 1 366 ? 12.091 11.468 5.103 1.00 83.69 366 HIS A CA 1
ATOM 2967 C C . HIS A 1 366 ? 11.907 11.426 6.620 1.00 83.69 366 HIS A C 1
ATOM 2969 O O . HIS A 1 366 ? 12.324 12.335 7.341 1.00 83.69 366 HIS A O 1
ATOM 2975 N N . LEU A 1 367 ? 11.324 10.333 7.112 1.00 84.88 367 LEU A N 1
ATOM 2976 C CA . LEU A 1 367 ? 11.354 9.992 8.534 1.00 84.88 367 LEU A CA 1
ATOM 2977 C C . LEU A 1 367 ? 12.774 9.561 8.949 1.00 84.88 367 LEU A C 1
ATOM 2979 O O . LEU A 1 367 ? 13.523 9.047 8.117 1.00 84.88 367 LEU A O 1
ATOM 2983 N N . PRO A 1 368 ? 13.150 9.700 10.234 1.00 86.06 368 PRO A N 1
ATOM 2984 C CA . PRO A 1 368 ? 14.422 9.175 10.726 1.00 86.06 368 PRO A CA 1
ATOM 2985 C C . PRO A 1 368 ? 14.563 7.668 10.464 1.00 86.06 368 PRO A C 1
ATOM 2987 O O . PRO A 1 368 ? 13.589 6.926 10.608 1.00 86.06 368 PRO A O 1
ATOM 2990 N N . LEU A 1 369 ? 15.783 7.214 10.158 1.00 85.12 369 LEU A N 1
ATOM 2991 C CA . LEU A 1 369 ? 16.084 5.820 9.797 1.00 85.12 369 LEU A CA 1
ATOM 2992 C C . LEU A 1 369 ? 15.544 4.805 10.821 1.00 85.12 369 LEU A C 1
ATOM 2994 O O . LEU A 1 369 ? 14.912 3.823 10.448 1.00 85.12 369 LEU A O 1
ATOM 2998 N N . GLU A 1 370 ? 15.704 5.086 12.116 1.00 83.19 370 GLU A N 1
ATOM 2999 C CA . GLU A 1 370 ? 15.194 4.244 13.211 1.00 83.19 370 GLU A CA 1
ATOM 3000 C C . GLU A 1 370 ? 13.669 4.058 13.167 1.00 83.19 370 GLU A C 1
ATOM 3002 O O . GLU A 1 370 ? 13.153 2.998 13.514 1.00 83.19 370 GLU A O 1
ATOM 3007 N N . VAL A 1 371 ? 12.931 5.093 12.749 1.00 88.12 371 VAL A N 1
ATOM 3008 C CA . VAL A 1 371 ? 11.466 5.045 12.636 1.00 88.12 371 VAL A CA 1
ATOM 3009 C C . VAL A 1 371 ? 11.069 4.212 11.428 1.00 88.12 371 VAL A C 1
ATOM 3011 O O . VAL A 1 371 ? 10.159 3.396 11.525 1.00 88.12 371 VAL A O 1
ATOM 3014 N N . LEU A 1 372 ? 11.766 4.392 10.306 1.00 90.19 372 LEU A N 1
ATOM 3015 C CA . LEU A 1 372 ? 11.541 3.609 9.092 1.00 90.19 372 LEU A CA 1
ATOM 3016 C C . LEU A 1 372 ? 11.816 2.123 9.323 1.00 90.19 372 LEU A C 1
ATOM 3018 O O . LEU A 1 372 ? 11.002 1.297 8.924 1.00 90.19 372 LEU A O 1
ATOM 3022 N N . SER A 1 373 ? 12.895 1.796 10.038 1.00 87.56 373 SER A N 1
ATOM 3023 C CA . SER A 1 373 ? 13.215 0.426 10.452 1.00 87.56 373 SER A CA 1
ATOM 3024 C C . SER A 1 373 ? 12.069 -0.197 11.265 1.00 87.56 373 SER A C 1
ATOM 3026 O O . SER A 1 373 ? 11.546 -1.247 10.902 1.00 87.56 373 SER A O 1
ATOM 3028 N N . GLN A 1 374 ? 11.549 0.519 12.271 1.00 88.25 374 GLN A N 1
ATOM 3029 C CA . GLN A 1 374 ? 10.398 0.052 13.059 1.00 88.25 374 GLN A CA 1
ATOM 3030 C C . GLN A 1 374 ? 9.122 -0.129 12.225 1.00 88.25 374 GLN A C 1
ATOM 3032 O O . GLN A 1 374 ? 8.365 -1.070 12.452 1.00 88.25 374 GLN A O 1
ATOM 3037 N N . LEU A 1 375 ? 8.856 0.763 11.266 1.00 90.12 375 LEU A N 1
ATOM 3038 C CA . LEU A 1 375 ? 7.713 0.622 10.361 1.00 90.12 375 LEU A CA 1
ATOM 3039 C C . LEU A 1 375 ? 7.859 -0.601 9.444 1.00 90.12 375 LEU A C 1
ATOM 3041 O O . LEU A 1 375 ? 6.863 -1.263 9.161 1.00 90.12 375 LEU A O 1
ATOM 3045 N N . LEU A 1 376 ? 9.076 -0.937 9.016 1.00 88.75 376 LEU A N 1
ATOM 3046 C CA . LEU A 1 376 ? 9.353 -2.149 8.239 1.00 88.75 376 LEU A CA 1
ATOM 3047 C C . LEU A 1 376 ? 9.197 -3.423 9.084 1.00 88.75 376 LEU A C 1
ATOM 3049 O O . LEU A 1 376 ? 8.693 -4.431 8.596 1.00 88.75 376 LEU A O 1
ATOM 3053 N N . ASP A 1 377 ? 9.532 -3.386 10.372 1.00 85.38 377 ASP A N 1
ATOM 3054 C CA . ASP A 1 377 ? 9.257 -4.515 11.270 1.00 85.38 377 ASP A CA 1
ATOM 3055 C C . ASP A 1 377 ? 7.749 -4.752 11.446 1.00 85.38 377 ASP A C 1
ATOM 3057 O O . ASP A 1 377 ? 7.283 -5.896 11.482 1.00 85.38 377 ASP A O 1
ATOM 3061 N N . VAL A 1 378 ? 6.958 -3.673 11.492 1.00 85.69 378 VAL A N 1
ATOM 3062 C CA . VAL A 1 378 ? 5.488 -3.733 11.510 1.00 85.69 378 VAL A CA 1
ATOM 3063 C C . VAL A 1 378 ? 4.973 -4.437 10.250 1.00 85.69 378 VAL A C 1
ATOM 3065 O O . VAL A 1 378 ? 4.212 -5.400 10.372 1.00 85.69 378 VAL A O 1
ATOM 3068 N N . THR A 1 379 ? 5.447 -4.060 9.054 1.00 80.25 379 THR A N 1
ATOM 3069 C CA . THR A 1 379 ? 5.021 -4.717 7.801 1.00 80.25 379 THR A CA 1
ATOM 3070 C C . THR A 1 379 ? 5.412 -6.198 7.733 1.00 80.25 379 THR A C 1
ATOM 3072 O O . THR A 1 379 ? 4.676 -6.985 7.138 1.00 80.25 379 THR A O 1
ATOM 3075 N N . ARG A 1 380 ? 6.513 -6.609 8.382 1.00 75.50 380 ARG A N 1
ATOM 3076 C CA . ARG A 1 380 ? 7.014 -8.000 8.389 1.00 75.50 380 ARG A CA 1
ATOM 3077 C C . ARG A 1 380 ? 6.436 -8.904 9.471 1.00 75.50 380 ARG A C 1
ATOM 3079 O O . ARG A 1 380 ? 6.311 -10.108 9.259 1.00 75.50 380 ARG A O 1
ATOM 3086 N N . SER A 1 381 ? 6.080 -8.360 10.635 1.00 66.06 381 SER A N 1
ATOM 3087 C CA . SER A 1 381 ? 5.566 -9.137 11.781 1.00 66.06 381 SER A CA 1
ATOM 3088 C C . SER A 1 381 ? 4.294 -9.939 11.462 1.00 66.06 381 SER A C 1
ATOM 3090 O O . SER A 1 381 ? 3.912 -10.866 12.182 1.00 66.06 381 SER A O 1
ATOM 3092 N N . SER A 1 382 ? 3.648 -9.607 10.351 1.00 58.12 382 SER A N 1
ATOM 3093 C CA . SER A 1 382 ? 2.411 -10.197 9.894 1.00 58.12 382 SER A CA 1
ATOM 3094 C C . SER A 1 382 ? 2.642 -11.456 9.047 1.00 58.12 382 SER A C 1
ATOM 3096 O O . SER A 1 382 ? 2.394 -11.483 7.847 1.00 58.12 382 SER A O 1
ATOM 3098 N N . LYS A 1 383 ? 3.085 -12.549 9.683 1.00 52.47 383 LYS A N 1
ATOM 3099 C CA . LYS A 1 383 ? 3.414 -13.841 9.032 1.00 52.47 383 LYS A CA 1
ATOM 3100 C C . LYS A 1 383 ? 2.253 -14.544 8.285 1.00 52.47 383 LYS A C 1
ATOM 3102 O O . LYS A 1 383 ? 2.426 -15.660 7.813 1.00 52.47 383 LYS A O 1
ATOM 3107 N N . SER A 1 384 ? 1.063 -13.943 8.196 1.00 50.12 384 SER A N 1
ATOM 3108 C CA . SER A 1 384 ? -0.090 -14.486 7.446 1.00 50.12 384 SER A CA 1
ATOM 3109 C C . SER A 1 384 ? -1.133 -13.445 7.011 1.00 50.12 384 SER A C 1
ATOM 3111 O O . SER A 1 384 ? -2.177 -13.826 6.487 1.00 50.12 384 SER A O 1
ATOM 3113 N N . LYS A 1 385 ? -0.916 -12.146 7.267 1.00 59.97 385 LYS A N 1
ATOM 3114 C CA . LYS A 1 385 ? -1.965 -11.121 7.125 1.00 59.97 385 LYS A CA 1
ATOM 3115 C C . LYS A 1 385 ? -1.399 -9.856 6.494 1.00 59.97 385 LYS A C 1
ATOM 3117 O O . LYS A 1 385 ? -0.253 -9.500 6.746 1.00 59.97 385 LYS A O 1
ATOM 3122 N N . SER A 1 386 ? -2.169 -9.173 5.667 1.00 72.75 386 SER A N 1
ATOM 3123 C CA . SER A 1 386 ? -1.665 -8.003 4.953 1.00 72.75 386 SER A CA 1
ATOM 3124 C C . SER A 1 386 ? -1.599 -6.772 5.867 1.00 72.75 386 SER A C 1
ATOM 3126 O O . SER A 1 386 ? -2.490 -6.538 6.684 1.00 72.75 386 SER A O 1
ATOM 3128 N N . ALA A 1 387 ? -0.551 -5.967 5.726 1.00 83.06 387 ALA A N 1
ATOM 3129 C CA . ALA A 1 387 ? -0.466 -4.622 6.278 1.00 83.06 387 ALA A CA 1
ATOM 3130 C C . ALA A 1 387 ? -0.991 -3.597 5.257 1.00 83.06 387 ALA A C 1
ATOM 3132 O O . ALA A 1 387 ? -0.975 -3.836 4.047 1.00 83.06 387 ALA A O 1
ATOM 3133 N N . LEU A 1 388 ? -1.457 -2.446 5.734 1.00 86.00 388 LEU A N 1
ATOM 3134 C CA . LEU A 1 388 ? -1.949 -1.353 4.898 1.00 86.00 388 LEU A CA 1
ATOM 3135 C C . LEU A 1 388 ? -1.200 -0.064 5.214 1.00 86.00 388 LEU A C 1
ATOM 3137 O O . LEU A 1 388 ? -1.220 0.414 6.342 1.00 86.00 388 LEU A O 1
ATOM 3141 N N . LEU A 1 389 ? -0.581 0.516 4.198 1.00 86.50 389 LEU A N 1
ATOM 3142 C CA . LEU A 1 389 ? 0.113 1.787 4.261 1.00 86.50 389 LEU A CA 1
ATOM 3143 C C . LEU A 1 389 ? -0.802 2.893 3.749 1.00 86.50 389 LEU A C 1
ATOM 3145 O O . LEU A 1 389 ? -1.304 2.830 2.627 1.00 86.50 389 LEU A O 1
ATOM 3149 N N . MET A 1 390 ? -1.043 3.885 4.596 1.00 84.50 390 MET A N 1
ATOM 3150 C CA . MET A 1 390 ? -1.961 4.978 4.327 1.00 84.50 390 MET A CA 1
ATOM 3151 C C . MET A 1 390 ? -1.208 6.284 4.135 1.00 84.50 390 MET A C 1
ATOM 3153 O O . MET A 1 390 ? -0.423 6.684 4.996 1.00 84.50 390 MET A O 1
ATOM 3157 N N . THR A 1 391 ? -1.498 6.940 3.018 1.00 78.56 391 THR A N 1
ATOM 3158 C CA . THR A 1 391 ? -0.887 8.193 2.572 1.00 78.56 391 THR A CA 1
ATOM 3159 C C . THR A 1 391 ? -1.955 9.271 2.444 1.00 78.56 391 THR A C 1
ATOM 3161 O O . THR A 1 391 ? -3.130 8.965 2.229 1.00 78.56 391 THR A O 1
ATOM 3164 N N . LYS A 1 392 ? -1.598 10.546 2.591 1.00 71.69 392 LYS A N 1
ATOM 3165 C CA . LYS A 1 392 ? -2.547 11.640 2.366 1.00 71.69 392 LYS A CA 1
ATOM 3166 C C . LYS A 1 392 ? -2.139 12.524 1.192 1.00 71.69 392 LYS A C 1
ATOM 3168 O O . LYS A 1 392 ? -3.017 12.868 0.406 1.00 71.69 392 LYS A O 1
ATOM 3173 N N . ASP A 1 393 ? -0.848 12.805 1.046 1.00 66.50 393 ASP A N 1
ATOM 3174 C CA . ASP A 1 393 ? -0.309 13.647 -0.026 1.00 66.50 393 ASP A CA 1
ATOM 3175 C C . ASP A 1 393 ? 0.748 12.903 -0.870 1.00 66.50 393 ASP A C 1
ATOM 3177 O O . ASP A 1 393 ? 1.219 11.826 -0.503 1.00 66.50 393 ASP A O 1
ATOM 3181 N N . ASP A 1 394 ? 1.169 13.493 -1.993 1.00 57.34 394 ASP A N 1
ATOM 3182 C CA . ASP A 1 394 ? 2.135 12.881 -2.923 1.00 57.34 394 ASP A CA 1
ATOM 3183 C C . ASP A 1 394 ? 3.486 12.541 -2.266 1.00 57.34 394 ASP A C 1
ATOM 3185 O O . ASP A 1 394 ? 4.089 11.513 -2.572 1.00 57.34 394 ASP A O 1
ATOM 3189 N N . LEU A 1 395 ? 3.948 13.348 -1.301 1.00 58.81 395 LEU A N 1
ATOM 3190 C CA . LEU A 1 395 ? 5.183 13.045 -0.562 1.00 58.81 395 LEU A CA 1
ATOM 3191 C C . LEU A 1 395 ? 5.041 11.775 0.295 1.00 58.81 395 LEU A C 1
ATOM 3193 O O . LEU A 1 395 ? 5.996 11.012 0.456 1.00 58.81 395 LEU A O 1
ATOM 3197 N N . ASP A 1 396 ? 3.838 11.519 0.808 1.00 66.44 396 ASP A N 1
ATOM 3198 C CA . ASP A 1 396 ? 3.545 10.310 1.570 1.00 66.44 396 ASP A CA 1
ATOM 3199 C C . ASP A 1 396 ? 3.543 9.082 0.645 1.00 66.44 396 ASP A C 1
ATOM 3201 O O . ASP A 1 396 ? 3.918 7.994 1.077 1.00 66.44 396 ASP A O 1
ATOM 3205 N N . ILE A 1 397 ? 3.179 9.249 -0.635 1.00 70.56 397 ILE A N 1
ATOM 3206 C CA . ILE A 1 397 ? 3.235 8.189 -1.656 1.00 70.56 397 ILE A CA 1
ATOM 3207 C C . ILE A 1 397 ? 4.683 7.781 -1.942 1.00 70.56 397 ILE A C 1
ATOM 3209 O O . ILE A 1 397 ? 4.968 6.584 -2.011 1.00 70.56 397 ILE A O 1
ATOM 3213 N N . CYS A 1 398 ? 5.617 8.731 -2.041 1.00 76.06 398 CYS A N 1
ATOM 3214 C CA . CYS A 1 398 ? 7.040 8.408 -2.200 1.00 76.06 398 CYS A CA 1
ATOM 3215 C C . CYS A 1 398 ? 7.565 7.607 -1.002 1.00 76.06 398 CYS A C 1
ATOM 3217 O O . CYS A 1 398 ? 8.182 6.557 -1.181 1.00 76.06 398 CYS A O 1
ATOM 3219 N N . MET A 1 399 ? 7.246 8.043 0.221 1.00 83.88 399 MET A N 1
ATOM 3220 C CA . MET A 1 399 ? 7.598 7.301 1.436 1.00 83.88 399 MET A CA 1
ATOM 3221 C C . MET A 1 399 ? 6.957 5.916 1.485 1.00 83.88 399 MET A C 1
ATOM 3223 O O . MET A 1 399 ? 7.596 4.948 1.904 1.00 83.88 399 MET A O 1
ATOM 3227 N N . ALA A 1 400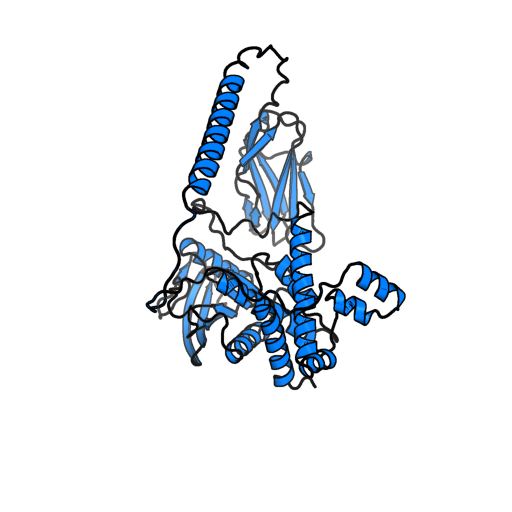 ? 5.713 5.805 1.023 1.00 82.31 400 ALA A N 1
ATOM 3228 C CA . ALA A 1 400 ? 5.042 4.526 0.916 1.00 82.31 400 ALA A CA 1
ATOM 3229 C C . ALA A 1 400 ? 5.736 3.586 -0.073 1.00 82.31 400 ALA A C 1
ATOM 3231 O O . ALA A 1 400 ? 5.864 2.391 0.197 1.00 82.31 400 ALA A O 1
ATOM 3232 N N . GLY A 1 401 ? 6.252 4.138 -1.171 1.00 83.44 401 GLY A N 1
ATOM 3233 C CA . GLY A 1 401 ? 7.064 3.406 -2.130 1.00 83.44 401 GLY A CA 1
ATOM 3234 C C . GLY A 1 401 ? 8.376 2.895 -1.546 1.00 83.44 401 GLY A C 1
ATOM 3235 O O . GLY A 1 401 ? 8.688 1.721 -1.727 1.00 83.44 401 GLY A O 1
ATOM 3236 N N . ILE A 1 402 ? 9.099 3.720 -0.782 1.00 87.75 402 ILE A N 1
ATOM 3237 C CA . ILE A 1 402 ? 10.331 3.302 -0.088 1.00 87.75 402 ILE A CA 1
ATOM 3238 C C . ILE A 1 402 ? 10.040 2.121 0.847 1.00 87.75 402 ILE A C 1
ATOM 3240 O O . ILE A 1 402 ? 10.694 1.082 0.765 1.00 87.75 402 ILE A O 1
ATOM 3244 N N . LEU A 1 403 ? 9.005 2.239 1.689 1.00 89.06 403 LEU A N 1
ATOM 3245 C CA . LEU A 1 403 ? 8.613 1.169 2.609 1.00 89.06 403 LEU A CA 1
ATOM 3246 C C . LEU A 1 403 ? 8.189 -0.108 1.869 1.00 89.06 403 LEU A C 1
ATOM 3248 O O . LEU A 1 403 ? 8.521 -1.207 2.313 1.00 89.06 403 LEU A O 1
ATOM 3252 N N . LYS A 1 404 ? 7.493 0.019 0.732 1.00 86.06 404 LYS A N 1
ATOM 3253 C CA . LYS A 1 404 ? 7.092 -1.122 -0.099 1.00 86.06 404 LYS A CA 1
ATOM 3254 C C . LYS A 1 404 ? 8.286 -1.847 -0.703 1.00 86.06 404 LYS A C 1
ATOM 3256 O O . LYS A 1 404 ? 8.358 -3.067 -0.586 1.00 86.06 404 LYS A O 1
ATOM 3261 N N . ILE A 1 405 ? 9.217 -1.106 -1.301 1.00 88.19 405 ILE A N 1
ATOM 3262 C CA . ILE A 1 405 ? 10.419 -1.666 -1.927 1.00 88.19 405 ILE A CA 1
ATOM 3263 C C . ILE A 1 405 ? 11.263 -2.387 -0.878 1.00 88.19 405 ILE A C 1
ATOM 3265 O O . ILE A 1 405 ? 11.607 -3.549 -1.072 1.00 88.19 405 ILE A O 1
ATOM 3269 N N . CYS A 1 406 ? 11.541 -1.747 0.261 1.00 91.12 406 CYS A N 1
ATOM 3270 C CA . CYS A 1 406 ? 12.315 -2.374 1.330 1.00 91.12 406 CYS A CA 1
ATOM 3271 C C . CYS A 1 406 ? 11.620 -3.623 1.894 1.00 91.12 406 CYS A C 1
ATOM 3273 O O . CYS A 1 406 ? 12.278 -4.642 2.083 1.00 91.12 406 CYS A O 1
ATOM 3275 N N . ALA A 1 407 ? 10.300 -3.587 2.113 1.00 87.31 407 ALA A N 1
ATOM 3276 C CA . ALA A 1 407 ? 9.556 -4.753 2.597 1.00 87.31 407 ALA A CA 1
ATOM 3277 C C . ALA A 1 407 ? 9.620 -5.939 1.616 1.00 87.31 407 ALA A C 1
ATOM 3279 O O . ALA A 1 407 ? 9.788 -7.083 2.040 1.00 87.31 407 ALA A O 1
ATOM 3280 N N . ASP A 1 408 ? 9.529 -5.674 0.310 1.00 85.31 408 ASP A N 1
ATOM 3281 C CA . ASP A 1 408 ? 9.667 -6.709 -0.716 1.00 85.31 408 ASP A CA 1
ATOM 3282 C C . ASP A 1 408 ? 11.099 -7.251 -0.809 1.00 85.31 408 ASP A C 1
ATOM 3284 O O . ASP A 1 408 ? 11.271 -8.458 -0.970 1.00 85.31 408 ASP A O 1
ATOM 3288 N N . VAL A 1 409 ? 12.118 -6.394 -0.665 1.00 88.88 409 VAL A N 1
ATOM 3289 C CA . VAL A 1 409 ? 13.527 -6.821 -0.607 1.00 88.88 409 VAL A CA 1
ATOM 3290 C C . VAL A 1 409 ? 13.773 -7.714 0.605 1.00 88.88 409 VAL A C 1
ATOM 3292 O O . VAL A 1 409 ? 14.383 -8.767 0.459 1.00 88.88 409 VAL A O 1
ATOM 3295 N N . PHE A 1 410 ? 13.264 -7.352 1.783 1.00 87.25 410 PHE A N 1
ATOM 3296 C CA . PHE A 1 410 ? 13.407 -8.174 2.990 1.00 87.25 410 PHE A CA 1
ATOM 3297 C C . PHE A 1 410 ? 12.775 -9.544 2.830 1.00 87.25 410 PHE A C 1
ATOM 3299 O O . PHE A 1 410 ? 13.383 -10.547 3.189 1.00 87.25 410 PHE A O 1
ATOM 3306 N N . ARG A 1 411 ? 11.599 -9.604 2.208 1.00 82.81 411 ARG A N 1
ATOM 3307 C CA . ARG A 1 411 ? 10.984 -10.883 1.870 1.00 82.81 411 ARG A CA 1
ATOM 3308 C C . ARG A 1 411 ? 11.826 -11.678 0.869 1.00 82.81 411 ARG A C 1
ATOM 3310 O O . ARG A 1 411 ? 12.009 -12.872 1.059 1.00 82.81 411 ARG A O 1
ATOM 3317 N N . ALA A 1 412 ? 12.363 -11.034 -0.167 1.00 85.19 412 ALA A N 1
ATOM 3318 C CA . ALA A 1 412 ? 13.239 -11.707 -1.122 1.00 85.19 412 ALA A CA 1
ATOM 3319 C C . ALA A 1 412 ? 14.506 -12.262 -0.446 1.00 85.19 412 ALA A C 1
ATOM 3321 O O . ALA A 1 412 ? 14.932 -13.361 -0.785 1.00 85.19 412 ALA A O 1
ATOM 3322 N N . ILE A 1 413 ? 15.071 -11.546 0.530 1.00 86.62 413 ILE A N 1
ATOM 3323 C CA . ILE A 1 413 ? 16.193 -12.023 1.354 1.00 86.62 413 ILE A CA 1
ATOM 3324 C C . ILE A 1 413 ? 15.783 -13.245 2.190 1.00 86.62 413 ILE A C 1
ATOM 3326 O O . ILE A 1 413 ? 16.546 -14.202 2.271 1.00 86.62 413 ILE A O 1
ATOM 3330 N N . ASP A 1 414 ? 14.584 -13.237 2.779 1.00 82.94 414 ASP A N 1
ATOM 3331 C CA . ASP A 1 414 ? 14.081 -14.360 3.582 1.00 82.94 414 ASP A CA 1
ATOM 3332 C C . ASP A 1 414 ? 13.784 -15.616 2.727 1.00 82.94 414 ASP A C 1
ATOM 3334 O O . ASP A 1 414 ? 13.915 -16.743 3.205 1.00 82.94 414 ASP A O 1
ATOM 3338 N N . GLU A 1 415 ? 13.363 -15.436 1.469 1.00 82.75 415 GLU A N 1
ATOM 3339 C CA . GLU A 1 415 ? 12.882 -16.509 0.582 1.00 82.75 415 GLU A CA 1
ATOM 3340 C C . GLU A 1 415 ? 13.940 -17.037 -0.404 1.00 82.75 415 GLU A C 1
ATOM 3342 O O . GLU A 1 415 ? 13.766 -18.120 -0.970 1.00 82.75 415 GLU A O 1
ATOM 3347 N N . SER A 1 416 ? 15.024 -16.296 -0.650 1.00 81.12 416 SER A N 1
ATOM 3348 C CA . SER A 1 416 ? 15.983 -16.608 -1.716 1.00 81.12 416 SER A CA 1
ATOM 3349 C C . SER A 1 416 ? 17.437 -16.342 -1.323 1.00 81.12 416 SER A C 1
ATOM 3351 O O . SER A 1 416 ? 17.741 -15.529 -0.459 1.00 81.12 416 SER A O 1
ATOM 3353 N N . THR A 1 417 ? 18.370 -17.015 -2.000 1.00 80.75 417 THR A N 1
ATOM 3354 C CA . THR A 1 417 ? 19.818 -16.844 -1.775 1.00 80.75 417 THR A CA 1
ATOM 3355 C C . THR A 1 417 ? 20.382 -15.556 -2.377 1.00 80.75 417 THR A C 1
ATOM 3357 O O . THR A 1 417 ? 21.523 -15.195 -2.094 1.00 80.75 417 THR A O 1
ATOM 3360 N N . SER A 1 418 ? 19.621 -14.888 -3.247 1.00 87.00 418 SER A N 1
ATOM 3361 C CA . SER A 1 418 ? 20.042 -13.668 -3.929 1.00 87.00 418 SER A CA 1
ATOM 3362 C C . SER A 1 418 ? 18.850 -12.793 -4.292 1.00 87.00 418 SER A C 1
ATOM 3364 O O . SER A 1 418 ? 17.855 -13.306 -4.796 1.00 87.00 418 SER A O 1
ATOM 3366 N N . PHE A 1 419 ? 18.982 -11.478 -4.157 1.00 88.62 419 PHE A N 1
ATOM 3367 C CA . PHE A 1 419 ? 17.910 -10.514 -4.414 1.00 88.62 419 PHE A CA 1
ATOM 3368 C C . PHE A 1 419 ? 18.384 -9.377 -5.325 1.00 88.62 419 PHE A C 1
ATOM 3370 O O . PHE A 1 419 ? 19.573 -9.086 -5.403 1.00 88.62 419 PHE A O 1
ATOM 3377 N N . SER A 1 420 ? 17.459 -8.706 -6.015 1.00 89.31 420 SER A N 1
ATOM 3378 C CA . SER A 1 420 ? 17.767 -7.528 -6.836 1.00 89.31 420 SER A CA 1
ATOM 3379 C C . SER A 1 420 ? 16.878 -6.361 -6.426 1.00 89.31 420 SER A C 1
ATOM 3381 O O . SER A 1 420 ? 15.663 -6.396 -6.635 1.00 89.31 420 SER A O 1
ATOM 3383 N N . VAL A 1 421 ? 17.489 -5.321 -5.850 1.00 89.81 421 VAL A N 1
ATOM 3384 C CA . VAL A 1 421 ? 16.775 -4.103 -5.435 1.00 89.81 421 VAL A CA 1
ATOM 3385 C C . VAL A 1 421 ? 16.153 -3.416 -6.648 1.00 89.81 421 VAL A C 1
ATOM 3387 O O . VAL A 1 421 ? 14.986 -3.036 -6.601 1.00 89.81 421 VAL A O 1
ATOM 3390 N N . PHE A 1 422 ? 16.881 -3.354 -7.765 1.00 88.56 422 PHE A N 1
ATOM 3391 C CA . PHE A 1 422 ? 16.398 -2.783 -9.017 1.00 88.56 422 PHE A CA 1
ATOM 3392 C C . PHE A 1 422 ? 15.147 -3.477 -9.557 1.00 88.56 422 PHE A C 1
ATOM 3394 O O . PHE A 1 422 ? 14.171 -2.802 -9.878 1.00 88.56 422 PHE A O 1
ATOM 3401 N N . GLN A 1 423 ? 15.143 -4.813 -9.652 1.00 85.31 423 GLN A N 1
ATOM 3402 C CA . GLN A 1 423 ? 13.981 -5.545 -10.174 1.00 85.31 423 GLN A CA 1
ATOM 3403 C C . GLN A 1 423 ? 12.749 -5.338 -9.295 1.00 85.31 423 GLN A C 1
ATOM 3405 O O . GLN A 1 423 ? 11.654 -5.111 -9.805 1.00 85.31 423 GLN A O 1
ATOM 3410 N N . ILE A 1 424 ? 12.941 -5.349 -7.976 1.00 86.81 424 ILE A N 1
ATOM 3411 C CA . ILE A 1 424 ? 11.867 -5.121 -7.009 1.00 86.81 424 ILE A CA 1
ATOM 3412 C C . ILE A 1 424 ? 11.346 -3.682 -7.102 1.00 86.81 424 ILE A C 1
ATOM 3414 O O . ILE A 1 424 ? 10.137 -3.466 -7.143 1.00 86.81 424 ILE A O 1
ATOM 3418 N N . ALA A 1 425 ? 12.235 -2.692 -7.206 1.00 86.00 425 ALA A N 1
ATOM 3419 C CA . ALA A 1 425 ? 11.853 -1.294 -7.378 1.00 86.00 425 ALA A CA 1
ATOM 3420 C C . ALA A 1 425 ? 11.132 -1.044 -8.709 1.00 86.00 425 ALA A C 1
ATOM 3422 O O . ALA A 1 425 ? 10.144 -0.310 -8.754 1.00 86.00 425 ALA A O 1
ATOM 3423 N N . LYS A 1 426 ? 11.590 -1.680 -9.790 1.00 82.69 426 LYS A N 1
ATOM 3424 C CA . LYS A 1 426 ? 10.946 -1.635 -11.105 1.00 82.69 426 LYS A CA 1
ATOM 3425 C C . LYS A 1 426 ? 9.536 -2.212 -11.050 1.00 82.69 426 LYS A C 1
ATOM 3427 O O . LYS A 1 426 ? 8.602 -1.569 -11.521 1.00 82.69 426 LYS A O 1
ATOM 3432 N N . GLU A 1 427 ? 9.373 -3.378 -10.435 1.00 80.06 427 GLU A N 1
ATOM 3433 C CA . GLU A 1 427 ? 8.066 -4.008 -10.255 1.00 80.06 427 GLU A CA 1
ATOM 3434 C C . GLU A 1 427 ? 7.136 -3.137 -9.396 1.00 80.06 427 GLU A C 1
ATOM 3436 O O . GLU A 1 427 ? 5.989 -2.899 -9.771 1.00 80.06 427 GLU A O 1
ATOM 3441 N N . ALA A 1 428 ? 7.644 -2.565 -8.300 1.00 77.50 428 ALA A N 1
ATOM 3442 C CA . ALA A 1 428 ? 6.879 -1.659 -7.449 1.00 77.50 428 ALA A CA 1
ATOM 3443 C C . ALA A 1 428 ? 6.393 -0.411 -8.209 1.00 77.50 428 ALA A C 1
ATOM 3445 O O . ALA A 1 428 ? 5.236 -0.023 -8.055 1.00 77.50 428 ALA A O 1
ATOM 3446 N N . ARG A 1 429 ? 7.229 0.194 -9.068 1.00 74.25 429 ARG A N 1
ATOM 3447 C CA . ARG A 1 429 ? 6.831 1.343 -9.907 1.00 74.25 429 ARG A CA 1
ATOM 3448 C C . ARG A 1 429 ? 5.852 0.962 -11.016 1.00 74.25 429 ARG A C 1
ATOM 3450 O O . ARG A 1 429 ? 4.974 1.756 -11.335 1.00 74.25 429 ARG A O 1
ATOM 3457 N N . ASN A 1 430 ? 5.966 -0.239 -11.583 1.00 72.06 430 ASN A N 1
ATOM 3458 C CA . ASN A 1 430 ? 4.989 -0.741 -12.554 1.00 72.06 430 ASN A CA 1
ATOM 3459 C C . ASN A 1 430 ? 3.609 -0.924 -11.908 1.00 72.06 430 ASN A C 1
ATOM 3461 O O . ASN A 1 430 ? 2.591 -0.580 -12.504 1.00 72.06 430 ASN A O 1
ATOM 3465 N N . GLN A 1 431 ? 3.582 -1.441 -10.679 1.00 68.50 431 GLN A N 1
ATOM 3466 C CA . GLN A 1 431 ? 2.355 -1.649 -9.911 1.00 68.50 431 GLN A CA 1
ATOM 3467 C C . GLN A 1 431 ? 1.769 -0.333 -9.381 1.00 68.50 431 GLN A C 1
ATOM 3469 O O . GLN A 1 431 ? 0.550 -0.190 -9.302 1.00 68.50 431 GLN A O 1
ATOM 3474 N N . HIS A 1 432 ? 2.627 0.637 -9.056 1.00 67.56 432 HIS A N 1
ATOM 3475 C CA . HIS A 1 432 ? 2.251 1.935 -8.497 1.00 67.56 432 HIS A CA 1
ATOM 3476 C C . HIS A 1 432 ? 2.940 3.075 -9.266 1.00 67.56 432 HIS A C 1
ATOM 3478 O O . HIS A 1 432 ? 3.944 3.618 -8.795 1.00 67.56 432 HIS A O 1
ATOM 3484 N N . PRO A 1 433 ? 2.404 3.491 -10.431 1.00 64.75 433 PRO A N 1
ATOM 3485 C CA . PRO A 1 433 ? 3.034 4.514 -11.278 1.00 64.75 433 PRO A CA 1
ATOM 3486 C C . PRO A 1 433 ? 3.191 5.887 -10.607 1.00 64.75 433 PRO A C 1
ATOM 3488 O O . PRO A 1 433 ? 3.990 6.709 -11.046 1.00 64.75 433 PRO A O 1
ATOM 3491 N N . THR A 1 434 ? 2.435 6.142 -9.537 1.00 61.97 434 THR A N 1
ATOM 3492 C CA . THR A 1 434 ? 2.514 7.364 -8.726 1.00 61.97 434 THR A CA 1
ATOM 3493 C C . THR A 1 434 ? 3.727 7.386 -7.792 1.00 61.97 434 THR A C 1
ATOM 3495 O O . THR A 1 434 ? 4.059 8.445 -7.264 1.00 61.97 434 THR A O 1
ATOM 3498 N N . ILE A 1 435 ? 4.424 6.256 -7.606 1.00 67.19 435 ILE A N 1
ATOM 3499 C CA . ILE A 1 435 ? 5.707 6.216 -6.899 1.00 67.19 435 ILE A CA 1
ATOM 3500 C C . ILE A 1 435 ? 6.765 6.918 -7.763 1.00 67.19 435 ILE A C 1
ATOM 3502 O O . ILE A 1 435 ? 7.367 6.345 -8.681 1.00 67.19 435 ILE A O 1
ATOM 3506 N N . SER A 1 436 ? 7.007 8.186 -7.439 1.00 69.38 436 SER A N 1
ATOM 3507 C CA . SER A 1 436 ? 8.051 9.009 -8.041 1.00 69.38 436 SER A CA 1
ATOM 3508 C C . SER A 1 436 ? 9.246 9.107 -7.096 1.00 69.38 436 SER A C 1
ATOM 3510 O O . SER A 1 436 ? 9.320 10.012 -6.271 1.00 69.38 436 SER A O 1
ATOM 3512 N N . LEU A 1 437 ? 10.174 8.156 -7.203 1.00 76.19 437 LEU A N 1
ATOM 3513 C CA . LEU A 1 437 ? 11.425 8.189 -6.441 1.00 76.19 437 LEU A CA 1
ATOM 3514 C C . LEU A 1 437 ? 12.412 9.169 -7.075 1.00 76.19 437 LEU A C 1
ATOM 3516 O O . LEU A 1 437 ? 12.613 9.141 -8.290 1.00 76.19 437 LEU A O 1
ATOM 3520 N N . GLU A 1 438 ? 13.073 9.967 -6.244 1.00 82.44 438 GLU A N 1
ATOM 3521 C CA . GLU A 1 438 ? 14.331 10.638 -6.569 1.00 82.44 438 GLU A CA 1
ATOM 3522 C C . GLU A 1 438 ? 15.527 9.735 -6.223 1.00 82.44 438 GLU A C 1
ATOM 3524 O O . GLU A 1 438 ? 15.402 8.772 -5.462 1.00 82.44 438 GLU A O 1
ATOM 3529 N N . ILE A 1 439 ? 16.720 10.064 -6.728 1.00 81.88 439 ILE A N 1
ATOM 3530 C CA . ILE A 1 439 ? 17.934 9.273 -6.465 1.00 81.88 439 ILE A CA 1
ATOM 3531 C C . ILE A 1 439 ? 18.220 9.120 -4.963 1.00 81.88 439 ILE A C 1
ATOM 3533 O O . ILE A 1 439 ? 18.594 8.041 -4.517 1.00 81.88 439 ILE A O 1
ATOM 3537 N N . THR A 1 440 ? 17.944 10.154 -4.160 1.00 83.69 440 THR A N 1
ATOM 3538 C CA . THR A 1 440 ? 18.107 10.107 -2.697 1.00 83.69 440 THR A CA 1
ATOM 3539 C C . THR A 1 440 ? 17.124 9.146 -2.023 1.00 83.69 440 THR A C 1
ATOM 3541 O O . THR A 1 440 ? 17.401 8.635 -0.945 1.00 83.69 440 THR A O 1
ATOM 3544 N N . ASP A 1 441 ? 15.949 8.925 -2.622 1.00 86.62 441 ASP A N 1
ATOM 3545 C CA . ASP A 1 441 ? 14.939 7.997 -2.096 1.00 86.62 441 ASP A CA 1
ATOM 3546 C C . ASP A 1 441 ? 15.359 6.552 -2.378 1.00 86.62 441 ASP A C 1
ATOM 3548 O O . ASP A 1 441 ? 15.178 5.660 -1.549 1.00 86.62 441 ASP A O 1
ATOM 3552 N N . TYR A 1 442 ? 15.974 6.336 -3.543 1.00 88.31 442 TYR A N 1
ATOM 3553 C CA . TYR A 1 442 ? 16.561 5.059 -3.925 1.00 88.31 442 TYR A CA 1
ATOM 3554 C C . TYR A 1 442 ? 17.798 4.724 -3.077 1.00 88.31 442 TYR A C 1
ATOM 3556 O O . TYR A 1 442 ? 17.919 3.607 -2.578 1.00 88.31 442 TYR A O 1
ATOM 3564 N N . GLU A 1 443 ? 18.665 5.707 -2.818 1.00 88.81 443 GLU A N 1
ATOM 3565 C CA . GLU A 1 443 ? 19.779 5.583 -1.871 1.00 88.81 443 GLU A CA 1
ATOM 3566 C C . GLU A 1 443 ? 19.281 5.231 -0.460 1.00 88.81 443 GLU A C 1
ATOM 3568 O O . GLU A 1 443 ? 19.805 4.312 0.172 1.00 88.81 443 GLU A O 1
ATOM 3573 N N . LEU A 1 444 ? 18.211 5.884 0.013 1.00 90.25 444 LEU A N 1
ATOM 3574 C CA . LEU A 1 444 ? 17.603 5.562 1.305 1.00 90.25 444 LEU A CA 1
ATOM 3575 C C . LEU A 1 444 ? 17.103 4.110 1.372 1.00 90.25 444 LEU A C 1
ATOM 3577 O O . LEU A 1 444 ? 17.243 3.478 2.419 1.00 90.25 444 LEU A O 1
ATOM 3581 N N . CYS A 1 445 ? 16.573 3.553 0.275 1.00 91.94 445 CYS A N 1
ATOM 3582 C CA . CYS A 1 445 ? 16.202 2.135 0.228 1.00 91.94 445 CYS A CA 1
ATOM 3583 C C . CYS A 1 445 ? 17.415 1.241 0.523 1.00 91.94 445 CYS A C 1
ATOM 3585 O O . CYS A 1 445 ? 17.325 0.339 1.354 1.00 91.94 445 CYS A O 1
ATOM 3587 N N . TYR A 1 446 ? 18.559 1.516 -0.108 1.00 92.19 446 TYR A N 1
ATOM 3588 C CA . TYR A 1 446 ? 19.802 0.771 0.111 1.00 92.19 446 TYR A CA 1
ATOM 3589 C C . TYR A 1 446 ? 20.318 0.894 1.546 1.00 92.19 446 TYR A C 1
ATOM 3591 O O . TYR A 1 446 ? 20.674 -0.118 2.147 1.00 92.19 446 TYR A O 1
ATOM 3599 N N . LEU A 1 447 ? 20.299 2.101 2.119 1.00 91.56 447 LEU A N 1
ATOM 3600 C CA . LEU A 1 447 ? 20.709 2.336 3.508 1.00 91.56 447 LEU A CA 1
ATOM 3601 C C . LEU A 1 447 ? 19.802 1.611 4.512 1.00 91.56 447 LEU A C 1
ATOM 3603 O O . LEU A 1 447 ? 20.286 1.044 5.490 1.00 91.56 447 LEU A O 1
ATOM 3607 N N . LEU A 1 448 ? 18.488 1.580 4.265 1.00 92.31 448 LEU A N 1
ATOM 3608 C CA . LEU A 1 448 ? 17.545 0.800 5.073 1.00 92.31 448 LEU A CA 1
ATOM 3609 C C . LEU A 1 448 ? 17.836 -0.697 4.989 1.00 92.31 448 LEU A C 1
ATOM 3611 O O . LEU A 1 448 ? 17.763 -1.391 6.003 1.00 92.31 448 LEU A O 1
ATOM 3615 N N . ILE A 1 449 ? 18.182 -1.191 3.797 1.00 91.81 449 ILE A N 1
ATOM 3616 C CA . ILE A 1 449 ? 18.514 -2.601 3.605 1.00 91.81 449 ILE A CA 1
ATOM 3617 C C . ILE A 1 449 ? 19.816 -2.963 4.312 1.00 91.81 449 ILE A C 1
ATOM 3619 O O . ILE A 1 449 ? 19.860 -3.967 5.020 1.00 91.81 449 ILE A O 1
ATOM 3623 N N . GLN A 1 450 ? 20.846 -2.127 4.191 1.00 91.56 450 GLN A N 1
ATOM 3624 C CA . GLN A 1 450 ? 22.100 -2.303 4.917 1.00 91.56 450 GLN A CA 1
ATOM 3625 C C . GLN A 1 450 ? 21.854 -2.353 6.427 1.00 91.56 450 GLN A C 1
ATOM 3627 O O . GLN A 1 450 ? 22.218 -3.330 7.079 1.00 91.56 450 GLN A O 1
ATOM 3632 N N . HIS A 1 451 ? 21.169 -1.341 6.966 1.00 89.75 451 HIS A N 1
ATOM 3633 C CA . HIS A 1 451 ? 20.858 -1.257 8.390 1.00 89.75 451 HIS A CA 1
ATOM 3634 C C . HIS A 1 451 ? 20.108 -2.499 8.889 1.00 89.75 451 HIS A C 1
ATOM 3636 O O . HIS A 1 451 ? 20.374 -3.003 9.982 1.00 89.75 451 HIS A O 1
ATOM 3642 N N . HIS A 1 452 ? 19.187 -3.020 8.077 1.00 86.75 452 HIS A N 1
ATOM 3643 C CA . HIS A 1 452 ? 18.441 -4.230 8.385 1.00 86.75 452 HIS A CA 1
ATOM 3644 C C . HIS A 1 452 ? 19.325 -5.481 8.466 1.00 86.75 452 HIS A C 1
ATOM 3646 O O . HIS A 1 452 ? 19.204 -6.261 9.415 1.00 86.75 452 HIS A O 1
ATOM 3652 N N . LEU A 1 453 ? 20.204 -5.668 7.481 1.00 87.75 453 LEU A N 1
ATOM 3653 C CA . LEU A 1 453 ? 21.112 -6.811 7.407 1.00 87.75 453 LEU A CA 1
ATOM 3654 C C . LEU A 1 453 ? 22.127 -6.800 8.558 1.00 87.75 453 LEU A C 1
ATOM 3656 O O . LEU A 1 453 ? 22.349 -7.832 9.191 1.00 87.75 453 LEU A O 1
ATOM 3660 N N . GLU A 1 454 ? 22.676 -5.626 8.878 1.00 85.62 454 GLU A N 1
ATOM 3661 C CA . GLU A 1 454 ? 23.606 -5.435 9.997 1.00 85.62 454 GLU A CA 1
ATOM 3662 C C . GLU A 1 454 ? 22.938 -5.706 11.354 1.00 85.62 454 GLU A C 1
ATOM 3664 O O . GLU A 1 454 ? 23.529 -6.350 12.222 1.00 85.62 454 GLU A O 1
ATOM 3669 N N . SER A 1 455 ? 21.687 -5.265 11.531 1.00 80.56 455 SER A N 1
ATOM 3670 C CA . SER A 1 455 ? 20.962 -5.389 12.805 1.00 80.56 455 SER A CA 1
ATOM 3671 C C . SER A 1 455 ? 20.484 -6.812 13.114 1.00 80.56 455 SER A C 1
ATOM 3673 O O . SER A 1 455 ? 20.287 -7.145 14.280 1.00 80.56 455 SER A O 1
ATOM 3675 N N . ASN A 1 456 ? 20.285 -7.658 12.098 1.00 71.19 456 ASN A N 1
ATOM 3676 C CA . ASN A 1 456 ? 19.783 -9.029 12.270 1.00 71.19 456 ASN A CA 1
ATOM 3677 C C . ASN A 1 456 ? 20.879 -10.104 12.268 1.00 71.19 456 ASN A C 1
ATOM 3679 O O . ASN A 1 456 ? 20.552 -11.289 12.265 1.00 71.19 456 ASN A O 1
ATOM 3683 N N . HIS A 1 457 ? 22.160 -9.715 12.294 1.00 58.75 457 HIS A N 1
ATOM 3684 C CA . HIS A 1 457 ? 23.304 -10.638 12.293 1.00 58.75 457 HIS A CA 1
ATOM 3685 C C . HIS A 1 457 ? 23.227 -11.716 11.192 1.00 58.75 457 HIS A C 1
ATOM 3687 O O . HIS A 1 457 ? 23.603 -12.862 11.424 1.00 58.75 457 HIS A O 1
ATOM 3693 N N . LEU A 1 458 ? 22.741 -11.371 9.992 1.00 55.44 458 LEU A N 1
ATOM 3694 C CA . LEU A 1 458 ? 22.654 -12.293 8.846 1.00 55.44 458 LEU A CA 1
ATOM 3695 C C . LEU A 1 458 ? 24.017 -12.494 8.141 1.00 55.44 458 LEU A C 1
ATOM 3697 O O . LEU A 1 458 ? 24.075 -12.582 6.916 1.00 55.44 458 LEU A O 1
ATOM 3701 N N . LEU A 1 459 ? 25.103 -12.533 8.922 1.00 42.22 459 LEU A N 1
ATOM 3702 C CA . LEU A 1 459 ? 26.493 -12.693 8.477 1.00 42.22 459 LEU A CA 1
ATOM 3703 C C . LEU A 1 459 ? 26.971 -14.143 8.585 1.00 42.22 459 LEU A C 1
ATOM 3705 O O . LEU A 1 459 ? 26.714 -14.770 9.639 1.00 42.22 459 LEU A O 1
#